Protein 4Y1L (pdb70)

InterPro domains:
  IPR000608 Ubiquitin-conjugating (UBC), catalytic core domain [PF00179] (8-151)
  IPR000608 Ubiquitin-conjugating (UBC), catalytic core domain [PS50127] (4-157)
  IPR016135 Ubiquitin-conjugating enzyme/RWD-like [G3DSA:3.10.110.10] (1-157)
  IPR016135 Ubiquitin-conjugating enzyme/RWD-like [SSF54495] (1-156)
  IPR023313 Ubiquitin-conjugating enzyme, active site [PS00183] (82-97)
  IPR050113 Ubiquitin-conjugating enzyme E2-like [PTHR24067] (4-149)

Foldseek 3Di:
DQPVAVVVLVVLVVVVVVDADPLKDWAFDADPVRHGDSQKIKIWAAADPVALQHLAIWIWMWGHDSPPPLAAIWIATVVADLAQQAANRRTGRDQCNGNVGNPDNVDGPRNVSVVVSVCRRPPDLVHGRDPVLNVCVVPPVVVSSVVSNVVSVVRRDD/DQVVVVVVLVVQPVVCVVDADPLKDWAFDADPVGHTHSQKIKIWAQADPPALLHLAIWIWMWGHDSPPPLAAIWIATVVADLAQQAANRRTGRDQCNGNVGVDDSPDHPRNVSVVVSVCRRPPDLVHGRDDPSNVCCVVPVVVSSVRSNVVRVVRRD/DVQVVVLVVVLVVVDPDDPAKDWPDADPAQGTKMWGDDDADDPPAWIKIWGDGPCPLQDAIQIFIDGVVDDCVVRVVCRVPLRPCSVVCGPHDCVVVSRVVPSVHPVDD

B-factor: mean 64.85, std 25.52, range [24.96, 165.35]

GO terms:
  GO:0061656 SUMO conjugating enzyme activity (F, IDA)
  GO:0048471 perinuclear region of cytoplasm (C, IDA)
  GO:0016925 protein sumoylation (P, IDA)
  GO:0051170 import into nucleus (P, IDA)
  GO:0001221 transcription coregulator binding (F, IPI)
  GO:0005515 protein binding (F, IPI)
  GO:0005634 nucleus (C, IDA)
  GO:0005737 cytoplasm (C, IDA)
  GO:0016925 protein sumoylation (P, IMP)
  GO:0008134 transcription factor binding (F, IPI)
  GO:0036211 protein modification process (P, TAS)
  GO:0000795 synaptonemal complex (C, TAS)
  GO:0006511 ubiquitin-dependent protein catabolic process (P, TAS)
  GO:0019789 SUMO transferase activity (F, EXP)
  GO:0005635 nuclear envelope (C, TAS)
  GO:0005654 nucleoplasm (C, TAS)
  GO:0005829 cytosol (C, TAS)
  GO:0016925 protein sumoylation (P, TAS)
  GO:0007084 mitotic nuclear membrane reassembly (P, TAS)
  GO:0000122 negative regulation of transcription by RNA polymerase II (P, TAS)

Secondary structure (DSSP, 8-state):
--HHHHHHHHHHHHHHHHS--TT-EEEEEE-TTSSEEEEEEEEEEEPPTTSTT-S-EEEEEEE--TTTTSSPPEEEESS----TTB-TTSBB--GGG-TTTT--TT--HHHHHHHHHHHHHS--TT---SHHHHHHHHH-HHHHHHHHHHHHHHT---/-HHHHHHHHHHHHHHHHHS--TT-EEEEEE-TTS-EEEEEEEEEEEPPTTSTTTT-EEEEEEE--TTTTSSPPEEEESS----TTB-TT-BB--GGGSTTTT--TT--HHHHHHHHHHHHHS--TT----HHHHHHHHH-HHHHHHHHHHHHHHT--/-HHHHHHHHHHHHH--SSSSEEEEE--TTT-EEEEE-----S----EEEEEE-TTTTTSPPB--EE-TTS-SHHHHHHHHHHTHHHHHSTTS--HHHHHHHSSS-SS--

Sequence (424 aa):
MSGIALSRLAQERKAWRKDHPFGFVAVPTKNPDGTMNLMNWECAIPGKKGTPWEGGLFKLRMLFKDDYPSSPPKCKFEPPLFHPNVYPSGTVCLSILEEDKDWRPAITIKQILLGIQELLNEPNIQDPAQAEAYTIYCQNRVEYEKRVRAQAKKFAPSMSGIALSRLAQERKAWRKDHPFGFVAVPTKNPDGTMNLMNWECAIPGKKGTPWEGGLFKLRMLFKDDYPSSPPKCKFEPPLFHPNVYPSGTVCLSILEEDKDWRPAITIKQILLGIQELLNEPNIQDPAQAEAYTIYCQNRVEYEKRVRAQAKKFAPAEPVQEELSVLAAIFCRPHEWEVLSRSETDGTVFRIHTKAEGFMPLELVFHLPVNYPSCLPGISINSEQLTRAQCVTVKEKLLEQAESLLSEPMVHELVLWIQENLRHA

Nearest PDB structures (foldseek):
  2gro-assembly1_A  TM=9.936E-01  e=1.388E-29  Homo sapiens
  5fq2-assembly1_A  TM=9.931E-01  e=1.867E-29  Homo sapiens
  5d2m-assembly2_D  TM=9.856E-01  e=1.658E-29  Homo sapiens
  5f6e-assembly1_A  TM=9.963E-01  e=4.825E-29  Homo sapiens
  2grp-assembly1_A  TM=9.912E-01  e=3.002E-29  Homo sapiens

Organism: Homo sapiens (NCBI:txid9606)

Radius of gyration: 32.34 Å; Cα contacts (8 Å, |Δi|>4): 757; chains: 3; bounding box: 66×57×93 Å

Solvent-accessible surface area: 22028 Å² total; per-residue (Å²): 120,19,3,114,0,16,21,47,0,0,99,16,37,88,61,15,168,186,93,75,24,199,33,7,63,6,72,7,10,127,43,147,122,61,74,38,38,2,36,31,0,89,5,4,0,25,16,113,178,71,31,23,4,28,57,4,41,1,120,4,55,0,49,16,124,97,64,1,20,64,2,17,3,91,1,52,0,67,71,72,8,33,0,0,0,1,92,102,51,0,30,8,14,26,35,40,18,68,91,150,107,78,17,161,70,76,22,50,0,77,98,0,0,59,16,1,10,109,10,4,58,115,21,52,89,144,26,76,13,39,81,109,0,47,71,23,29,44,149,77,116,124,78,6,52,48,105,0,130,50,19,2,149,154,47,50,85,177,108,33,46,116,0,16,16,44,0,2,89,12,25,41,60,15,79,174,88,74,32,199,32,13,58,0,64,8,26,120,50,139,115,38,39,21,43,0,32,29,0,86,5,7,0,23,8,93,154,77,19,13,2,78,53,4,53,0,108,3,58,0,56,14,51,89,73,0,13,59,9,22,3,94,2,58,2,58,60,76,8,13,1,0,0,1,89,103,70,0,34,10,9,22,41,40,15,64,92,128,92,81,17,135,67,77,3,48,3,66,88,0,0,70,18,1,25,94,13,4,61,105,19,50,39,47,17,30,14,25,85,91,0,2,46,44,23,15,140,64,111,121,69,10,51,129,92,0,122,63,21,2,163,151,30,48,157,97,99,44,20,115,21,0,13,11,2,1,19,12,18,9,93,130,120,144,29,38,79,37,83,54,157,54,178,94,101,6,18,35,0,53,1,49,7,122,31,70,80,161,106,49,9,46,0,35,0,58,4,25,100,92,6,17,83,47,60,12,33,13,53,16,85,9,169,76,52,91,155,58,39,17,79,67,14,96,100,54,5,49,85,95,0,98,77,44,69,82,89,16,0,1,5,72,4,4,62,67,5,53,124,32,35,142,70,155

Structure (mmCIF, N/CA/C/O backbone):
data_4Y1L
#
_entry.id   4Y1L
#
_cell.length_a   63.230
_cell.length_b   34.860
_cell.length_c   114.510
_cell.angle_alpha   90.00
_cell.angle_beta   98.53
_cell.angle_gamma   90.00
#
_symmetry.space_group_name_H-M   'P 1 21 1'
#
loop_
_entity.id
_entity.type
_entity.pdbx_description
1 polymer 'SUMO-conjugating enzyme UBC9'
2 polymer 'RWD domain-containing protein 3'
3 water water
#
loop_
_atom_site.group_PDB
_atom_site.id
_atom_site.type_symbol
_atom_site.label_atom_id
_atom_site.label_alt_id
_atom_site.label_comp_id
_atom_site.label_asym_id
_atom_site.label_entity_id
_atom_site.label_seq_id
_atom_site.pdbx_PDB_ins_code
_atom_site.Cartn_x
_atom_site.Cartn_y
_atom_site.Cartn_z
_atom_site.occupancy
_atom_site.B_iso_or_equiv
_atom_site.auth_seq_id
_atom_site.auth_comp_id
_atom_site.auth_asym_id
_atom_site.auth_atom_id
_atom_site.pdbx_PDB_model_num
ATOM 1 N N . MET A 1 1 ? 57.201 5.454 75.581 1.00 47.66 1 MET A N 1
ATOM 2 C CA . MET A 1 1 ? 57.935 4.196 75.525 1.00 43.65 1 MET A CA 1
ATOM 3 C C . MET A 1 1 ? 57.054 3.033 75.077 1.00 45.03 1 MET A C 1
ATOM 4 O O . MET A 1 1 ? 56.299 2.474 75.872 1.00 40.02 1 MET A O 1
ATOM 9 N N . SER A 1 2 ? 57.148 2.684 73.797 1.00 49.85 2 SER A N 1
ATOM 10 C CA . SER A 1 2 ? 56.417 1.547 73.246 1.00 52.66 2 SER A CA 1
ATOM 11 C C . SER A 1 2 ? 57.152 0.234 73.512 1.00 42.56 2 SER A C 1
ATOM 12 O O . SER A 1 2 ? 58.245 0.015 72.996 1.00 34.74 2 SER A O 1
ATOM 15 N N . GLY A 1 3 ? 56.548 -0.639 74.311 1.00 41.69 3 GLY A N 1
ATOM 16 C CA . GLY A 1 3 ? 57.186 -1.888 74.687 1.00 42.93 3 GLY A CA 1
ATOM 17 C C . GLY A 1 3 ? 57.430 -2.843 73.538 1.00 42.61 3 GLY A C 1
ATOM 18 O O . GLY A 1 3 ? 58.526 -3.396 73.390 1.00 38.68 3 GLY A O 1
ATOM 19 N N . ILE A 1 4 ? 56.409 -3.009 72.707 1.00 35.74 4 ILE A N 1
ATOM 20 C CA . ILE A 1 4 ? 56.471 -3.919 71.578 1.00 35.76 4 ILE A CA 1
ATOM 21 C C . ILE A 1 4 ? 57.542 -3.460 70.594 1.00 33.13 4 ILE A C 1
ATOM 22 O O . ILE A 1 4 ? 58.384 -4.259 70.131 1.00 46.18 4 ILE A O 1
ATOM 27 N N . ALA A 1 5 ? 57.591 -2.148 70.392 1.00 34.75 5 ALA A N 1
ATOM 28 C CA . ALA A 1 5 ? 58.538 -1.545 69.467 1.00 35.85 5 ALA A CA 1
ATOM 29 C C . ALA A 1 5 ? 59.962 -1.680 69.978 1.00 39.91 5 ALA A C 1
ATOM 30 O O . ALA A 1 5 ? 60.829 -2.191 69.273 1.00 36.63 5 ALA A O 1
ATOM 32 N N . LEU A 1 6 ? 60.202 -1.214 71.200 1.00 37.60 6 LEU A N 1
ATOM 33 C CA . LEU A 1 6 ? 61.544 -1.243 71.766 1.00 29.84 6 LEU A CA 1
ATOM 34 C C . LEU A 1 6 ? 62.076 -2.667 71.891 1.00 29.77 6 LEU A C 1
ATOM 35 O O . LEU A 1 6 ? 63.277 -2.902 71.691 1.00 31.02 6 LEU A O 1
ATOM 40 N N . SER A 1 7 ? 61.188 -3.622 72.157 1.00 31.14 7 SER A N 1
ATOM 41 C CA . SER A 1 7 ? 61.626 -5.008 72.269 1.00 33.55 7 SER A CA 1
ATOM 42 C C . SER A 1 7 ? 62.088 -5.518 70.911 1.00 38.32 7 SER A C 1
ATOM 43 O O . SER A 1 7 ? 63.230 -6.030 70.770 1.00 31.60 7 SER A O 1
ATOM 46 N N . ARG A 1 8 ? 61.253 -5.290 69.896 1.00 41.75 8 ARG A N 1
ATOM 47 C CA . ARG A 1 8 ? 61.611 -5.762 68.563 1.00 32.71 8 ARG A CA 1
ATOM 48 C C . ARG A 1 8 ? 62.897 -5.103 68.073 1.00 37.29 8 ARG A C 1
ATOM 49 O O . ARG A 1 8 ? 63.786 -5.772 67.544 1.00 39.17 8 ARG A O 1
ATOM 57 N N . LEU A 1 9 ? 63.004 -3.797 68.293 1.00 30.38 9 LEU A N 1
ATOM 58 C CA . LEU A 1 9 ? 64.173 -3.036 67.873 1.00 39.92 9 LEU A CA 1
ATOM 59 C C . LEU A 1 9 ? 65.455 -3.497 68.562 1.00 48.55 9 LEU A C 1
ATOM 60 O O . LEU A 1 9 ? 66.519 -3.540 67.935 1.00 49.93 9 LEU A O 1
ATOM 65 N N . ALA A 1 10 ? 65.357 -3.875 69.833 1.00 44.45 10 ALA A N 1
ATOM 66 C CA . ALA A 1 10 ? 66.528 -4.388 70.534 1.00 31.68 10 ALA A CA 1
ATOM 67 C C . ALA A 1 10 ? 66.981 -5.727 69.960 1.00 40.46 10 ALA A C 1
ATOM 68 O O . ALA A 1 10 ? 68.201 -5.971 69.801 1.00 38.61 10 ALA A O 1
ATOM 70 N N . GLN A 1 11 ? 66.023 -6.562 69.548 1.00 40.39 11 GLN A N 1
ATOM 71 C CA . GLN A 1 11 ? 66.466 -7.786 68.884 1.00 40.10 11 GLN A CA 1
ATOM 72 C C . GLN A 1 11 ? 66.980 -7.542 67.471 1.00 34.68 11 GLN A C 1
ATOM 73 O O . GLN A 1 11 ? 67.871 -8.269 67.009 1.00 52.74 11 GLN A O 1
ATOM 79 N N . GLU A 1 12 ? 66.493 -6.494 66.810 1.00 32.71 12 GLU A N 1
ATOM 80 C CA .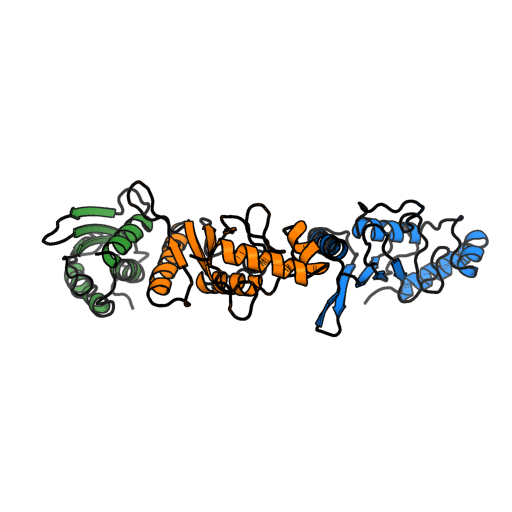 GLU A 1 12 ? 66.998 -6.175 65.477 1.00 43.53 12 GLU A CA 1
ATOM 81 C C . GLU A 1 12 ? 68.447 -5.754 65.616 1.00 47.75 12 GLU A C 1
ATOM 82 O O . GLU A 1 12 ? 69.289 -6.072 64.771 1.00 41.36 12 GLU A O 1
ATOM 88 N N . ARG A 1 13 ? 68.724 -5.035 66.698 1.00 45.04 13 ARG A N 1
ATOM 89 C CA . ARG A 1 13 ? 70.063 -4.532 66.950 1.00 49.14 13 ARG A CA 1
ATOM 90 C C . ARG A 1 13 ? 71.007 -5.703 67.168 1.00 47.44 13 ARG A C 1
ATOM 91 O O . ARG A 1 13 ? 72.046 -5.802 66.499 1.00 42.19 13 ARG A O 1
ATOM 99 N N . LYS A 1 14 ? 70.637 -6.612 68.069 1.00 43.56 14 LYS A N 1
ATOM 100 C CA . LYS A 1 14 ? 71.552 -7.712 68.369 1.00 50.69 14 LYS A CA 1
ATOM 101 C C . LYS A 1 14 ? 71.756 -8.635 67.162 1.00 48.95 14 LYS A C 1
ATOM 102 O O . LYS A 1 14 ? 72.879 -9.101 66.907 1.00 50.12 14 LYS A O 1
ATOM 108 N N . ALA A 1 15 ? 70.693 -8.843 66.388 1.00 54.75 15 ALA A N 1
ATOM 109 C CA . ALA A 1 15 ? 70.786 -9.643 65.168 1.00 45.12 15 ALA A CA 1
ATOM 110 C C . ALA A 1 15 ? 71.685 -8.986 64.119 1.00 49.99 15 ALA A C 1
ATOM 111 O O . ALA A 1 15 ? 72.436 -9.668 63.420 1.00 53.47 15 ALA A O 1
ATOM 113 N N . TRP A 1 16 ? 71.598 -7.663 64.012 1.00 49.93 16 TRP A N 1
ATOM 114 C CA . TRP A 1 16 ? 72.432 -6.910 63.079 1.00 57.45 16 TRP A CA 1
ATOM 115 C C . TRP A 1 16 ? 73.899 -7.005 63.476 1.00 69.35 16 TRP A C 1
ATOM 116 O O . TRP A 1 16 ? 74.777 -7.144 62.622 1.00 67.63 16 TRP A O 1
ATOM 127 N N . ARG A 1 17 ? 74.158 -6.920 64.777 1.00 66.89 17 ARG A N 1
ATOM 128 C CA . ARG A 1 17 ? 75.527 -6.980 65.272 1.00 52.86 17 ARG A CA 1
ATOM 129 C C . ARG A 1 17 ? 76.122 -8.366 65.057 1.00 61.68 17 ARG A C 1
ATOM 130 O O . ARG A 1 17 ? 77.304 -8.493 64.738 1.00 68.96 17 ARG A O 1
ATOM 138 N N . LYS A 1 18 ? 75.307 -9.406 65.219 1.00 56.92 18 LYS A N 1
ATOM 139 C CA . LYS A 1 18 ? 75.802 -10.764 65.005 1.00 62.10 18 LYS A CA 1
ATOM 140 C C . LYS A 1 18 ? 76.097 -11.033 63.522 1.00 68.98 18 LYS A C 1
ATOM 141 O O . LYS A 1 18 ? 77.131 -11.609 63.183 1.00 78.67 18 LYS A O 1
ATOM 147 N N . ASP A 1 19 ? 75.191 -10.615 62.641 1.00 54.50 19 ASP A N 1
ATOM 148 C CA . ASP A 1 19 ? 75.390 -10.792 61.203 1.00 59.22 19 ASP A CA 1
ATOM 149 C C . ASP A 1 19 ? 74.661 -9.736 60.377 1.00 66.83 19 ASP A C 1
ATOM 150 O O . ASP A 1 19 ? 73.467 -9.507 60.562 1.00 86.00 19 ASP A O 1
ATOM 155 N N . HIS A 1 20 ? 75.391 -9.094 59.469 1.00 57.48 20 HIS A N 1
ATOM 156 C CA . HIS A 1 20 ? 74.810 -8.116 58.555 1.00 55.72 20 HIS A CA 1
ATOM 157 C C . HIS A 1 20 ? 75.646 -8.015 57.278 1.00 50.40 20 HIS A C 1
ATOM 158 O O . HIS A 1 20 ? 76.836 -8.330 57.294 1.00 54.31 20 HIS A O 1
ATOM 165 N N . PRO A 1 21 ? 75.027 -7.579 56.166 1.00 61.72 21 PRO A N 1
ATOM 166 C CA . PRO A 1 21 ? 75.745 -7.488 54.887 1.00 66.40 21 PRO A CA 1
ATOM 167 C C . PRO A 1 21 ? 76.939 -6.535 54.930 1.00 63.32 21 PRO A C 1
ATOM 168 O O . PRO A 1 21 ? 76.959 -5.592 55.721 1.00 54.09 21 PRO A O 1
ATOM 172 N N . PHE A 1 22 ? 77.923 -6.792 54.074 1.00 60.74 22 PHE A N 1
ATOM 173 C CA . PHE A 1 22 ? 79.183 -6.058 54.086 1.00 61.52 22 PHE A CA 1
ATOM 174 C C . PHE A 1 22 ? 79.024 -4.657 53.503 1.00 63.03 22 PHE A C 1
ATOM 175 O O . PHE A 1 22 ? 78.429 -4.478 52.440 1.00 60.25 22 PHE A O 1
ATOM 183 N N . GLY A 1 23 ? 79.566 -3.668 54.206 1.00 59.12 23 GLY A N 1
ATOM 184 C CA . GLY A 1 23 ? 79.498 -2.285 53.769 1.00 67.43 23 GLY A CA 1
ATOM 185 C C . GLY A 1 23 ? 78.255 -1.576 54.270 1.00 65.69 23 GLY A C 1
ATOM 186 O O . GLY A 1 23 ? 78.070 -0.382 54.033 1.00 43.36 23 GLY A O 1
ATOM 187 N N . PHE A 1 24 ? 77.401 -2.314 54.971 1.00 69.23 24 PHE A N 1
ATOM 188 C CA . PHE A 1 24 ? 76.175 -1.748 55.519 1.00 68.29 24 PHE A CA 1
ATOM 189 C C . PHE A 1 24 ? 76.355 -1.348 56.977 1.00 70.64 24 PHE A C 1
ATOM 190 O O . PHE A 1 24 ? 77.038 -2.029 57.742 1.00 61.36 24 PHE A O 1
ATOM 198 N N . VAL A 1 25 ? 75.738 -0.233 57.351 1.00 72.09 25 VAL A N 1
ATOM 199 C CA . VAL A 1 25 ? 75.791 0.259 58.720 1.00 56.59 25 VAL A CA 1
ATOM 200 C C . VAL A 1 25 ? 74.381 0.452 59.257 1.00 50.58 25 VAL A C 1
ATOM 201 O O . VAL A 1 25 ? 73.530 1.016 58.577 1.00 44.71 25 VAL A O 1
ATOM 205 N N . ALA A 1 26 ? 74.122 -0.051 60.459 1.00 48.09 26 ALA A N 1
ATOM 206 C CA . ALA A 1 26 ? 72.873 0.247 61.151 1.00 37.77 26 ALA A CA 1
ATOM 207 C C . ALA A 1 26 ? 73.122 0.392 62.647 1.00 43.72 26 ALA A C 1
ATOM 208 O O . ALA A 1 26 ? 73.263 -0.599 63.364 1.00 42.08 26 ALA A O 1
ATOM 210 N N . VAL A 1 27 ? 73.176 1.637 63.108 1.00 58.89 27 VAL A N 1
ATOM 211 C CA . VAL A 1 27 ? 73.457 1.937 64.507 1.00 56.61 27 VAL A CA 1
ATOM 212 C C . VAL A 1 27 ? 72.413 2.892 65.071 1.00 45.55 27 VAL A C 1
ATOM 213 O O . VAL A 1 27 ? 72.146 3.941 64.482 1.00 56.65 27 VAL A O 1
ATOM 217 N N . PRO A 1 28 ? 71.810 2.528 66.212 1.00 45.02 28 PRO A N 1
ATOM 218 C CA . PRO A 1 28 ? 70.873 3.433 66.886 1.00 48.76 28 PRO A CA 1
ATOM 219 C C . PRO A 1 28 ? 71.540 4.743 67.298 1.00 53.70 28 PRO A C 1
ATOM 220 O O . PRO A 1 28 ? 72.685 4.750 67.750 1.00 55.61 28 PRO A O 1
ATOM 224 N N . THR A 1 29 ? 70.809 5.840 67.137 1.00 58.46 29 THR A N 1
ATOM 225 C CA . THR A 1 29 ? 71.317 7.175 67.428 1.00 58.93 29 THR A CA 1
ATOM 226 C C . THR A 1 29 ? 71.392 7.410 68.926 1.00 52.97 29 THR A C 1
ATOM 227 O O . THR A 1 29 ? 70.881 6.614 69.715 1.00 44.11 29 THR A O 1
ATOM 231 N N . LYS A 1 30 ? 72.022 8.511 69.320 1.00 77.74 30 LYS A N 1
ATOM 232 C CA . LYS A 1 30 ? 72.182 8.797 70.735 1.00 75.72 30 LYS A CA 1
ATOM 233 C C . LYS A 1 30 ? 71.309 9.967 71.150 1.00 67.64 30 LYS A C 1
ATOM 234 O O . LYS A 1 30 ? 71.263 11.004 70.487 1.00 50.68 30 LYS A O 1
ATOM 240 N N . ASN A 1 31 ? 70.620 9.779 72.268 1.00 69.33 31 ASN A N 1
ATOM 241 C CA . ASN A 1 31 ? 69.711 10.772 72.810 1.00 65.58 31 ASN A CA 1
ATOM 242 C C . ASN A 1 31 ? 70.509 11.905 73.439 1.00 83.05 31 ASN A C 1
ATOM 243 O O . ASN A 1 31 ? 71.698 11.738 73.712 1.00 92.09 31 ASN A O 1
ATOM 248 N N . PRO A 1 32 ? 69.871 13.067 73.655 1.00 89.01 32 PRO A N 1
ATOM 249 C CA . PRO A 1 32 ? 70.581 14.154 74.335 1.00 90.04 32 PRO A CA 1
ATOM 250 C C . PRO A 1 32 ? 71.050 13.712 75.719 1.00 90.03 32 PRO A C 1
ATOM 251 O O . PRO A 1 32 ? 72.109 14.142 76.179 1.00 90.11 32 PRO A O 1
ATOM 255 N N . ASP A 1 33 ? 70.256 12.864 76.369 1.00 84.69 33 ASP A N 1
ATOM 256 C CA . ASP A 1 33 ? 70.624 12.271 77.653 1.00 77.34 33 ASP A CA 1
ATOM 257 C C . ASP A 1 33 ? 71.960 11.527 77.576 1.00 85.83 33 ASP A C 1
ATOM 258 O O . ASP A 1 33 ? 72.715 11.489 78.548 1.00 93.20 33 ASP A O 1
ATOM 263 N N . GLY A 1 34 ? 72.245 10.932 76.421 1.00 85.77 34 GLY A N 1
ATOM 264 C CA . GLY A 1 34 ? 73.448 10.137 76.261 1.00 84.15 34 GLY A CA 1
ATOM 265 C C . GLY A 1 34 ? 73.107 8.661 76.231 1.00 79.23 34 GLY A C 1
ATOM 266 O O . GLY A 1 34 ? 73.982 7.802 76.135 1.00 76.09 34 GLY A O 1
ATOM 267 N N . THR A 1 35 ? 71.812 8.377 76.295 1.00 72.82 35 THR A N 1
ATOM 268 C CA . THR A 1 35 ? 71.295 7.017 76.202 1.00 77.04 35 THR A CA 1
ATOM 269 C C . THR A 1 35 ? 71.175 6.576 74.750 1.00 68.17 35 THR A C 1
ATOM 270 O O . THR A 1 35 ? 71.629 7.273 73.841 1.00 53.56 35 THR A O 1
ATOM 274 N N . MET A 1 36 ? 70.563 5.418 74.533 1.00 69.68 36 MET A N 1
ATOM 275 C CA . MET A 1 36 ? 70.407 4.898 73.185 1.00 57.39 36 MET A CA 1
ATOM 276 C C . MET A 1 36 ? 68.972 5.069 72.712 1.00 60.81 36 MET A C 1
ATOM 277 O O . MET A 1 36 ? 68.025 4.699 73.406 1.00 71.40 36 MET A O 1
ATOM 282 N N . ASN A 1 37 ? 68.825 5.640 71.521 1.00 57.61 37 ASN A N 1
ATOM 283 C CA . ASN A 1 37 ? 67.520 5.807 70.899 1.00 44.76 37 ASN A CA 1
ATOM 284 C C . ASN A 1 37 ? 67.270 4.708 69.880 1.00 47.85 37 ASN A C 1
ATOM 285 O O . ASN A 1 37 ? 67.794 4.753 68.768 1.00 53.26 37 ASN A O 1
ATOM 290 N N . LEU A 1 38 ? 66.471 3.719 70.261 1.00 44.19 38 LEU A N 1
ATOM 291 C CA . LEU A 1 38 ? 66.195 2.597 69.377 1.00 44.12 38 LEU A CA 1
ATOM 292 C C . LEU A 1 38 ? 65.190 2.992 68.302 1.00 31.83 38 LEU A C 1
ATOM 293 O O . LEU A 1 38 ? 65.114 2.354 67.254 1.00 32.16 38 LEU A O 1
ATOM 298 N N . MET A 1 39 ? 64.436 4.056 68.560 1.00 30.41 39 MET A N 1
ATOM 299 C CA . MET A 1 39 ? 63.413 4.514 67.627 1.00 35.76 39 MET A CA 1
ATOM 300 C C . MET A 1 39 ? 64.021 5.284 66.458 1.00 38.44 39 MET A C 1
ATOM 301 O O . MET A 1 39 ? 63.370 5.487 65.434 1.00 45.49 39 MET A O 1
ATOM 306 N N . ASN A 1 40 ? 65.270 5.710 66.617 1.00 36.02 40 ASN A N 1
ATOM 307 C CA . ASN A 1 40 ? 65.961 6.460 65.575 1.00 40.17 40 ASN A CA 1
ATOM 308 C C . ASN A 1 40 ? 67.320 5.831 65.269 1.00 45.62 40 ASN A C 1
ATOM 309 O O . ASN A 1 40 ? 68.148 5.661 66.161 1.00 57.06 40 ASN A O 1
ATOM 314 N N . TRP A 1 41 ? 67.545 5.488 64.004 1.00 40.89 41 TRP A N 1
ATOM 315 C CA . TRP A 1 41 ? 68.779 4.827 63.594 1.00 45.41 41 TRP A CA 1
ATOM 316 C C . TRP A 1 41 ? 69.528 5.602 62.518 1.00 42.24 41 TRP A C 1
ATOM 317 O O . TRP A 1 41 ? 68.920 6.198 61.626 1.00 41.01 41 TRP A O 1
ATOM 328 N N . GLU A 1 42 ? 70.855 5.567 62.604 1.00 44.71 42 GLU A N 1
ATOM 329 C CA . GLU A 1 42 ? 71.715 6.107 61.558 1.00 54.87 42 GLU A CA 1
ATOM 330 C C . GLU A 1 42 ? 72.304 4.961 60.748 1.00 51.02 42 GLU A C 1
ATOM 331 O O . GLU A 1 42 ? 73.061 4.139 61.265 1.00 51.42 42 GLU A O 1
ATOM 337 N N . CYS A 1 43 ? 71.946 4.917 59.472 1.00 47.70 43 CYS A N 1
ATOM 338 C CA . CYS A 1 43 ? 72.324 3.818 58.598 1.00 42.85 43 CYS A CA 1
ATOM 339 C C . CYS A 1 43 ? 73.074 4.296 57.362 1.00 41.79 43 CYS A C 1
ATOM 340 O O . CYS A 1 43 ? 73.035 5.477 57.015 1.00 40.60 43 CYS A O 1
ATOM 343 N N . ALA A 1 44 ? 73.773 3.372 56.712 1.00 42.46 44 ALA A N 1
ATOM 344 C CA . ALA A 1 44 ? 74.466 3.667 55.463 1.00 45.05 44 ALA A CA 1
ATOM 345 C C . ALA A 1 44 ? 74.347 2.499 54.489 1.00 43.64 44 ALA A C 1
ATOM 346 O O . ALA A 1 44 ? 74.470 1.338 54.878 1.00 38.68 44 ALA A O 1
ATOM 348 N N . ILE A 1 45 ? 74.111 2.814 53.220 1.00 46.07 45 ILE A N 1
ATOM 349 C CA . ILE A 1 45 ? 73.989 1.800 52.184 1.00 50.44 45 ILE A CA 1
ATOM 350 C C . ILE A 1 45 ? 75.027 2.013 51.085 1.00 56.70 45 ILE A C 1
ATOM 351 O O . ILE A 1 45 ? 75.096 3.091 50.490 1.00 56.59 45 ILE A O 1
ATOM 356 N N . PRO A 1 46 ? 75.836 0.980 50.810 1.00 54.41 46 PRO A N 1
ATOM 357 C CA . PRO A 1 46 ? 76.829 0.999 49.733 1.00 52.85 46 PRO A CA 1
ATOM 358 C C . PRO A 1 46 ? 76.206 0.577 48.402 1.00 69.19 46 PRO A C 1
ATOM 359 O O . PRO A 1 46 ? 75.300 -0.259 48.403 1.00 61.31 46 PRO A O 1
ATOM 363 N N . GLY A 1 47 ? 76.659 1.149 47.291 1.00 76.37 47 GLY A N 1
ATOM 364 C CA . GLY A 1 47 ? 76.177 0.728 45.988 1.00 72.55 47 GLY A CA 1
ATOM 365 C C . GLY A 1 47 ? 76.686 -0.658 45.621 1.00 79.45 47 GLY A C 1
ATOM 366 O O . GLY A 1 47 ? 77.851 -0.987 45.850 1.00 85.82 47 GLY A O 1
ATOM 367 N N . LYS A 1 48 ? 75.791 -1.470 45.061 1.00 84.69 48 LYS A N 1
ATOM 368 C CA . LYS A 1 48 ? 76.096 -2.820 44.572 1.00 82.58 48 LYS A CA 1
ATOM 369 C C . LYS A 1 48 ? 77.069 -2.726 43.387 1.00 86.51 48 LYS A C 1
ATOM 370 O O . LYS A 1 48 ? 76.933 -1.794 42.593 1.00 82.72 48 LYS A O 1
ATOM 376 N N . LYS A 1 49 ? 78.002 -3.659 43.192 1.00 95.16 49 LYS A N 1
ATOM 377 C CA . LYS A 1 49 ? 78.897 -3.440 42.065 1.00 92.48 49 LYS A CA 1
ATOM 378 C C . LYS A 1 49 ? 78.343 -4.252 40.895 1.00 94.81 49 LYS A C 1
ATOM 379 O O . LYS A 1 49 ? 77.609 -5.235 41.072 1.00 102.32 49 LYS A O 1
ATOM 385 N N . GLY A 1 50 ? 78.761 -3.845 39.703 1.00 86.34 50 GLY A N 1
ATOM 386 C CA . GLY A 1 50 ? 78.059 -4.004 38.445 1.00 95.27 50 GLY A CA 1
ATOM 387 C C . GLY A 1 50 ? 77.134 -2.826 38.136 1.00 107.47 50 GLY A C 1
ATOM 388 O O . GLY A 1 50 ? 76.391 -2.872 37.156 1.00 119.10 50 GLY A O 1
ATOM 389 N N . THR A 1 51 ? 77.197 -1.755 38.937 1.00 102.59 51 THR A N 1
ATOM 390 C CA . THR A 1 51 ? 76.259 -0.620 38.779 1.00 96.35 51 THR A CA 1
ATOM 391 C C . THR A 1 51 ? 76.878 0.804 38.735 1.00 82.72 51 THR A C 1
ATOM 392 O O . THR A 1 51 ? 78.049 0.999 39.029 1.00 82.87 51 THR A O 1
ATOM 396 N N . PRO A 1 52 ? 76.092 1.811 38.316 1.00 80.09 52 PRO A N 1
ATOM 397 C CA . PRO A 1 52 ? 76.568 3.206 38.370 1.00 69.90 52 PRO A CA 1
ATOM 398 C C . PRO A 1 52 ? 76.631 3.845 39.769 1.00 76.66 52 PRO A C 1
ATOM 399 O O . PRO A 1 52 ? 77.295 4.870 39.933 1.00 77.27 52 PRO A O 1
ATOM 403 N N . TRP A 1 53 ? 75.967 3.246 40.755 1.00 71.87 53 TRP A N 1
ATOM 404 C CA . TRP A 1 53 ? 75.862 3.826 42.104 1.00 73.90 53 TRP A CA 1
ATOM 405 C C . TRP A 1 53 ? 76.982 3.604 43.107 1.00 81.21 53 TRP A C 1
ATOM 406 O O . TRP A 1 53 ? 76.805 3.869 44.288 1.00 109.71 53 TRP A O 1
ATOM 417 N N . GLU A 1 54 ? 78.111 3.096 42.649 1.00 71.55 54 GLU A N 1
ATOM 418 C CA . GLU A 1 54 ? 79.148 2.605 43.542 1.00 80.12 54 GLU A CA 1
ATOM 419 C C . GLU A 1 54 ? 80.393 3.447 43.780 1.00 85.12 54 GLU A C 1
ATOM 420 O O . GLU A 1 54 ? 80.689 4.430 43.088 1.00 86.76 54 GLU A O 1
ATOM 426 N N . GLY A 1 55 ? 81.132 2.983 44.781 1.00 85.94 55 GLY A N 1
ATOM 427 C CA . GLY A 1 55 ? 82.161 3.738 45.452 1.00 90.72 55 GLY A CA 1
ATOM 428 C C . GLY A 1 55 ? 81.438 4.708 46.354 1.00 78.14 55 GLY A C 1
ATOM 429 O O . GLY A 1 55 ? 82.051 5.347 47.196 1.00 83.94 55 GLY A O 1
ATOM 430 N N . GLY A 1 56 ? 80.118 4.776 46.209 1.00 68.79 56 GLY A N 1
ATOM 431 C CA . GLY A 1 56 ? 79.313 5.661 47.017 1.00 69.76 56 GLY A CA 1
ATOM 432 C C . GLY A 1 56 ? 78.803 4.971 48.261 1.00 74.78 56 GLY A C 1
ATOM 433 O O . GLY A 1 56 ? 78.371 3.815 48.229 1.00 81.15 56 GLY A O 1
ATOM 434 N N . LEU A 1 57 ? 78.846 5.702 49.365 1.00 65.91 57 LEU A N 1
ATOM 435 C CA . LEU A 1 57 ? 78.257 5.251 50.613 1.00 63.33 57 LEU A CA 1
ATOM 436 C C . LEU A 1 57 ? 77.188 6.262 50.989 1.00 64.96 57 LEU A C 1
ATOM 437 O O . LEU A 1 57 ? 77.495 7.407 51.322 1.00 75.47 57 LEU A O 1
ATOM 442 N N . PHE A 1 58 ? 75.931 5.837 50.940 1.00 57.52 58 PHE A N 1
ATOM 443 C CA . PHE A 1 58 ? 74.825 6.775 51.045 1.00 54.76 58 PHE A CA 1
ATOM 444 C C . PHE A 1 58 ? 74.121 6.653 52.381 1.00 58.07 58 PHE A C 1
ATOM 445 O O . PHE A 1 58 ? 73.609 5.594 52.733 1.00 54.70 58 PHE A O 1
ATOM 453 N N . LYS A 1 59 ? 74.059 7.759 53.110 1.00 59.71 59 LYS A N 1
ATOM 454 C CA . LYS A 1 59 ? 73.567 7.715 54.475 1.00 45.94 59 LYS A CA 1
ATOM 455 C C . LYS A 1 59 ? 72.071 7.959 54.509 1.00 44.44 59 LYS A C 1
ATOM 456 O O . LYS A 1 59 ? 71.544 8.833 53.820 1.00 51.16 59 LYS A O 1
ATOM 462 N N . LEU A 1 60 ? 71.397 7.160 55.324 1.00 40.07 60 LEU A N 1
ATOM 463 C CA . LEU A 1 60 ? 69.953 7.198 55.444 1.00 35.56 60 LEU A CA 1
ATOM 464 C C . LEU A 1 60 ? 69.603 7.036 56.910 1.00 35.18 60 LEU A C 1
ATOM 465 O O . LEU A 1 60 ? 70.274 6.316 57.635 1.00 36.16 60 LEU A O 1
ATOM 470 N N . ARG A 1 61 ? 68.542 7.701 57.338 1.00 38.65 61 ARG A N 1
ATOM 471 C CA . ARG A 1 61 ? 68.081 7.607 58.710 1.00 43.92 61 ARG A CA 1
ATOM 472 C C . ARG A 1 61 ? 66.804 6.779 58.754 1.00 52.65 61 ARG A C 1
ATOM 473 O O . ARG A 1 61 ? 65.909 6.953 57.920 1.00 63.14 61 ARG A O 1
ATOM 481 N N . MET A 1 62 ? 66.723 5.876 59.725 1.00 37.51 62 MET A N 1
ATOM 482 C CA . MET A 1 62 ? 65.553 5.018 59.863 1.00 31.55 62 MET A CA 1
ATOM 483 C C . MET A 1 62 ? 64.774 5.432 61.104 1.00 39.35 62 MET A C 1
ATOM 484 O O . MET A 1 62 ? 65.329 5.511 62.196 1.00 34.83 62 MET A O 1
ATOM 489 N N . LEU A 1 63 ? 63.483 5.693 60.937 1.00 48.27 63 LEU A N 1
ATOM 490 C CA . LEU A 1 63 ? 62.665 6.179 62.043 1.00 36.28 63 LEU A CA 1
ATOM 491 C C . LEU A 1 63 ? 61.479 5.258 62.299 1.00 35.03 63 LEU A C 1
ATOM 492 O O . LEU A 1 63 ? 60.798 4.838 61.371 1.00 33.09 63 LEU A O 1
ATOM 497 N N . PHE A 1 64 ? 61.236 4.937 63.564 1.00 34.31 64 PHE A N 1
ATOM 498 C CA . PHE A 1 64 ? 60.176 3.996 63.900 1.00 43.45 64 PHE A CA 1
ATOM 499 C C . PHE A 1 64 ? 59.059 4.646 64.711 1.00 37.13 64 PHE A C 1
ATOM 500 O O . PHE A 1 64 ? 59.310 5.399 65.653 1.00 33.38 64 PHE A O 1
ATOM 508 N N . LYS A 1 65 ? 57.822 4.350 64.327 1.00 42.06 65 LYS A N 1
ATOM 509 C CA . LYS A 1 65 ? 56.655 4.801 65.071 1.00 35.29 65 LYS A CA 1
ATOM 510 C C . LYS A 1 65 ? 56.437 3.884 66.268 1.00 42.60 65 LYS A C 1
ATOM 511 O O . LYS A 1 65 ? 57.010 2.797 66.337 1.00 45.07 65 LYS A O 1
ATOM 517 N N . ASP A 1 66 ? 55.610 4.323 67.210 1.00 41.76 66 ASP A N 1
ATOM 518 C CA . ASP A 1 66 ? 55.355 3.548 68.419 1.00 33.51 66 ASP A CA 1
ATOM 519 C C . ASP A 1 66 ? 54.644 2.226 68.136 1.00 29.73 66 ASP A C 1
ATOM 520 O O . ASP A 1 66 ? 54.733 1.289 68.929 1.00 51.74 66 ASP A O 1
ATOM 525 N N . ASP A 1 67 ? 53.941 2.145 67.010 1.00 38.96 67 ASP A N 1
ATOM 526 C CA . ASP A 1 67 ? 53.217 0.924 66.672 1.00 38.15 67 ASP A CA 1
ATOM 527 C C . ASP A 1 67 ? 54.057 -0.032 65.826 1.00 36.67 67 ASP A C 1
ATOM 528 O O . ASP A 1 67 ? 53.549 -1.035 65.331 1.00 37.31 67 ASP A O 1
ATOM 533 N N . TYR A 1 68 ? 55.337 0.284 65.653 1.00 31.80 68 TYR A N 1
ATOM 534 C CA . TYR A 1 68 ? 56.272 -0.660 65.048 1.00 39.16 68 TYR A CA 1
ATOM 535 C C . TYR A 1 68 ? 56.293 -1.929 65.896 1.00 39.67 68 TYR A C 1
ATOM 536 O O . TYR A 1 68 ? 56.307 -1.850 67.124 1.00 36.41 68 TYR A O 1
ATOM 545 N N . PRO A 1 69 ? 56.300 -3.108 65.252 1.00 33.84 69 PRO A N 1
ATOM 546 C CA . PRO A 1 69 ? 56.427 -3.364 63.814 1.00 38.14 69 PRO A CA 1
ATOM 547 C C . PRO A 1 69 ? 55.110 -3.527 63.048 1.00 37.20 69 PRO A C 1
ATOM 548 O O . PRO A 1 69 ? 55.100 -4.250 62.054 1.00 32.63 69 PRO A O 1
ATOM 552 N N . SER A 1 70 ? 54.029 -2.883 63.481 1.00 40.88 70 SER A N 1
ATOM 553 C CA . SER A 1 70 ? 52.787 -2.949 62.711 1.00 34.80 70 SER A CA 1
ATOM 554 C C . SER A 1 70 ? 52.769 -1.945 61.579 1.00 41.92 70 SER A C 1
ATOM 555 O O . SER A 1 70 ? 52.064 -2.121 60.586 1.00 56.42 70 SER A O 1
ATOM 558 N N . SER A 1 71 ? 53.567 -0.901 61.730 1.00 41.80 71 SER A N 1
ATOM 559 C CA . SER A 1 71 ? 53.845 0.015 60.644 1.00 37.36 71 SER A CA 1
ATOM 560 C C . SER A 1 71 ? 55.262 -0.216 60.152 1.00 34.31 71 SER A C 1
ATOM 561 O O . SER A 1 71 ? 56.107 -0.707 60.901 1.00 41.57 71 SER A O 1
ATOM 564 N N . PRO A 1 72 ? 55.532 0.131 58.889 1.00 37.44 72 PRO A N 1
ATOM 565 C CA . PRO A 1 72 ? 56.920 0.037 58.440 1.00 34.84 72 PRO A CA 1
ATOM 566 C C . PRO A 1 72 ? 57.686 1.251 58.934 1.00 34.90 72 PRO A C 1
ATOM 567 O O . PRO A 1 72 ? 57.065 2.260 59.263 1.00 32.09 72 PRO A O 1
ATOM 571 N N . PRO A 1 73 ? 59.018 1.155 59.012 1.00 30.23 73 PRO A N 1
ATOM 572 C CA . PRO A 1 73 ? 59.780 2.345 59.391 1.00 35.43 73 PRO A CA 1
ATOM 573 C C . PRO A 1 73 ? 59.783 3.375 58.270 1.00 29.09 73 PRO A C 1
ATOM 574 O O . PRO A 1 73 ? 59.537 3.036 57.114 1.00 28.95 73 PRO A O 1
ATOM 578 N N . LYS A 1 74 ? 60.056 4.624 58.619 1.00 34.17 74 LYS A N 1
ATOM 579 C CA . LYS A 1 74 ? 60.253 5.664 57.629 1.00 27.33 74 LYS A CA 1
ATOM 580 C C . LYS A 1 74 ? 61.738 5.789 57.333 1.00 28.16 74 LYS A C 1
ATOM 581 O O . LYS A 1 74 ? 62.534 6.128 58.212 1.00 28.67 74 LYS A O 1
ATOM 587 N N . CYS A 1 75 ? 62.106 5.501 56.090 1.00 44.92 75 CYS A N 1
ATOM 588 C CA . CYS A 1 75 ? 63.502 5.512 55.687 1.00 44.64 75 CYS A CA 1
ATOM 589 C C . CYS A 1 75 ? 63.761 6.772 54.875 1.00 39.73 75 CYS A C 1
ATOM 590 O O . CYS A 1 75 ? 63.245 6.925 53.767 1.00 42.30 75 CYS A O 1
ATOM 593 N N . LYS A 1 76 ? 64.560 7.674 55.434 1.00 45.86 76 LYS A N 1
ATOM 594 C CA . LYS A 1 76 ? 64.786 8.980 54.824 1.00 51.35 76 LYS A CA 1
ATOM 595 C C . LYS A 1 76 ? 66.264 9.254 54.572 1.00 52.92 76 LYS A C 1
ATOM 596 O O . LYS A 1 76 ? 67.057 9.267 55.501 1.00 57.77 76 LYS A O 1
ATOM 602 N N . PHE A 1 77 ? 66.622 9.543 53.326 1.00 49.14 77 PHE A N 1
ATOM 603 C CA . PHE A 1 77 ? 68.013 9.841 53.000 1.00 42.88 77 PHE A CA 1
ATOM 604 C C . PHE A 1 77 ? 68.415 11.225 53.491 1.00 51.14 77 PHE A C 1
ATOM 605 O O . PHE A 1 77 ? 67.765 12.223 53.182 1.00 52.64 77 PHE A O 1
ATOM 613 N N . GLU A 1 78 ? 69.491 11.272 54.271 1.00 59.06 78 GLU A N 1
ATOM 614 C CA . GLU A 1 78 ? 70.083 12.535 54.691 1.00 39.72 78 GLU A CA 1
ATOM 615 C C . GLU A 1 78 ? 71.573 12.553 54.367 1.00 44.81 78 GLU A C 1
ATOM 616 O O . GLU A 1 78 ? 72.351 11.818 54.977 1.00 48.93 78 GLU A O 1
ATOM 622 N N . PRO A 1 79 ? 71.983 13.397 53.406 1.00 60.69 79 PRO A N 1
ATOM 623 C CA . PRO A 1 79 ? 71.173 14.342 52.626 1.00 59.65 79 PRO A CA 1
ATOM 624 C C . PRO A 1 79 ? 70.291 13.650 51.583 1.00 47.88 79 PRO A C 1
ATOM 625 O O . PRO A 1 79 ? 70.561 12.499 51.237 1.00 41.92 79 PRO A O 1
ATOM 629 N N . PRO A 1 80 ? 69.243 14.338 51.098 1.00 49.12 80 PRO A N 1
ATOM 630 C CA . PRO A 1 80 ? 68.340 13.758 50.096 1.00 53.21 80 PRO A CA 1
ATOM 631 C C . PRO A 1 80 ? 69.058 13.412 48.794 1.00 49.66 80 PRO A C 1
ATOM 632 O O . PRO A 1 80 ? 70.005 14.097 48.409 1.00 53.67 80 PRO A O 1
ATOM 636 N N . LEU A 1 81 ? 68.603 12.355 48.126 1.00 56.77 81 LEU A N 1
ATOM 637 C CA . LEU A 1 81 ? 69.292 11.837 46.949 1.00 54.41 81 LEU A CA 1
ATOM 638 C C . LEU A 1 81 ? 68.572 12.172 45.646 1.00 53.79 81 LEU A C 1
ATOM 639 O O . LEU A 1 81 ? 67.394 12.529 45.643 1.00 55.04 81 LEU A O 1
ATOM 644 N N . PHE A 1 82 ? 69.300 12.048 44.541 1.00 63.37 82 PHE A N 1
ATOM 645 C CA . PHE A 1 82 ? 68.726 12.190 43.210 1.00 57.94 82 PHE A CA 1
ATOM 646 C C . PHE A 1 82 ? 68.287 10.820 42.703 1.00 49.14 82 PHE A C 1
ATOM 647 O O . PHE A 1 82 ? 69.092 10.055 42.172 1.00 46.90 82 PHE A O 1
ATOM 655 N N . HIS A 1 83 ? 67.011 10.504 42.896 1.00 55.54 83 HIS A N 1
ATOM 656 C CA . HIS A 1 83 ? 66.463 9.221 42.473 1.00 40.95 83 HIS A CA 1
ATOM 657 C C . HIS A 1 83 ? 64.976 9.362 42.156 1.00 48.64 83 HIS A C 1
ATOM 658 O O . HIS A 1 83 ? 64.269 10.114 42.825 1.00 44.55 83 HIS A O 1
ATOM 665 N N . PRO A 1 84 ? 64.500 8.641 41.127 1.00 47.70 84 PRO A N 1
ATOM 666 C CA . PRO A 1 84 ? 63.089 8.695 40.724 1.00 42.05 84 PRO A CA 1
ATOM 667 C C . PRO A 1 84 ? 62.121 8.312 41.842 1.00 41.02 84 PRO A C 1
ATOM 668 O O . PRO A 1 84 ? 61.005 8.830 41.887 1.00 42.58 84 PRO A O 1
ATOM 672 N N . ASN A 1 85 ? 62.548 7.424 42.734 1.00 30.61 85 ASN A N 1
ATOM 673 C CA . ASN A 1 85 ? 61.667 6.914 43.779 1.00 42.66 85 ASN A CA 1
ATOM 674 C C . ASN A 1 85 ? 61.991 7.479 45.155 1.00 50.88 85 ASN A C 1
ATOM 675 O O . ASN A 1 85 ? 61.514 6.974 46.171 1.00 55.34 85 ASN A O 1
ATOM 680 N N . VAL A 1 86 ? 62.806 8.527 45.188 1.00 43.31 86 VAL A N 1
ATOM 681 C CA . VAL A 1 86 ? 63.137 9.176 46.448 1.00 44.09 86 VAL A CA 1
ATOM 682 C C . VAL A 1 86 ? 62.564 10.584 46.477 1.00 42.41 86 VAL A C 1
ATOM 683 O O . VAL A 1 86 ? 62.787 11.382 45.567 1.00 59.63 86 VAL A O 1
ATOM 687 N N . TYR A 1 87 ? 61.822 10.877 47.537 1.00 43.67 87 TYR A N 1
ATOM 688 C CA . TYR A 1 87 ? 61.162 12.162 47.692 1.00 26.87 87 TYR A CA 1
ATOM 689 C C . TYR A 1 87 ? 62.178 13.277 47.956 1.00 50.56 87 TYR A C 1
ATOM 690 O O . TYR A 1 87 ? 63.306 12.999 48.362 1.00 38.85 87 TYR A O 1
ATOM 699 N N . PRO A 1 88 ? 61.782 14.544 47.722 1.00 50.30 88 PRO A N 1
ATOM 700 C CA . PRO A 1 88 ? 62.686 15.678 47.963 1.00 50.38 88 PRO A CA 1
ATOM 701 C C . PRO A 1 88 ? 63.171 15.780 49.409 1.00 49.70 88 PRO A C 1
ATOM 702 O O . PRO A 1 88 ? 64.165 16.458 49.672 1.00 39.66 88 PRO A O 1
ATOM 706 N N . SER A 1 89 ? 62.477 15.117 50.327 1.00 48.16 89 SER A N 1
ATOM 707 C CA . SER A 1 89 ? 62.889 15.093 51.725 1.00 39.50 89 SER A CA 1
ATOM 708 C C . SER A 1 89 ? 63.847 13.940 51.990 1.00 43.37 89 SER A C 1
ATOM 709 O O . SER A 1 89 ? 64.362 13.795 53.095 1.00 46.50 89 SER A O 1
ATOM 712 N N . GLY A 1 90 ? 64.090 13.127 50.969 1.00 39.59 90 GLY A N 1
ATOM 713 C CA . GLY A 1 90 ? 64.972 11.984 51.107 1.00 37.15 90 GLY A CA 1
ATOM 714 C C . GLY A 1 90 ? 64.234 10.723 51.518 1.00 40.69 90 GLY A C 1
ATOM 715 O O . GLY A 1 90 ? 64.842 9.662 51.664 1.00 46.35 90 GLY A O 1
ATOM 716 N N . THR A 1 91 ? 62.922 10.837 51.706 1.00 29.24 91 THR A N 1
ATOM 717 C CA . THR A 1 91 ? 62.098 9.687 52.063 1.00 30.14 91 THR A CA 1
ATOM 718 C C . THR A 1 91 ? 62.052 8.692 50.908 1.00 29.42 91 THR A C 1
ATOM 719 O O . THR A 1 91 ? 61.944 9.082 49.746 1.00 42.57 91 THR A O 1
ATOM 723 N N . VAL A 1 92 ? 62.132 7.406 51.234 1.00 31.37 92 VAL A N 1
ATOM 724 C CA . VAL A 1 92 ? 62.157 6.360 50.220 1.00 39.38 92 VAL A CA 1
ATOM 725 C C . VAL A 1 92 ? 60.754 5.846 49.916 1.00 32.52 92 VAL A C 1
ATOM 726 O O . VAL A 1 92 ? 59.999 5.499 50.825 1.00 35.17 92 VAL A O 1
ATOM 730 N N . CYS A 1 93 ? 60.411 5.800 48.632 1.00 33.05 93 CYS A N 1
ATOM 731 C CA . CYS A 1 93 ? 59.108 5.309 48.203 1.00 37.18 93 CYS A CA 1
ATOM 732 C C . CYS A 1 93 ? 59.198 3.855 47.753 1.00 37.31 93 CYS A C 1
ATOM 733 O O . CYS A 1 93 ? 59.552 3.569 46.609 1.00 34.30 93 CYS A O 1
ATOM 736 N N . LEU A 1 94 ? 58.880 2.941 48.662 1.00 51.55 94 LEU A N 1
ATOM 737 C CA . LEU A 1 94 ? 58.961 1.514 48.376 1.00 38.83 94 LEU A CA 1
ATOM 738 C C . LEU A 1 94 ? 57.707 0.802 48.880 1.00 36.39 94 LEU A C 1
ATOM 739 O O . LEU A 1 94 ? 57.131 1.190 49.896 1.00 38.56 94 LEU A O 1
ATOM 744 N N . SER A 1 95 ? 57.288 -0.236 48.162 1.00 34.02 95 SER A N 1
ATOM 745 C CA . SER A 1 95 ? 56.043 -0.935 48.468 1.00 36.74 95 SER A CA 1
ATOM 746 C C . SER A 1 95 ? 56.101 -1.624 49.827 1.00 40.06 95 SER A C 1
ATOM 747 O O . SER A 1 95 ? 55.116 -1.641 50.565 1.00 43.43 95 SER A O 1
ATOM 750 N N . ILE A 1 96 ? 57.258 -2.190 50.155 1.00 36.28 96 ILE A N 1
ATOM 751 C CA . ILE A 1 96 ? 57.429 -2.877 51.429 1.00 44.13 96 ILE A CA 1
ATOM 752 C C . ILE A 1 96 ? 57.528 -1.867 52.570 1.00 38.92 96 ILE A C 1
ATOM 753 O O . ILE A 1 96 ? 57.498 -2.236 53.742 1.00 28.12 96 ILE A O 1
ATOM 758 N N . LEU A 1 97 ? 57.653 -0.591 52.217 1.00 44.33 97 LEU A N 1
ATOM 759 C CA . LEU A 1 97 ? 57.724 0.479 53.206 1.00 26.86 97 LEU A CA 1
ATOM 760 C C . LEU A 1 97 ? 56.355 1.131 53.379 1.00 36.33 97 LEU A C 1
ATOM 761 O O . LEU A 1 97 ? 56.238 2.237 53.906 1.00 28.96 97 LEU A O 1
ATOM 766 N N . GLU A 1 98 ? 55.322 0.437 52.916 1.00 37.57 98 GLU A N 1
ATOM 767 C CA . GLU A 1 98 ? 53.948 0.914 53.043 1.00 30.70 98 GLU A CA 1
ATOM 768 C C . GLU A 1 98 ? 53.026 -0.143 53.641 1.00 29.03 98 GLU A C 1
ATOM 769 O O . GLU A 1 98 ? 52.976 -1.285 53.182 1.00 31.07 98 GLU A O 1
ATOM 775 N N . GLU A 1 99 ? 52.293 0.268 54.671 1.00 35.54 99 GLU A N 1
ATOM 776 C CA . GLU A 1 99 ? 51.437 -0.619 55.447 1.00 42.55 99 GLU A CA 1
ATOM 777 C C . GLU A 1 99 ? 50.337 -1.250 54.594 1.00 37.64 99 GLU A C 1
ATOM 778 O O . GLU A 1 99 ? 50.105 -2.458 54.661 1.00 30.19 99 GLU A O 1
ATOM 784 N N . ASP A 1 100 ? 49.666 -0.431 53.788 1.00 49.67 100 ASP A N 1
ATOM 785 C CA . ASP A 1 100 ? 48.585 -0.919 52.937 1.00 48.15 100 ASP A CA 1
ATOM 786 C C . ASP A 1 100 ? 49.073 -1.765 51.759 1.00 41.64 100 ASP A C 1
ATOM 787 O O . ASP A 1 100 ? 48.264 -2.311 51.007 1.00 44.65 100 ASP A O 1
ATOM 792 N N . LYS A 1 101 ? 50.388 -1.874 51.596 1.00 41.21 101 LYS A N 1
ATOM 793 C CA . LYS A 1 101 ? 50.952 -2.642 50.489 1.00 33.69 101 LYS A CA 1
ATOM 794 C C . LYS A 1 101 ? 51.713 -3.878 50.963 1.00 45.82 101 LYS A C 1
ATOM 795 O O . LYS A 1 101 ? 51.132 -4.781 51.563 1.00 73.74 101 LYS A O 1
ATOM 801 N N . ASP A 1 102 ? 53.014 -3.912 50.691 1.00 35.09 102 ASP A N 1
ATOM 802 C CA . ASP A 1 102 ? 53.820 -5.093 50.981 1.00 49.03 102 ASP A CA 1
ATOM 803 C C . ASP A 1 102 ? 54.626 -5.036 52.278 1.00 31.51 102 ASP A C 1
ATOM 804 O O . ASP A 1 102 ? 55.587 -5.787 52.433 1.00 42.16 102 ASP A O 1
ATOM 809 N N . TRP A 1 103 ? 54.257 -4.160 53.208 1.00 29.85 103 TRP A N 1
ATOM 810 C CA . TRP A 1 103 ? 54.910 -4.193 54.513 1.00 32.87 103 TRP A CA 1
ATOM 811 C C . TRP A 1 103 ? 54.422 -5.371 55.338 1.00 33.14 103 TRP A C 1
ATOM 812 O O . TRP A 1 103 ? 53.223 -5.641 55.416 1.00 33.26 103 TRP A O 1
ATOM 823 N N . ARG A 1 104 ? 55.370 -6.065 55.952 1.00 39.67 104 ARG A N 1
ATOM 824 C CA . ARG A 1 104 ? 55.069 -7.135 56.887 1.00 34.85 104 ARG A CA 1
ATOM 825 C C . ARG A 1 104 ? 55.911 -6.927 58.139 1.00 35.67 104 ARG A C 1
ATOM 826 O O . ARG A 1 104 ? 57.063 -6.501 58.049 1.00 33.08 104 ARG A O 1
ATOM 834 N N . PRO A 1 105 ? 55.340 -7.220 59.315 1.00 35.57 105 PRO A N 1
ATOM 835 C CA . PRO A 1 105 ? 56.082 -7.059 60.570 1.00 34.91 105 PRO A CA 1
ATOM 836 C C . PRO A 1 105 ? 57.288 -7.989 60.673 1.00 30.73 105 PRO A C 1
ATOM 837 O O . PRO A 1 105 ? 58.197 -7.725 61.459 1.00 38.06 105 PRO A O 1
ATOM 841 N N . ALA A 1 106 ? 57.296 -9.057 59.882 1.00 29.80 106 ALA A N 1
ATOM 842 C CA . ALA A 1 106 ? 58.391 -10.021 59.900 1.00 29.94 106 ALA A CA 1
ATOM 843 C C . ALA A 1 106 ? 59.650 -9.489 59.217 1.00 29.69 106 ALA A C 1
ATOM 844 O O . ALA A 1 106 ? 60.740 -10.027 59.411 1.00 41.31 106 ALA A O 1
ATOM 846 N N . ILE A 1 107 ? 59.498 -8.436 58.419 1.00 29.56 107 ILE A N 1
ATOM 847 C CA . ILE A 1 107 ? 60.619 -7.877 57.667 1.00 37.43 107 ILE A CA 1
ATOM 848 C C . ILE A 1 107 ? 61.652 -7.229 58.587 1.00 35.48 107 ILE A C 1
ATOM 849 O O . ILE A 1 107 ? 61.319 -6.396 59.432 1.00 44.81 107 ILE A O 1
ATOM 854 N N . THR A 1 108 ? 62.909 -7.625 58.410 1.00 45.33 108 THR A N 1
ATOM 855 C CA . THR A 1 108 ? 64.011 -7.144 59.236 1.00 49.90 108 THR A CA 1
ATOM 856 C C . THR A 1 108 ? 64.629 -5.869 58.666 1.00 49.72 108 THR A C 1
ATOM 857 O O . THR A 1 108 ? 64.425 -5.540 57.498 1.00 37.10 108 THR A O 1
ATOM 861 N N . ILE A 1 109 ? 65.378 -5.156 59.504 1.00 48.96 109 ILE A N 1
ATOM 862 C CA . ILE A 1 109 ? 66.089 -3.950 59.091 1.00 46.95 109 ILE A CA 1
ATOM 863 C C . ILE A 1 109 ? 67.070 -4.261 57.959 1.00 42.43 109 ILE A C 1
ATOM 864 O O . ILE A 1 109 ? 67.238 -3.469 57.019 1.00 39.26 109 ILE A O 1
ATOM 869 N N . LYS A 1 110 ? 67.673 -5.444 58.040 1.00 40.84 110 LYS A N 1
ATOM 870 C CA . LYS A 1 110 ? 68.602 -5.933 57.029 1.00 40.31 110 LYS A CA 1
ATOM 871 C C . LYS A 1 110 ? 67.928 -6.046 55.665 1.00 45.10 110 LYS A C 1
ATOM 872 O O . LYS A 1 110 ? 68.450 -5.558 54.653 1.00 46.14 110 LYS A O 1
ATOM 878 N N . GLN A 1 111 ? 66.742 -6.648 55.659 1.00 48.02 111 GLN A N 1
ATOM 879 C CA . GLN A 1 111 ? 65.980 -6.840 54.432 1.00 42.54 111 GLN A CA 1
ATOM 880 C C . GLN A 1 111 ? 65.574 -5.503 53.830 1.00 42.35 111 GLN A C 1
ATOM 881 O O . GLN A 1 111 ? 65.589 -5.331 52.609 1.00 47.55 111 GLN A O 1
ATOM 887 N N . ILE A 1 112 ? 65.217 -4.558 54.692 1.00 38.09 112 ILE A N 1
ATOM 888 C CA . ILE A 1 112 ? 64.846 -3.222 54.247 1.00 39.49 112 ILE A CA 1
ATOM 889 C C . ILE A 1 112 ? 66.017 -2.537 53.554 1.00 43.10 112 ILE A C 1
ATOM 890 O O . ILE A 1 112 ? 65.877 -2.021 52.436 1.00 37.11 112 ILE A O 1
ATOM 895 N N . LEU A 1 113 ? 67.178 -2.557 54.206 1.00 43.03 113 LEU A N 1
ATOM 896 C CA . LEU A 1 113 ? 68.346 -1.886 53.648 1.00 49.01 113 LEU A CA 1
ATOM 897 C C . LEU A 1 113 ? 68.743 -2.526 52.319 1.00 53.04 113 LEU A C 1
ATOM 898 O O . LEU A 1 113 ? 69.104 -1.821 51.360 1.00 42.15 113 LEU A O 1
ATOM 903 N N . LEU A 1 114 ? 68.607 -3.848 52.234 1.00 33.96 114 LEU A N 1
ATOM 904 C CA . LEU A 1 114 ? 68.910 -4.536 50.985 1.00 40.18 114 LEU A CA 1
ATOM 905 C C . LEU A 1 114 ? 67.923 -4.152 49.883 1.00 45.90 114 LEU A C 1
ATOM 906 O O . LEU A 1 114 ? 68.322 -3.951 48.735 1.00 47.54 114 LEU A O 1
ATOM 911 N N . GLY A 1 115 ? 66.643 -4.042 50.229 1.00 39.79 115 GLY A N 1
ATOM 912 C CA . GLY A 1 115 ? 65.630 -3.660 49.263 1.00 37.34 115 GLY A CA 1
ATOM 913 C C . GLY A 1 115 ? 65.815 -2.254 48.726 1.00 42.59 115 GLY A C 1
ATOM 914 O O . GLY A 1 115 ? 65.609 -2.007 47.534 1.00 52.09 115 GLY A O 1
ATOM 915 N N . ILE A 1 116 ? 66.223 -1.335 49.597 1.00 43.68 116 ILE A N 1
ATOM 916 C CA . ILE A 1 116 ? 66.483 0.037 49.172 1.00 41.47 116 ILE A CA 1
ATOM 917 C C . ILE A 1 116 ? 67.703 0.070 48.260 1.00 38.86 116 ILE A C 1
ATOM 918 O O . ILE A 1 116 ? 67.713 0.764 47.224 1.00 55.96 116 ILE A O 1
ATOM 923 N N . GLN A 1 117 ? 68.712 -0.724 48.615 1.00 44.85 117 GLN A N 1
ATOM 924 C CA . GLN A 1 117 ? 69.908 -0.811 47.788 1.00 50.84 117 GLN A CA 1
ATOM 925 C C . GLN A 1 117 ? 69.554 -1.346 46.406 1.00 52.68 117 GLN A C 1
ATOM 926 O O . GLN A 1 117 ? 70.099 -0.896 45.398 1.00 59.32 117 GLN A O 1
ATOM 932 N N . GLU A 1 118 ? 68.638 -2.308 46.368 1.00 48.29 118 GLU A N 1
ATOM 933 C CA . GLU A 1 118 ? 68.138 -2.833 45.105 1.00 46.31 118 GLU A CA 1
ATOM 934 C C . GLU A 1 118 ? 67.423 -1.739 44.326 1.00 43.11 118 GLU A C 1
ATOM 935 O O . GLU A 1 118 ? 67.565 -1.639 43.105 1.00 43.30 118 GLU A O 1
ATOM 941 N N . LEU A 1 119 ? 66.665 -0.913 45.043 1.00 38.67 119 LEU A N 1
ATOM 942 C CA . LEU A 1 119 ? 65.894 0.152 44.415 1.00 48.92 119 LEU A CA 1
ATOM 943 C C . LEU A 1 119 ? 66.797 1.202 43.782 1.00 52.24 119 LEU A C 1
ATOM 944 O O . LEU A 1 119 ? 66.397 1.871 42.829 1.00 45.82 119 LEU A O 1
ATOM 949 N N . LEU A 1 120 ? 68.018 1.333 44.296 1.00 59.10 120 LEU A N 1
ATOM 950 C CA . LEU A 1 120 ? 68.925 2.369 43.797 1.00 56.38 120 LEU A CA 1
ATOM 951 C C . LEU A 1 120 ? 69.227 2.261 42.296 1.00 54.68 120 LEU A C 1
ATOM 952 O O . LEU A 1 120 ? 69.141 3.257 41.580 1.00 52.02 120 LEU A O 1
ATOM 957 N N . ASN A 1 121 ? 69.551 1.063 41.815 1.00 55.10 121 ASN A N 1
ATOM 958 C CA . ASN A 1 121 ? 69.857 0.877 40.395 1.00 52.29 121 ASN A CA 1
ATOM 959 C C . ASN A 1 121 ? 68.680 0.330 39.600 1.00 54.20 121 ASN A C 1
ATOM 960 O O . ASN A 1 121 ? 68.752 0.199 38.378 1.00 65.65 121 ASN A O 1
ATOM 965 N N . GLU A 1 122 ? 67.598 0.012 40.298 1.00 54.25 122 GLU A N 1
ATOM 966 C CA . GLU A 1 122 ? 66.402 -0.503 39.644 1.00 52.74 122 GLU A CA 1
ATOM 967 C C . GLU A 1 122 ? 65.164 0.300 40.037 1.00 48.79 122 GLU A C 1
ATOM 968 O O . GLU A 1 122 ? 64.338 -0.175 40.816 1.00 41.39 122 GLU A O 1
ATOM 974 N N . PRO A 1 123 ? 65.036 1.525 39.499 1.00 44.89 123 PRO A N 1
ATOM 975 C CA . PRO A 1 123 ? 63.900 2.391 39.832 1.00 50.60 123 PRO A CA 1
ATOM 976 C C . PRO A 1 123 ? 62.563 1.784 39.420 1.00 43.26 123 PRO A C 1
ATOM 977 O O . PRO A 1 123 ? 62.509 0.989 38.482 1.00 51.13 123 PRO A O 1
ATOM 981 N N . ASN A 1 124 ? 61.499 2.154 40.125 1.00 46.58 124 ASN A N 1
ATOM 982 C CA . ASN A 1 124 ? 60.163 1.671 39.803 1.00 50.94 124 ASN A CA 1
ATOM 983 C C . ASN A 1 124 ? 59.387 2.730 39.025 1.00 43.88 124 ASN A C 1
ATOM 984 O O . ASN A 1 124 ? 59.205 3.853 39.496 1.00 50.53 124 ASN A O 1
ATOM 989 N N . ILE A 1 125 ? 58.935 2.363 37.830 1.00 41.65 125 ILE A N 1
ATOM 990 C CA . ILE A 1 125 ? 58.231 3.287 36.947 1.00 38.42 125 ILE A CA 1
ATOM 991 C C . ILE A 1 125 ? 56.878 3.727 37.509 1.00 44.38 125 ILE A C 1
ATOM 992 O O . ILE A 1 125 ? 56.350 4.769 37.120 1.00 49.74 125 ILE A O 1
ATOM 997 N N . GLN A 1 126 ? 56.322 2.939 38.424 1.00 39.68 126 GLN A N 1
ATOM 998 C CA . GLN A 1 126 ? 54.978 3.200 38.927 1.00 36.89 126 GLN A CA 1
ATOM 999 C C . GLN A 1 126 ? 54.975 4.058 40.189 1.00 44.05 126 GLN A C 1
ATOM 1000 O O . GLN A 1 126 ? 53.912 4.370 40.725 1.00 50.89 126 GLN A O 1
ATOM 1006 N N . ASP A 1 127 ? 56.155 4.446 40.661 1.00 41.33 127 ASP A N 1
ATOM 1007 C CA . ASP A 1 127 ? 56.244 5.223 41.895 1.00 46.36 127 ASP A CA 1
ATOM 1008 C C . ASP A 1 127 ? 57.108 6.478 41.778 1.00 44.56 127 ASP A C 1
ATOM 1009 O O . ASP A 1 127 ? 58.205 6.529 42.335 1.00 47.57 127 ASP A O 1
ATOM 1014 N N . PRO A 1 128 ? 56.618 7.496 41.054 1.00 48.41 128 PRO A N 1
ATOM 1015 C CA . PRO A 1 128 ? 57.358 8.760 40.971 1.00 49.32 128 PRO A CA 1
ATOM 1016 C C . PRO A 1 128 ? 57.328 9.524 42.293 1.00 51.15 128 PRO A C 1
ATOM 1017 O O . PRO A 1 128 ? 56.247 9.813 42.809 1.00 42.87 128 PRO A O 1
ATOM 1021 N N . ALA A 1 129 ? 58.501 9.840 42.833 1.00 40.07 129 ALA A N 1
ATOM 1022 C CA . ALA A 1 129 ? 58.592 10.570 44.094 1.00 35.87 129 ALA A CA 1
ATOM 1023 C C . ALA A 1 129 ? 59.336 11.884 43.881 1.00 48.14 129 ALA A C 1
ATOM 1024 O O . ALA A 1 129 ? 59.132 12.855 44.612 1.00 41.04 129 ALA A O 1
ATOM 1026 N N . GLN A 1 130 ? 60.202 11.901 42.873 1.00 46.12 130 GLN A N 1
ATOM 1027 C CA . GLN A 1 130 ? 60.906 13.111 42.471 1.00 44.08 130 GLN A CA 1
ATOM 1028 C C . GLN A 1 130 ? 60.638 13.320 40.986 1.00 40.95 130 GLN A C 1
ATOM 1029 O O . GLN A 1 130 ? 60.932 12.446 40.174 1.00 40.77 130 GLN A O 1
ATOM 1035 N N . ALA A 1 131 ? 60.097 14.480 40.630 1.00 45.69 131 ALA A N 1
ATOM 1036 C CA . ALA A 1 131 ? 59.629 14.721 39.265 1.00 52.33 131 ALA A CA 1
ATOM 1037 C C . ALA A 1 131 ? 60.738 14.754 38.211 1.00 55.53 131 ALA A C 1
ATOM 1038 O O . ALA A 1 131 ? 60.683 14.017 37.219 1.00 56.80 131 ALA A O 1
ATOM 1040 N N . GLU A 1 132 ? 61.742 15.597 38.430 1.00 47.98 132 GLU A N 1
ATOM 1041 C CA . GLU A 1 132 ? 62.803 15.787 37.444 1.00 47.82 132 GLU A CA 1
ATOM 1042 C C . GLU A 1 132 ? 63.601 14.506 37.228 1.00 57.30 132 GLU A C 1
ATOM 1043 O O . GLU A 1 132 ? 63.832 14.099 36.088 1.00 68.61 132 GLU A O 1
ATOM 1049 N N . ALA A 1 133 ? 64.001 13.868 38.324 1.00 53.53 133 ALA A N 1
ATOM 1050 C CA . ALA A 1 133 ? 64.769 12.630 38.256 1.00 47.79 133 ALA A CA 1
ATOM 1051 C C . ALA A 1 133 ? 63.989 11.564 37.498 1.00 45.69 133 ALA A C 1
ATOM 1052 O O . ALA A 1 133 ? 64.552 10.831 36.690 1.00 56.43 133 ALA A O 1
ATOM 1054 N N . TYR A 1 134 ? 62.691 11.490 37.770 1.00 44.12 134 TYR A N 1
ATOM 1055 C CA . TYR A 1 134 ? 61.811 10.525 37.125 1.00 49.07 134 TYR A CA 1
ATOM 1056 C C . TYR A 1 134 ? 61.731 10.754 35.621 1.00 56.41 134 TYR A C 1
ATOM 1057 O O . TYR A 1 134 ? 61.909 9.821 34.827 1.00 44.87 134 TYR A O 1
ATOM 1066 N N . THR A 1 135 ? 61.493 12.007 35.239 1.00 55.41 135 THR A N 1
ATOM 1067 C CA . THR A 1 135 ? 61.328 12.367 33.836 1.00 54.80 135 THR A CA 1
ATOM 1068 C C . THR A 1 135 ? 62.611 12.099 33.057 1.00 59.69 135 THR A C 1
ATOM 1069 O O . THR A 1 135 ? 62.585 11.486 31.978 1.00 62.42 135 THR A O 1
ATOM 1073 N N . ILE A 1 136 ? 63.733 12.543 33.619 1.00 52.12 136 ILE A N 1
ATOM 1074 C CA . ILE A 1 136 ? 65.031 12.319 32.996 1.00 60.13 136 ILE A CA 1
ATOM 1075 C C . ILE A 1 136 ? 65.308 10.825 32.883 1.00 60.99 136 ILE A C 1
ATOM 1076 O O . ILE A 1 136 ? 65.816 10.358 31.862 1.00 50.15 136 ILE A O 1
ATOM 1081 N N . TYR A 1 137 ? 64.961 10.079 33.930 1.00 54.29 137 TYR A N 1
ATOM 1082 C CA . TYR A 1 137 ? 65.163 8.635 33.930 1.00 56.11 137 TYR A CA 1
ATOM 1083 C C . TYR A 1 137 ? 64.407 7.977 32.790 1.00 62.87 137 TYR A C 1
ATOM 1084 O O . TYR A 1 137 ? 64.942 7.098 32.113 1.00 64.93 137 TYR A O 1
ATOM 1093 N N . CYS A 1 138 ? 63.167 8.403 32.568 1.00 64.21 138 CYS A N 1
ATOM 1094 C CA . CYS A 1 138 ? 62.389 7.807 31.491 1.00 76.37 138 CYS A CA 1
ATOM 1095 C C . CYS A 1 138 ? 62.913 8.191 30.109 1.00 79.08 138 CYS A C 1
ATOM 1096 O O . CYS A 1 138 ? 63.183 7.315 29.288 1.00 86.49 138 CYS A O 1
ATOM 1099 N N . GLN A 1 139 ? 63.071 9.487 29.854 1.00 74.29 139 GLN A N 1
ATOM 1100 C CA . GLN A 1 139 ? 63.427 9.938 28.507 1.00 72.96 139 GLN A CA 1
ATOM 1101 C C . GLN A 1 139 ? 64.914 9.862 28.144 1.00 72.48 139 GLN A C 1
ATOM 1102 O O . GLN A 1 139 ? 65.276 9.260 27.133 1.00 78.02 139 GLN A O 1
ATOM 1108 N N . ASN A 1 140 ? 65.774 10.457 28.964 1.00 60.12 140 ASN A N 1
ATOM 1109 C CA . ASN A 1 140 ? 67.195 10.527 28.640 1.00 49.93 140 ASN A CA 1
ATOM 1110 C C . ASN A 1 140 ? 68.036 9.975 29.777 1.00 60.93 140 ASN A C 1
ATOM 1111 O O . ASN A 1 140 ? 68.496 10.703 30.658 1.00 72.27 140 ASN A O 1
ATOM 1116 N N . ARG A 1 141 ? 68.225 8.662 29.729 1.00 59.30 141 ARG A N 1
ATOM 1117 C CA . ARG A 1 141 ? 68.881 7.915 30.790 1.00 60.96 141 ARG A CA 1
ATOM 1118 C C . ARG A 1 141 ? 70.389 8.171 30.809 1.00 62.34 141 ARG A C 1
ATOM 1119 O O . ARG A 1 141 ? 71.050 7.909 31.808 1.00 62.13 141 ARG A O 1
ATOM 1127 N N . VAL A 1 142 ? 70.933 8.635 29.687 1.00 59.35 142 VAL A N 1
ATOM 1128 C CA . VAL A 1 142 ? 72.354 8.972 29.607 1.00 59.10 142 VAL A CA 1
ATOM 1129 C C . VAL A 1 142 ? 72.720 10.083 30.597 1.00 67.41 142 VAL A C 1
ATOM 1130 O O . VAL A 1 142 ? 73.672 9.948 31.375 1.00 79.18 142 VAL A O 1
ATOM 1134 N N . GLU A 1 143 ? 71.941 11.163 30.589 1.00 63.12 143 GLU A N 1
ATOM 1135 C CA . GLU A 1 143 ? 72.119 12.244 31.557 1.00 73.79 143 GLU A CA 1
ATOM 1136 C C . GLU A 1 143 ? 71.777 11.811 32.968 1.00 70.09 143 GLU A C 1
ATOM 1137 O O . GLU A 1 143 ? 72.395 12.263 33.936 1.00 58.20 143 GLU A O 1
ATOM 1143 N N . TYR A 1 144 ? 70.808 10.912 33.076 1.00 61.77 144 TYR A N 1
ATOM 1144 C CA . TYR A 1 144 ? 70.392 10.410 34.371 1.00 54.99 144 TYR A CA 1
ATOM 1145 C C . TYR A 1 144 ? 71.542 9.676 35.038 1.00 55.53 144 TYR A C 1
ATOM 1146 O O . TYR A 1 144 ? 71.859 9.932 36.195 1.00 55.42 144 TYR A O 1
ATOM 1155 N N . GLU A 1 145 ? 72.172 8.776 34.293 1.00 48.98 145 GLU A N 1
ATOM 1156 C CA . GLU A 1 145 ? 73.298 8.018 34.806 1.00 68.18 145 GLU A CA 1
ATOM 1157 C C . GLU A 1 145 ? 74.536 8.891 34.946 1.00 74.77 145 GLU A C 1
ATOM 1158 O O . GLU A 1 145 ? 75.416 8.585 35.747 1.00 67.41 145 GLU A O 1
ATOM 1164 N N . LYS A 1 146 ? 74.616 9.965 34.164 1.00 72.34 146 LYS A N 1
ATOM 1165 C CA . LYS A 1 146 ? 75.714 10.910 34.333 1.00 67.62 146 LYS A CA 1
ATOM 1166 C C . LYS A 1 146 ? 75.613 11.542 35.715 1.00 64.34 146 LYS A C 1
ATOM 1167 O O . LYS A 1 146 ? 76.591 11.580 36.484 1.00 54.70 146 LYS A O 1
ATOM 1169 N N . ARG A 1 147 ? 74.401 11.978 36.046 1.00 53.88 147 ARG A N 1
ATOM 1170 C CA . ARG A 1 147 ? 74.136 12.580 37.343 1.00 60.01 147 ARG A CA 1
ATOM 1171 C C . ARG A 1 147 ? 74.343 11.549 38.444 1.00 62.16 147 ARG A C 1
ATOM 1172 O O . ARG A 1 147 ? 74.862 11.868 39.515 1.00 64.03 147 ARG A O 1
ATOM 1180 N N . VAL A 1 148 ? 73.935 10.310 38.178 1.00 59.60 148 VAL A N 1
ATOM 1181 C CA . VAL A 1 148 ? 74.077 9.241 39.162 1.00 65.62 148 VAL A CA 1
ATOM 1182 C C . VAL A 1 148 ? 75.548 8.979 39.476 1.00 68.54 148 VAL A C 1
ATOM 1183 O O . VAL A 1 148 ? 75.912 8.834 40.635 1.00 78.34 148 VAL A O 1
ATOM 1187 N N . ARG A 1 149 ? 76.389 8.901 38.449 1.00 62.67 149 ARG A N 1
ATOM 1188 C CA . ARG A 1 149 ? 77.816 8.683 38.674 1.00 67.22 149 ARG A CA 1
ATOM 1189 C C . ARG A 1 149 ? 78.473 9.863 39.386 1.00 64.56 149 ARG A C 1
ATOM 1190 O O . ARG A 1 149 ? 79.311 9.662 40.269 1.00 56.88 149 ARG A O 1
ATOM 1198 N N . ALA A 1 150 ? 78.085 11.085 39.026 1.00 57.06 150 ALA A N 1
ATOM 1199 C CA . ALA A 1 150 ? 78.633 12.255 39.711 1.00 62.18 150 ALA A CA 1
ATOM 1200 C C . ALA A 1 150 ? 78.247 12.239 41.194 1.00 78.31 150 ALA A C 1
ATOM 1201 O O . ALA A 1 150 ? 79.059 12.552 42.072 1.00 93.24 150 ALA A O 1
ATOM 1203 N N . GLN A 1 151 ? 77.012 11.836 41.467 1.00 73.92 151 GLN A N 1
ATOM 1204 C CA . GLN A 1 151 ? 76.515 11.742 42.834 1.00 57.05 151 GLN A CA 1
ATOM 1205 C C . GLN A 1 151 ? 77.181 10.606 43.606 1.00 56.31 151 GLN A C 1
ATOM 1206 O O . GLN A 1 151 ? 77.453 10.726 44.798 1.00 72.78 151 GLN A O 1
ATOM 1212 N N . ALA A 1 152 ? 77.428 9.500 42.916 1.00 59.39 152 ALA A N 1
ATOM 1213 C CA . ALA A 1 152 ? 78.055 8.333 43.517 1.00 71.39 152 ALA A CA 1
ATOM 1214 C C . ALA A 1 152 ? 79.488 8.650 43.905 1.00 79.95 152 ALA A C 1
ATOM 1215 O O . ALA A 1 152 ? 79.976 8.207 44.946 1.00 83.24 152 ALA A O 1
ATOM 1217 N N . LYS A 1 153 ? 80.166 9.414 43.056 1.00 77.80 153 LYS A N 1
ATOM 1218 C CA . LYS A 1 153 ? 81.530 9.814 43.356 1.00 81.95 153 LYS A CA 1
ATOM 1219 C C . LYS A 1 153 ? 81.529 10.856 44.473 1.00 78.29 153 LYS A C 1
ATOM 1220 O O . LYS A 1 153 ? 82.439 10.877 45.303 1.00 85.66 153 LYS A O 1
ATOM 1226 N N . LYS A 1 154 ? 80.496 11.697 44.510 1.00 58.47 154 LYS A N 1
ATOM 1227 C CA . LYS A 1 154 ? 80.417 12.751 45.520 1.00 60.96 154 LYS A CA 1
ATOM 1228 C C . LYS A 1 154 ? 80.241 12.175 46.925 1.00 69.78 154 LYS A C 1
ATOM 1229 O O . LYS A 1 154 ? 80.718 12.747 47.905 1.00 75.61 154 LYS A O 1
ATOM 1235 N N . PHE A 1 155 ? 79.587 11.023 47.010 1.00 70.81 155 PHE A N 1
ATOM 1236 C CA . PHE A 1 155 ? 79.270 10.403 48.292 1.00 62.38 155 PHE A CA 1
ATOM 1237 C C . PHE A 1 155 ? 80.174 9.214 48.589 1.00 70.50 155 PHE A C 1
ATOM 1238 O O . PHE A 1 155 ? 79.813 8.315 49.350 1.00 80.88 155 PHE A O 1
ATOM 1246 N N . ALA A 1 156 ? 81.355 9.221 47.981 1.00 75.04 156 ALA A N 1
ATOM 1247 C CA . ALA A 1 156 ? 82.366 8.219 48.278 1.00 74.75 156 ALA A CA 1
ATOM 1248 C C . ALA A 1 156 ? 83.117 8.624 49.537 1.00 77.94 156 ALA A C 1
ATOM 1249 O O . ALA A 1 156 ? 83.652 9.730 49.613 1.00 77.08 156 ALA A O 1
ATOM 1251 N N . PRO A 1 157 ? 83.163 7.722 50.530 1.00 82.28 157 PRO A N 1
ATOM 1252 C CA . PRO A 1 157 ? 83.824 7.981 51.815 1.00 84.20 157 PRO A CA 1
ATOM 1253 C C . PRO A 1 157 ? 85.325 8.227 51.694 1.00 84.62 157 PRO A C 1
ATOM 1254 O O . PRO A 1 157 ? 85.897 8.096 50.612 1.00 80.24 157 PRO A O 1
ATOM 1258 N N . SER A 1 158 ? 85.948 8.585 52.812 1.00 98.24 158 SER A N 1
ATOM 1259 C CA . SER A 1 158 ? 87.377 8.871 52.845 1.00 109.35 158 SER A CA 1
ATOM 1260 C C . SER A 1 158 ? 88.198 7.594 52.989 1.00 110.25 158 SER A C 1
ATOM 1261 O O . SER A 1 158 ? 88.713 7.057 52.008 1.00 100.91 158 SER A O 1
ATOM 1265 N N . MET B 1 1 ? 90.655 -28.683 84.268 1.00 111.77 1 MET B N 1
ATOM 1266 C CA . MET B 1 1 ? 90.546 -27.243 84.472 1.00 110.64 1 MET B CA 1
ATOM 1267 C C . MET B 1 1 ? 89.586 -26.929 85.610 1.00 107.68 1 MET B C 1
ATOM 1268 O O . MET B 1 1 ? 89.194 -25.779 85.807 1.00 104.71 1 MET B O 1
ATOM 1270 N N . SER B 1 2 ? 89.218 -27.961 86.362 1.00 101.17 2 SER B N 1
ATOM 1271 C CA . SER B 1 2 ? 88.331 -27.791 87.503 1.00 105.19 2 SER B CA 1
ATOM 1272 C C . SER B 1 2 ? 89.069 -27.310 88.751 1.00 106.80 2 SER B C 1
ATOM 1273 O O . SER B 1 2 ? 88.442 -26.809 89.671 1.00 103.04 2 SER B O 1
ATOM 1276 N N . GLY B 1 3 ? 90.389 -27.472 88.794 1.00 101.63 3 GLY B N 1
ATOM 1277 C CA . GLY B 1 3 ? 91.150 -27.098 89.977 1.00 89.13 3 GLY B CA 1
ATOM 1278 C C . GLY B 1 3 ? 91.141 -25.606 90.276 1.00 82.34 3 GLY B C 1
ATOM 1279 O O . GLY B 1 3 ? 90.860 -25.180 91.413 1.00 84.38 3 GLY B O 1
ATOM 1280 N N . ILE B 1 4 ? 91.401 -24.809 89.241 1.00 84.97 4 ILE B N 1
ATOM 1281 C CA . ILE B 1 4 ? 91.429 -23.359 89.385 1.00 87.52 4 ILE B CA 1
ATOM 1282 C C . ILE B 1 4 ? 90.034 -22.873 89.766 1.00 75.93 4 ILE B C 1
ATOM 1283 O O . ILE B 1 4 ? 89.879 -21.922 90.535 1.00 66.08 4 ILE B O 1
ATOM 1288 N N . ALA B 1 5 ? 89.020 -23.546 89.232 1.00 66.79 5 ALA B N 1
ATOM 1289 C CA . ALA B 1 5 ? 87.628 -23.208 89.514 1.00 79.32 5 ALA B CA 1
ATOM 1290 C C . ALA B 1 5 ? 87.219 -23.534 90.952 1.00 84.88 5 ALA B C 1
ATOM 1291 O O . ALA B 1 5 ? 86.771 -22.655 91.684 1.00 80.91 5 ALA B O 1
ATOM 1293 N N . LEU B 1 6 ? 87.388 -24.786 91.367 1.00 78.46 6 LEU B N 1
ATOM 1294 C CA . LEU B 1 6 ? 86.975 -25.194 92.709 1.00 64.74 6 LEU B CA 1
ATOM 1295 C C . LEU B 1 6 ? 87.714 -24.395 93.756 1.00 71.87 6 LEU B C 1
ATOM 1296 O O . LEU B 1 6 ? 87.130 -24.017 94.805 1.00 85.38 6 LEU B O 1
ATOM 1301 N N . SER B 1 7 ? 88.972 -24.074 93.448 1.00 63.15 7 SER B N 1
ATO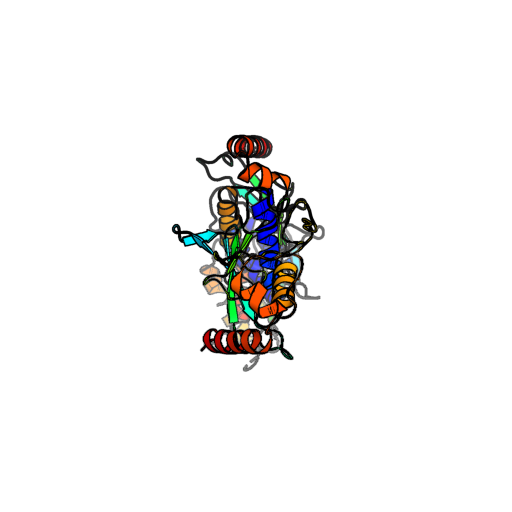M 1302 C CA . SER B 1 7 ? 89.734 -23.234 94.367 1.00 68.83 7 SER B CA 1
ATOM 1303 C C . SER B 1 7 ? 89.175 -21.834 94.393 1.00 74.34 7 SER B C 1
ATOM 1304 O O . SER B 1 7 ? 88.949 -21.302 95.440 1.00 92.73 7 SER B O 1
ATOM 1307 N N . ARG B 1 8 ? 88.854 -21.293 93.226 1.00 68.37 8 ARG B N 1
ATOM 1308 C CA . ARG B 1 8 ? 88.348 -19.934 93.158 1.00 65.45 8 ARG B CA 1
ATOM 1309 C C . ARG B 1 8 ? 87.024 -19.790 93.912 1.00 57.23 8 ARG B C 1
ATOM 1310 O O . ARG B 1 8 ? 86.814 -18.819 94.642 1.00 59.25 8 ARG B O 1
ATOM 1318 N N . LEU B 1 9 ? 86.135 -20.756 93.730 1.00 63.42 9 LEU B N 1
ATOM 1319 C CA . LEU B 1 9 ? 84.841 -20.750 94.404 1.00 64.94 9 LEU B CA 1
ATOM 1320 C C . LEU B 1 9 ? 85.085 -20.811 95.905 1.00 56.75 9 LEU B C 1
ATOM 1321 O O . LEU B 1 9 ? 84.394 -20.164 96.716 1.00 67.84 9 LEU B O 1
ATOM 1326 N N . ALA B 1 10 ? 86.117 -21.563 96.261 1.00 55.42 10 ALA B N 1
ATOM 1327 C CA . ALA B 1 10 ? 86.541 -21.609 97.644 1.00 57.46 10 ALA B CA 1
ATOM 1328 C C . ALA B 1 10 ? 87.127 -20.260 98.103 1.00 63.14 10 ALA B C 1
ATOM 1329 O O . ALA B 1 10 ? 86.988 -19.926 99.278 1.00 53.25 10 ALA B O 1
ATOM 1331 N N . GLN B 1 11 ? 87.744 -19.457 97.226 1.00 70.65 11 GLN B N 1
ATOM 1332 C CA . GLN B 1 11 ? 88.165 -18.133 97.707 1.00 77.49 11 GLN B CA 1
ATOM 1333 C C . GLN B 1 11 ? 86.930 -17.267 97.884 1.00 69.51 11 GLN B C 1
ATOM 1334 O O . GLN B 1 11 ? 86.866 -16.416 98.789 1.00 67.78 11 GLN B O 1
ATOM 1340 N N . GLU B 1 12 ? 85.910 -17.552 97.088 1.00 75.31 12 GLU B N 1
ATOM 1341 C CA . GLU B 1 12 ? 84.708 -16.745 97.150 1.00 69.55 12 GLU B CA 1
ATOM 1342 C C . GLU B 1 12 ? 83.964 -16.954 98.465 1.00 52.94 12 GLU B C 1
ATOM 1343 O O . GLU B 1 12 ? 83.517 -15.990 99.107 1.00 38.34 12 GLU B O 1
ATOM 1349 N N . ARG B 1 13 ? 83.923 -18.208 98.910 1.00 44.94 13 ARG B N 1
ATOM 1350 C CA . ARG B 1 13 ? 83.098 -18.574 100.064 1.00 44.59 13 ARG B CA 1
ATOM 1351 C C . ARG B 1 13 ? 83.510 -17.958 101.406 1.00 62.86 13 ARG B C 1
ATOM 1352 O O . ARG B 1 13 ? 82.688 -17.310 102.058 1.00 74.64 13 ARG B O 1
ATOM 1360 N N . LYS B 1 14 ? 84.760 -18.143 101.821 1.00 64.46 14 LYS B N 1
ATOM 1361 C CA . LYS B 1 14 ? 85.186 -17.640 103.128 1.00 75.59 14 LYS B CA 1
ATOM 1362 C C . LYS B 1 14 ? 85.215 -16.116 103.178 1.00 77.37 14 LYS B C 1
ATOM 1363 O O . LYS B 1 14 ? 84.969 -15.522 104.229 1.00 85.71 14 LYS B O 1
ATOM 1369 N N . ALA B 1 15 ? 85.534 -15.490 102.051 1.00 64.04 15 ALA B N 1
ATOM 1370 C CA . ALA B 1 15 ? 85.472 -14.040 101.957 1.00 62.34 15 ALA B CA 1
ATOM 1371 C C . ALA B 1 15 ? 84.027 -13.598 102.129 1.00 62.75 15 ALA B C 1
ATOM 1372 O O . ALA B 1 15 ? 83.756 -12.573 102.755 1.00 57.98 15 ALA B O 1
ATOM 1374 N N . TRP B 1 16 ? 83.102 -14.378 101.573 1.00 63.33 16 TRP B N 1
ATOM 1375 C CA . TRP B 1 16 ? 81.683 -14.084 101.736 1.00 61.07 16 TRP B CA 1
ATOM 1376 C C . TRP B 1 16 ? 81.233 -14.216 103.194 1.00 54.19 16 TRP B C 1
ATOM 1377 O O . TRP B 1 16 ? 80.493 -13.370 103.699 1.00 44.09 16 TRP B O 1
ATOM 1388 N N . ARG B 1 17 ? 81.683 -15.269 103.871 1.00 62.22 17 ARG B N 1
ATOM 1389 C CA . ARG B 1 17 ? 81.280 -15.512 105.257 1.00 64.20 17 ARG B CA 1
ATOM 1390 C C . ARG B 1 17 ? 81.895 -14.497 106.221 1.00 62.92 17 ARG B C 1
ATOM 1391 O O . ARG B 1 17 ? 81.264 -14.102 107.203 1.00 53.98 17 ARG B O 1
ATOM 1399 N N . LYS B 1 18 ? 83.126 -14.083 105.940 1.00 57.14 18 LYS B N 1
ATOM 1400 C CA . LYS B 1 18 ? 83.798 -13.064 106.741 1.00 57.68 18 LYS B CA 1
ATOM 1401 C C . LYS B 1 18 ? 83.117 -11.710 106.596 1.00 60.99 18 LYS B C 1
ATOM 1402 O O . LYS B 1 18 ? 82.907 -11.001 107.583 1.00 71.86 18 LYS B O 1
ATOM 1408 N N . ASP B 1 19 ? 82.774 -11.352 105.364 1.00 59.28 19 ASP B N 1
ATOM 1409 C CA . ASP B 1 19 ? 82.069 -10.105 105.112 1.00 61.84 19 ASP B CA 1
ATOM 1410 C C . ASP B 1 19 ? 81.229 -10.186 103.841 1.00 54.70 19 ASP B C 1
ATOM 1411 O O . ASP B 1 19 ? 81.724 -10.565 102.780 1.00 66.50 19 ASP B O 1
ATOM 1416 N N . HIS B 1 20 ? 79.957 -9.821 103.956 1.00 43.82 20 HIS B N 1
ATOM 1417 C CA . HIS B 1 20 ? 79.062 -9.777 102.806 1.00 49.76 20 HIS B CA 1
ATOM 1418 C C . HIS B 1 20 ? 77.954 -8.758 103.056 1.00 50.70 20 HIS B C 1
ATOM 1419 O O . HIS B 1 20 ? 77.649 -8.450 104.208 1.00 60.94 20 HIS B O 1
ATOM 1426 N N . PRO B 1 21 ? 77.356 -8.222 101.977 1.00 59.37 21 PRO B N 1
ATOM 1427 C CA . PRO B 1 21 ? 76.301 -7.211 102.124 1.00 53.95 21 PRO B CA 1
ATOM 1428 C C . PRO B 1 21 ? 75.094 -7.730 102.903 1.00 48.20 21 PRO B C 1
ATOM 1429 O O . PRO B 1 21 ? 74.819 -8.929 102.897 1.00 55.68 21 PRO B O 1
ATOM 1433 N N . PHE B 1 22 ? 74.380 -6.820 103.557 1.00 35.37 22 PHE B N 1
ATOM 1434 C CA . PHE B 1 22 ? 73.295 -7.189 104.459 1.00 34.72 22 PHE B CA 1
ATOM 1435 C C . PHE B 1 22 ? 72.050 -7.649 103.708 1.00 43.79 22 PHE B C 1
ATOM 1436 O O . PHE B 1 22 ? 71.607 -7.003 102.759 1.00 43.46 22 PHE B O 1
ATOM 1444 N N . GLY B 1 23 ? 71.492 -8.774 104.145 1.00 36.62 23 GLY B N 1
ATOM 1445 C CA . GLY B 1 23 ? 70.290 -9.319 103.541 1.00 45.17 23 GLY B CA 1
ATOM 1446 C C . GLY B 1 23 ? 70.571 -10.245 102.374 1.00 40.55 23 GLY B C 1
ATOM 1447 O O . GLY B 1 23 ? 69.651 -10.818 101.792 1.00 38.73 23 GLY B O 1
ATOM 1448 N N . PHE B 1 24 ? 71.848 -10.398 102.038 1.00 48.09 24 PHE B N 1
ATOM 1449 C CA . PHE B 1 24 ? 72.248 -11.244 100.919 1.00 33.40 24 PHE B CA 1
ATOM 1450 C C . PHE B 1 24 ? 72.651 -12.642 101.375 1.00 32.56 24 PHE B C 1
ATOM 1451 O O . PHE B 1 24 ? 73.262 -12.814 102.429 1.00 52.75 24 PHE B O 1
ATOM 1459 N N . VAL B 1 25 ? 72.298 -13.637 100.568 1.00 34.39 25 VAL B N 1
ATOM 1460 C CA . VAL B 1 25 ? 72.635 -15.027 100.848 1.00 38.80 25 VAL B CA 1
ATOM 1461 C C . VAL B 1 25 ? 73.391 -15.637 99.674 1.00 45.70 25 VAL B C 1
ATOM 1462 O O . VAL B 1 25 ? 72.991 -15.477 98.527 1.00 40.23 25 VAL B O 1
ATOM 1466 N N . ALA B 1 26 ? 74.504 -16.304 99.962 1.00 59.87 26 ALA B N 1
ATOM 1467 C CA . ALA B 1 26 ? 75.211 -17.086 98.953 1.00 42.96 26 ALA B CA 1
ATOM 1468 C C . ALA B 1 26 ? 75.792 -18.350 99.575 1.00 48.76 26 ALA B C 1
ATOM 1469 O O . ALA B 1 26 ? 76.820 -18.300 100.250 1.00 48.29 26 ALA B O 1
ATOM 1471 N N . VAL B 1 27 ? 75.135 -19.484 99.349 1.00 48.19 27 VAL B N 1
ATOM 1472 C CA . VAL B 1 27 ? 75.573 -20.739 99.949 1.00 44.17 27 VAL B CA 1
ATOM 1473 C C . VAL B 1 27 ? 75.725 -21.851 98.919 1.00 39.59 27 VAL B C 1
ATOM 1474 O O . VAL B 1 27 ? 74.786 -22.153 98.182 1.00 35.14 27 VAL B O 1
ATOM 1478 N N . PRO B 1 28 ? 76.916 -22.465 98.867 1.00 37.95 28 PRO B N 1
ATOM 1479 C CA . PRO B 1 28 ? 77.124 -23.643 98.018 1.00 39.34 28 PRO B CA 1
ATOM 1480 C C . PRO B 1 28 ? 76.241 -24.797 98.475 1.00 36.28 28 PRO B C 1
ATOM 1481 O O . PRO B 1 28 ? 76.109 -25.004 99.681 1.00 43.14 28 PRO B O 1
ATOM 1485 N N . THR B 1 29 ? 75.648 -25.536 97.542 1.00 39.83 29 THR B N 1
ATOM 1486 C CA . THR B 1 29 ? 74.771 -26.636 97.921 1.00 37.37 29 THR B CA 1
ATOM 1487 C C . THR B 1 29 ? 75.624 -27.809 98.381 1.00 53.00 29 THR B C 1
ATOM 1488 O O . THR B 1 29 ? 76.827 -27.846 98.126 1.00 40.88 29 THR B O 1
ATOM 1492 N N . LYS B 1 30 ? 75.003 -28.767 99.057 1.00 70.64 30 LYS B N 1
ATOM 1493 C CA . LYS B 1 30 ? 75.743 -29.897 99.594 1.00 76.47 30 LYS B CA 1
ATOM 1494 C C . LYS B 1 30 ? 75.310 -31.233 98.975 1.00 85.52 30 LYS B C 1
ATOM 1495 O O . LYS B 1 30 ? 74.117 -31.497 98.835 1.00 88.30 30 LYS B O 1
ATOM 1501 N N . ASN B 1 31 ? 76.280 -32.071 98.611 1.00 78.90 31 ASN B N 1
ATOM 1502 C CA . ASN B 1 31 ? 75.994 -33.354 97.966 1.00 64.03 31 ASN B CA 1
ATOM 1503 C C . ASN B 1 31 ? 75.470 -34.409 98.948 1.00 74.80 31 ASN B C 1
ATOM 1504 O O . ASN B 1 31 ? 75.695 -34.298 100.154 1.00 84.83 31 ASN B O 1
ATOM 1509 N N . PRO B 1 32 ? 74.766 -35.438 98.436 1.00 81.69 32 PRO B N 1
ATOM 1510 C CA . PRO B 1 32 ? 74.263 -36.533 99.279 1.00 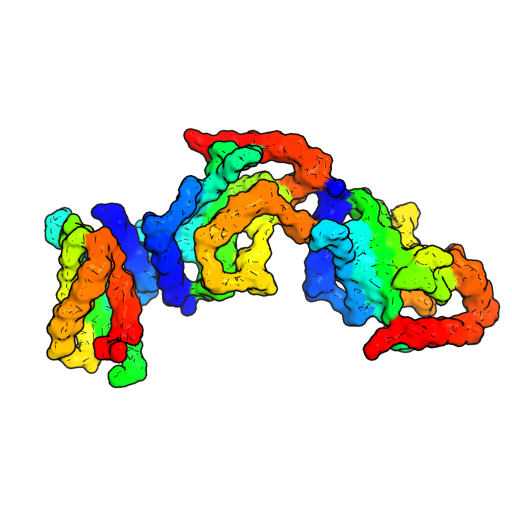75.76 32 PRO B CA 1
ATOM 1511 C C . PRO B 1 32 ? 75.350 -37.359 99.974 1.00 75.04 32 PRO B C 1
ATOM 1512 O O . PRO B 1 32 ? 75.163 -37.761 101.123 1.00 76.08 32 PRO B O 1
ATOM 1516 N N . ASP B 1 33 ? 76.459 -37.610 99.282 1.00 76.63 33 ASP B N 1
ATOM 1517 C CA . ASP B 1 33 ? 77.607 -38.314 99.859 1.00 81.54 33 ASP B CA 1
ATOM 1518 C C . ASP B 1 33 ? 78.171 -37.650 101.107 1.00 75.52 33 ASP B C 1
ATOM 1519 O O . ASP B 1 33 ? 78.719 -38.318 101.986 1.00 75.99 33 ASP B O 1
ATOM 1524 N N . GLY B 1 34 ? 78.019 -36.332 101.179 1.00 74.50 34 GLY B N 1
ATOM 1525 C CA . GLY B 1 34 ? 78.634 -35.544 102.225 1.00 80.35 34 GLY B CA 1
ATOM 1526 C C . GLY B 1 34 ? 79.711 -34.576 101.751 1.00 99.87 34 GLY B C 1
ATOM 1527 O O . GLY B 1 34 ? 80.354 -33.925 102.575 1.00 112.69 34 GLY B O 1
ATOM 1528 N N . THR B 1 35 ? 79.922 -34.474 100.441 1.00 98.96 35 THR B N 1
ATOM 1529 C CA . THR B 1 35 ? 80.831 -33.455 99.914 1.00 81.00 35 THR B CA 1
ATOM 1530 C C . THR B 1 35 ? 80.129 -32.109 99.700 1.00 73.61 35 THR B C 1
ATOM 1531 O O . THR B 1 35 ? 78.936 -31.967 99.968 1.00 78.97 35 THR B O 1
ATOM 1535 N N . MET B 1 36 ? 80.882 -31.133 99.197 1.00 59.91 36 MET B N 1
ATOM 1536 C CA . MET B 1 36 ? 80.371 -29.790 98.915 1.00 50.17 36 MET B CA 1
ATOM 1537 C C . MET B 1 36 ? 80.324 -29.499 97.414 1.00 64.44 36 MET B C 1
ATOM 1538 O O . MET B 1 36 ? 81.280 -29.776 96.698 1.00 76.79 36 MET B O 1
ATOM 1543 N N . ASN B 1 37 ? 79.214 -28.959 96.923 1.00 63.92 37 ASN B N 1
ATOM 1544 C CA . ASN B 1 37 ? 79.167 -28.564 95.519 1.00 57.58 37 ASN B CA 1
ATOM 1545 C C . ASN B 1 37 ? 79.428 -27.069 95.367 1.00 44.74 37 ASN B C 1
ATOM 1546 O O . ASN B 1 37 ? 78.530 -26.250 95.552 1.00 42.38 37 ASN B O 1
ATOM 1551 N N . LEU B 1 38 ? 80.664 -26.721 95.022 1.00 43.79 38 LEU B N 1
ATOM 1552 C CA . LEU B 1 38 ? 81.049 -25.323 94.873 1.00 63.75 38 LEU B CA 1
ATOM 1553 C C . LEU B 1 38 ? 80.593 -24.755 93.535 1.00 75.33 38 LEU B C 1
ATOM 1554 O O . LEU B 1 38 ? 80.446 -23.546 93.386 1.00 93.00 38 LEU B O 1
ATOM 1559 N N . MET B 1 39 ? 80.346 -25.637 92.572 1.00 63.86 39 MET B N 1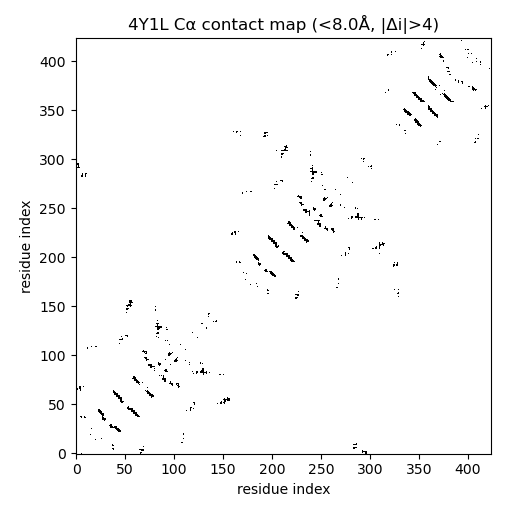
ATOM 1560 C CA . MET B 1 39 ? 79.958 -25.218 91.231 1.00 63.01 39 MET B CA 1
ATOM 1561 C C . MET B 1 39 ? 78.487 -24.809 91.193 1.00 68.34 39 MET B C 1
ATOM 1562 O O . MET B 1 39 ? 78.032 -24.183 90.237 1.00 69.13 39 MET B O 1
ATOM 1567 N N . ASN B 1 40 ? 77.749 -25.174 92.238 1.00 63.46 40 ASN B N 1
ATOM 1568 C CA . ASN B 1 40 ? 76.329 -24.852 92.330 1.00 46.82 40 ASN B CA 1
ATOM 1569 C C . ASN B 1 40 ? 76.012 -24.155 93.653 1.00 48.37 40 ASN B C 1
ATOM 1570 O O . ASN B 1 40 ? 76.283 -24.690 94.727 1.00 64.14 40 ASN B O 1
ATOM 1575 N N . TRP B 1 41 ? 75.432 -22.962 93.568 1.00 48.90 41 TRP B N 1
ATOM 1576 C CA . TRP B 1 41 ? 75.129 -22.164 94.753 1.00 50.07 41 TRP B CA 1
ATOM 1577 C C . TRP B 1 41 ? 73.650 -21.816 94.843 1.00 47.24 41 TRP B C 1
ATOM 1578 O O . TRP B 1 41 ? 72.995 -21.580 93.829 1.00 58.02 41 TRP B O 1
ATOM 1589 N N . GLU B 1 42 ? 73.127 -21.795 96.064 1.00 49.95 42 GLU B N 1
ATOM 1590 C CA . GLU B 1 42 ? 71.785 -21.281 96.307 1.00 41.77 42 GLU B CA 1
ATOM 1591 C C . GLU B 1 42 ? 71.893 -19.912 96.968 1.00 44.01 42 GLU B C 1
ATOM 1592 O O . GLU B 1 42 ? 72.401 -19.783 98.081 1.00 35.92 42 GLU B O 1
ATOM 1598 N N . CYS B 1 43 ? 71.408 -18.894 96.270 1.00 43.81 43 CYS B N 1
ATOM 1599 C CA . CYS B 1 43 ? 71.555 -17.514 96.706 1.00 45.68 43 CYS B CA 1
ATOM 1600 C C . CYS B 1 43 ? 70.217 -16.799 96.849 1.00 40.41 43 CYS B C 1
ATOM 1601 O O . CYS B 1 43 ? 69.198 -17.249 96.327 1.00 43.64 43 CYS B O 1
ATOM 1604 N N . ALA B 1 44 ? 70.230 -15.687 97.578 1.00 45.10 44 ALA B N 1
ATOM 1605 C CA . ALA B 1 44 ? 69.046 -14.852 97.746 1.00 38.33 44 ALA B CA 1
ATOM 1606 C C . ALA B 1 44 ? 69.419 -13.371 97.703 1.00 42.66 44 ALA B C 1
ATOM 1607 O O . ALA B 1 44 ? 70.432 -12.960 98.268 1.00 30.30 44 ALA B O 1
ATOM 1609 N N . ILE B 1 45 ? 68.590 -12.576 97.036 1.00 44.87 45 ILE B N 1
ATOM 1610 C CA . ILE B 1 45 ? 68.824 -11.142 96.906 1.00 46.04 45 ILE B CA 1
ATOM 1611 C C . ILE B 1 45 ? 67.671 -10.345 97.508 1.00 36.13 45 ILE B C 1
ATOM 1612 O O . ILE B 1 45 ? 66.516 -10.537 97.129 1.00 32.69 45 ILE B O 1
ATOM 1617 N N . PRO B 1 46 ? 67.984 -9.424 98.431 1.00 43.20 46 PRO B N 1
ATOM 1618 C CA . PRO B 1 46 ? 66.935 -8.601 99.035 1.00 33.89 46 PRO B CA 1
ATOM 1619 C C . PRO B 1 46 ? 66.590 -7.401 98.169 1.00 46.27 46 PRO B C 1
ATOM 1620 O O . PRO B 1 46 ? 67.462 -6.833 97.513 1.00 41.53 46 PRO B O 1
ATOM 1624 N N . GLY B 1 47 ? 65.318 -7.029 98.155 1.00 34.24 47 GLY B N 1
ATOM 1625 C CA . GLY B 1 47 ? 64.899 -5.857 97.417 1.00 48.53 47 GLY B CA 1
ATOM 1626 C C . GLY B 1 47 ? 65.371 -4.578 98.076 1.00 51.20 47 GLY B C 1
ATOM 1627 O O . GLY B 1 47 ? 65.295 -4.436 99.296 1.00 65.72 47 GLY B O 1
ATOM 1628 N N . LYS B 1 48 ? 65.858 -3.644 97.267 1.00 57.49 48 LYS B N 1
ATOM 1629 C CA . LYS B 1 48 ? 66.270 -2.341 97.771 1.00 55.15 48 LYS B CA 1
ATOM 1630 C C . LYS B 1 48 ? 65.068 -1.609 98.342 1.00 52.11 48 LYS B C 1
ATOM 1631 O O . LYS B 1 48 ? 63.949 -1.782 97.863 1.00 66.55 48 LYS B O 1
ATOM 1637 N N . LYS B 1 49 ? 65.282 -0.801 99.372 1.00 49.45 49 LYS B N 1
ATOM 1638 C CA . LYS B 1 49 ? 64.152 -0.128 99.989 1.00 66.65 49 LYS B CA 1
ATOM 1639 C C . LYS B 1 49 ? 64.009 1.305 99.481 1.00 63.45 49 LYS B C 1
ATOM 1640 O O . LYS B 1 49 ? 64.964 1.905 98.986 1.00 83.36 49 LYS B O 1
ATOM 1646 N N . GLY B 1 50 ? 62.797 1.837 99.601 1.00 44.94 50 GLY B N 1
ATOM 1647 C CA . GLY B 1 50 ? 62.385 2.982 98.810 1.00 56.03 50 GLY B CA 1
ATOM 1648 C C . GLY B 1 50 ? 61.908 2.564 97.430 1.00 64.49 50 GLY B C 1
ATOM 1649 O O . GLY B 1 50 ? 61.686 3.407 96.562 1.00 65.97 50 GLY B O 1
ATOM 1650 N N . THR B 1 51 ? 61.746 1.259 97.228 1.00 63.84 51 THR B N 1
ATOM 1651 C CA . THR B 1 51 ? 61.388 0.711 95.919 1.00 55.27 51 THR B CA 1
ATOM 1652 C C . THR B 1 51 ? 60.188 -0.226 96.050 1.00 53.39 51 THR B C 1
ATOM 1653 O O . THR B 1 51 ? 59.819 -0.596 97.162 1.00 57.19 51 THR B O 1
ATOM 1657 N N . PRO B 1 52 ? 59.566 -0.610 94.920 1.00 48.93 52 PRO B N 1
ATOM 1658 C CA . PRO B 1 52 ? 58.474 -1.590 95.007 1.00 48.26 52 PRO B CA 1
ATOM 1659 C C . PRO B 1 52 ? 58.973 -2.985 95.381 1.00 53.38 52 PRO B C 1
ATOM 1660 O O . PRO B 1 52 ? 58.179 -3.848 95.757 1.00 51.50 52 PRO B O 1
ATOM 1664 N N . TRP B 1 53 ? 60.281 -3.194 95.270 1.00 51.96 53 TRP B N 1
ATOM 1665 C CA . TRP B 1 53 ? 60.896 -4.486 95.554 1.00 36.73 53 TRP B CA 1
ATOM 1666 C C . TRP B 1 53 ? 61.171 -4.646 97.040 1.00 49.93 53 TRP B C 1
ATOM 1667 O O . TRP B 1 53 ? 61.885 -5.556 97.449 1.00 55.29 53 TRP B O 1
ATOM 1678 N N . GLU B 1 54 ? 60.563 -3.796 97.855 1.00 57.24 54 GLU B N 1
ATOM 1679 C CA . GLU B 1 54 ? 60.972 -3.675 99.242 1.00 55.79 54 GLU B CA 1
ATOM 1680 C C . GLU B 1 54 ? 60.241 -4.687 100.113 1.00 65.92 54 GLU B C 1
ATOM 1681 O O . GLU B 1 54 ? 59.122 -5.093 99.806 1.00 77.07 54 GLU B O 1
ATOM 1687 N N . GLY B 1 55 ? 60.881 -5.080 101.210 1.00 62.53 55 GLY B N 1
ATOM 1688 C CA . GLY B 1 55 ? 60.443 -6.226 101.988 1.00 59.98 55 GLY B CA 1
ATOM 1689 C C . GLY B 1 55 ? 60.626 -7.592 101.339 1.00 55.23 55 GLY B C 1
ATOM 1690 O O . GLY B 1 55 ? 60.426 -8.616 101.990 1.00 72.80 55 GLY B O 1
ATOM 1691 N N . GLY B 1 56 ? 61.018 -7.622 100.067 1.00 51.63 56 GLY B N 1
ATOM 1692 C CA . GLY B 1 56 ? 61.176 -8.882 99.357 1.00 40.69 56 GLY B CA 1
ATOM 1693 C C . GLY B 1 56 ? 62.546 -9.540 99.370 1.00 50.11 56 GLY B C 1
ATOM 1694 O O . GLY B 1 56 ? 63.574 -8.871 99.257 1.00 62.19 56 GLY B O 1
ATOM 1695 N N . LEU B 1 57 ? 62.551 -10.865 99.501 1.00 45.80 57 LEU B N 1
ATOM 1696 C CA . LEU B 1 57 ? 63.772 -11.660 99.383 1.00 45.17 57 LEU B CA 1
ATOM 1697 C C . LEU B 1 57 ? 63.623 -12.675 98.247 1.00 39.19 57 LEU B C 1
ATOM 1698 O O . LEU B 1 57 ? 62.830 -13.612 98.342 1.00 52.72 57 LEU B O 1
ATOM 1703 N N . PHE B 1 58 ? 64.387 -12.484 97.176 1.00 31.74 58 PHE B N 1
ATOM 1704 C CA . PHE B 1 58 ? 64.190 -13.244 95.942 1.00 37.43 58 PHE B CA 1
ATOM 1705 C C . PHE B 1 58 ? 65.313 -14.244 95.668 1.00 46.70 58 PHE B C 1
ATOM 1706 O O . PHE B 1 58 ? 66.482 -13.878 95.566 1.00 30.13 58 PHE B O 1
ATOM 1714 N N . LYS B 1 59 ? 64.931 -15.506 95.509 1.00 44.37 59 LYS B N 1
ATOM 1715 C CA . LYS B 1 59 ? 65.881 -16.611 95.459 1.00 40.51 59 LYS B CA 1
ATOM 1716 C C . LYS B 1 59 ? 66.332 -16.981 94.045 1.00 39.18 59 LYS B C 1
ATOM 1717 O O . LYS B 1 59 ? 65.524 -17.057 93.121 1.00 53.52 59 LYS B O 1
ATOM 1723 N N . LEU B 1 60 ? 67.636 -17.199 93.892 1.00 46.70 60 LEU B N 1
ATOM 1724 C CA . LEU B 1 60 ? 68.232 -17.535 92.600 1.00 45.48 60 LEU B CA 1
ATOM 1725 C C . LEU B 1 60 ? 69.365 -18.551 92.767 1.00 40.78 60 LEU B C 1
ATOM 1726 O O . LEU B 1 60 ? 70.050 -18.561 93.779 1.00 40.26 60 LEU B O 1
ATOM 1731 N N . ARG B 1 61 ? 69.556 -19.395 91.761 1.00 51.73 61 ARG B N 1
ATOM 1732 C CA . ARG B 1 61 ? 70.610 -20.401 91.753 1.00 42.49 61 ARG B CA 1
ATOM 1733 C C . ARG B 1 61 ? 71.749 -19.986 90.822 1.00 40.44 61 ARG B C 1
ATOM 1734 O O . ARG B 1 61 ? 71.517 -19.491 89.715 1.00 52.22 61 ARG B O 1
ATOM 1742 N N . MET B 1 62 ? 72.978 -20.189 91.288 1.00 31.63 62 MET B N 1
ATOM 1743 C CA . MET B 1 62 ? 74.180 -19.848 90.534 1.00 38.45 62 MET B CA 1
ATOM 1744 C C . MET B 1 62 ? 74.908 -21.102 90.067 1.00 47.91 62 MET B C 1
ATOM 1745 O O . MET B 1 62 ? 75.177 -21.999 90.864 1.00 63.80 62 MET B O 1
ATOM 1750 N N . LEU B 1 63 ? 75.224 -21.171 88.778 1.00 38.78 63 LEU B N 1
ATOM 1751 C CA . LEU B 1 63 ? 75.903 -22.349 88.246 1.00 37.95 63 LEU B CA 1
ATOM 1752 C C . LEU B 1 63 ? 77.223 -21.958 87.592 1.00 39.68 63 LEU B C 1
ATOM 1753 O O . LEU B 1 63 ? 77.283 -21.015 86.816 1.00 43.72 63 LEU B O 1
ATOM 1758 N N . PHE B 1 64 ? 78.285 -22.690 87.906 1.00 45.31 64 PHE B N 1
ATOM 1759 C CA . PHE B 1 64 ? 79.605 -22.352 87.390 1.00 46.58 64 PHE B CA 1
ATOM 1760 C C . PHE B 1 64 ? 80.110 -23.447 86.463 1.00 54.21 64 PHE B C 1
ATOM 1761 O O . PHE B 1 64 ? 80.015 -24.634 86.773 1.00 61.72 64 PHE B O 1
ATOM 1769 N N . LYS B 1 65 ? 80.650 -23.039 85.321 1.00 64.64 65 LYS B N 1
ATOM 1770 C CA . LYS B 1 65 ? 81.244 -23.979 84.385 1.00 73.59 65 LYS B CA 1
ATOM 1771 C C . LYS B 1 65 ? 82.649 -24.352 84.844 1.00 74.09 65 LYS B C 1
ATOM 1772 O O . LYS B 1 65 ? 83.223 -23.690 85.708 1.00 72.38 65 LYS B O 1
ATOM 1774 N N . ASP B 1 66 ? 83.196 -25.418 84.270 1.00 76.26 66 ASP B N 1
ATOM 1775 C CA . ASP B 1 66 ? 84.515 -25.904 84.660 1.00 75.96 66 ASP B CA 1
ATOM 1776 C C . ASP B 1 66 ? 85.635 -24.917 84.329 1.00 71.05 66 ASP B C 1
ATOM 1777 O O . ASP B 1 66 ? 86.697 -24.953 84.948 1.00 67.86 66 ASP B O 1
ATOM 1782 N N . ASP B 1 67 ? 85.397 -24.034 83.365 1.00 67.63 67 ASP B N 1
ATOM 1783 C CA . ASP B 1 67 ? 86.415 -23.067 82.959 1.00 72.57 67 ASP B CA 1
ATOM 1784 C C . ASP B 1 67 ? 86.309 -21.762 83.742 1.00 72.19 67 ASP B C 1
ATOM 1785 O O . ASP B 1 67 ? 86.977 -20.780 83.418 1.00 71.31 67 ASP B O 1
ATOM 1790 N N . TYR B 1 68 ? 85.454 -21.755 84.760 1.00 75.20 68 TYR B N 1
ATOM 1791 C CA . TYR B 1 68 ? 85.374 -20.643 85.701 1.00 78.13 68 TYR B CA 1
ATOM 1792 C C . TYR B 1 68 ? 86.762 -20.483 86.337 1.00 92.11 68 TYR B C 1
ATOM 1793 O O . TYR B 1 68 ? 87.434 -21.480 86.600 1.00 92.03 68 TYR B O 1
ATOM 1802 N N . PRO B 1 69 ? 87.208 -19.236 86.578 1.00 83.04 69 PRO B N 1
ATOM 1803 C CA . PRO B 1 69 ? 86.449 -17.988 86.449 1.00 74.37 69 PRO B CA 1
ATOM 1804 C C . PRO B 1 69 ? 86.615 -17.191 85.158 1.00 78.19 69 PRO B C 1
ATOM 1805 O O . PRO B 1 69 ? 86.350 -15.994 85.199 1.00 82.76 69 PRO B O 1
ATOM 1809 N N . SER B 1 70 ? 86.995 -17.806 84.043 1.00 80.07 70 SER B N 1
ATOM 1810 C CA . SER B 1 70 ? 87.064 -17.050 82.793 1.00 92.75 70 SER B CA 1
ATOM 1811 C C . SER B 1 70 ? 85.710 -17.043 82.097 1.00 91.26 70 SER B C 1
ATOM 1812 O O . SER B 1 70 ? 85.462 -16.222 81.214 1.00 87.13 70 SER B O 1
ATOM 1815 N N . SER B 1 71 ? 84.836 -17.960 82.495 1.00 83.29 71 SER B N 1
ATOM 1816 C CA . SER B 1 71 ? 83.446 -17.896 82.074 1.00 78.92 71 SER B CA 1
ATOM 1817 C C . SER B 1 71 ? 82.593 -17.361 83.220 1.00 79.51 71 SER B C 1
ATOM 1818 O O . SER B 1 71 ? 82.936 -17.542 84.389 1.00 78.90 71 SER B O 1
ATOM 1821 N N . PRO B 1 72 ? 81.471 -16.706 82.888 1.00 79.75 72 PRO B N 1
ATOM 1822 C CA . PRO B 1 72 ? 80.547 -16.205 83.911 1.00 70.11 72 PRO B CA 1
ATOM 1823 C C . PRO B 1 72 ? 79.596 -17.278 84.422 1.00 66.58 72 PRO B C 1
ATOM 1824 O O . PRO B 1 72 ? 79.380 -18.278 83.739 1.00 66.33 72 PRO B O 1
ATOM 1828 N N . PRO B 1 73 ? 79.033 -17.075 85.621 1.00 66.76 73 PRO B N 1
ATOM 1829 C CA . PRO B 1 73 ? 78.033 -18.021 86.119 1.00 55.60 73 PRO B CA 1
ATOM 1830 C C . PRO B 1 73 ? 76.708 -17.892 85.378 1.00 53.52 73 PRO B C 1
ATOM 1831 O O . PRO B 1 73 ? 76.423 -16.847 84.794 1.00 56.53 73 PRO B O 1
ATOM 1835 N N . LYS B 1 74 ? 75.907 -18.950 85.408 1.00 39.69 74 LYS B N 1
ATOM 1836 C CA . LYS B 1 74 ? 74.541 -18.884 84.925 1.00 40.59 74 LYS B CA 1
ATOM 1837 C C . LYS B 1 74 ? 73.643 -18.635 86.130 1.00 46.02 74 LYS B C 1
ATOM 1838 O O . LYS B 1 74 ? 73.585 -19.453 87.054 1.00 40.05 74 LYS B O 1
ATOM 1844 N N . CYS B 1 75 ? 72.971 -17.490 86.128 1.00 44.77 75 CYS B N 1
ATOM 1845 C CA . CYS B 1 75 ? 72.137 -17.083 87.251 1.00 30.88 75 CYS B CA 1
ATOM 1846 C C . CYS B 1 75 ? 70.655 -17.238 86.924 1.00 40.86 75 CYS B C 1
ATOM 1847 O O . CYS B 1 75 ? 70.133 -16.544 86.049 1.00 74.65 75 CYS B O 1
ATOM 1850 N N . LYS B 1 76 ? 69.982 -18.151 87.620 1.00 52.67 76 LYS B N 1
ATOM 1851 C CA . LYS B 1 76 ? 68.579 -18.449 87.333 1.00 55.62 76 LYS B CA 1
ATOM 1852 C C . LYS B 1 76 ? 67.680 -18.264 88.552 1.00 54.59 76 LYS B C 1
ATOM 1853 O O . LYS B 1 76 ? 67.869 -18.923 89.560 1.00 64.37 76 LYS B O 1
ATOM 1859 N N . PHE B 1 77 ? 66.654 -17.428 88.438 1.00 49.58 77 PHE B N 1
ATOM 1860 C CA . PHE B 1 77 ? 65.729 -17.234 89.552 1.00 32.78 77 PHE B CA 1
ATOM 1861 C C . PHE B 1 77 ? 64.797 -18.432 89.711 1.00 46.73 77 PHE B C 1
ATOM 1862 O O . PHE B 1 77 ? 64.112 -18.825 88.767 1.00 65.18 77 PHE B O 1
ATOM 1870 N N . GLU B 1 78 ? 64.783 -19.017 90.905 1.00 31.68 78 GLU B N 1
ATOM 1871 C CA . GLU B 1 78 ? 63.796 -20.043 91.230 1.00 32.99 78 GLU B CA 1
ATOM 1872 C C . GLU B 1 78 ? 63.099 -19.706 92.546 1.00 33.25 78 GLU B C 1
ATOM 1873 O O . GLU B 1 78 ? 63.721 -19.735 93.609 1.00 51.79 78 GLU B O 1
ATOM 1879 N N . PRO B 1 79 ? 61.794 -19.392 92.479 1.00 46.21 79 PRO B N 1
ATOM 1880 C CA . PRO B 1 79 ? 60.962 -19.398 91.266 1.00 46.96 79 PRO B CA 1
ATOM 1881 C C . PRO B 1 79 ? 61.275 -18.246 90.310 1.00 53.26 79 PRO B C 1
ATOM 1882 O O . PRO B 1 79 ? 61.855 -17.248 90.740 1.00 66.95 79 PRO B O 1
ATOM 1886 N N . PRO B 1 80 ? 60.902 -18.388 89.027 1.00 58.80 80 PRO B N 1
ATOM 1887 C CA . PRO B 1 80 ? 61.150 -17.331 88.041 1.00 50.89 80 PRO B CA 1
ATOM 1888 C C . PRO B 1 80 ? 60.418 -16.047 88.411 1.00 35.01 80 PRO B C 1
ATOM 1889 O O . PRO B 1 80 ? 59.334 -16.104 88.990 1.00 48.30 80 PRO B O 1
ATOM 1893 N N . LEU B 1 81 ? 61.006 -14.904 88.075 1.00 36.42 81 LEU B N 1
ATOM 1894 C CA . LEU B 1 81 ? 60.482 -13.620 88.527 1.00 34.39 81 LEU B CA 1
ATOM 1895 C C . LEU B 1 81 ? 59.753 -12.847 87.438 1.00 36.69 81 LEU B C 1
ATOM 1896 O O . LEU B 1 81 ? 59.893 -13.132 86.249 1.00 41.83 81 LEU B O 1
ATOM 1901 N N . PHE B 1 82 ? 58.971 -11.863 87.868 1.00 53.97 82 PHE B N 1
ATOM 1902 C CA . PHE B 1 82 ? 58.331 -10.928 86.957 1.00 42.82 82 PHE B CA 1
ATOM 1903 C C . PHE B 1 82 ? 59.253 -9.729 86.779 1.00 43.90 82 PHE B C 1
ATOM 1904 O O . PHE B 1 82 ? 59.238 -8.793 87.579 1.00 47.38 82 PHE B O 1
ATOM 1912 N N . HIS B 1 83 ? 60.077 -9.779 85.738 1.00 44.91 83 HIS B N 1
ATOM 1913 C CA . HIS B 1 83 ? 61.019 -8.706 85.452 1.00 61.27 83 HIS B CA 1
ATOM 1914 C C . HIS B 1 83 ? 61.309 -8.657 83.955 1.00 60.41 83 HIS B C 1
ATOM 1915 O O . HIS B 1 83 ? 61.377 -9.700 83.303 1.00 56.73 83 HIS B O 1
ATOM 1922 N N . PRO B 1 84 ? 61.478 -7.444 83.406 1.00 51.88 84 PRO B N 1
ATOM 1923 C CA . PRO B 1 84 ? 61.754 -7.264 81.976 1.00 52.57 84 PRO B CA 1
ATOM 1924 C C . PRO B 1 84 ? 62.998 -8.009 81.498 1.00 50.26 84 PRO B C 1
ATOM 1925 O O . PRO B 1 84 ? 63.056 -8.414 80.336 1.00 45.08 84 PRO B O 1
ATOM 1929 N N . ASN B 1 85 ? 63.976 -8.188 82.380 1.00 40.87 85 ASN B N 1
ATOM 1930 C CA . ASN B 1 85 ? 65.246 -8.791 81.992 1.00 42.07 85 ASN B CA 1
ATOM 1931 C C . ASN B 1 85 ? 65.424 -10.221 82.495 1.00 38.72 85 ASN B C 1
ATOM 1932 O O . ASN B 1 85 ? 66.527 -10.765 82.458 1.00 43.53 85 ASN B O 1
ATOM 1937 N N . VAL B 1 86 ? 64.340 -10.830 82.964 1.00 37.07 86 VAL B N 1
ATOM 1938 C CA . VAL B 1 86 ? 64.393 -12.211 83.428 1.00 41.37 86 VAL B CA 1
ATOM 1939 C C . VAL B 1 86 ? 63.557 -13.115 82.527 1.00 38.23 86 VAL B C 1
ATOM 1940 O O . VAL B 1 86 ? 62.381 -12.846 82.283 1.00 35.19 86 VAL B O 1
ATOM 1944 N N . TYR B 1 87 ? 64.171 -14.189 82.042 1.00 40.72 87 TYR B N 1
ATOM 1945 C CA . TYR B 1 87 ? 63.511 -15.108 81.123 1.00 56.69 87 TYR B CA 1
ATOM 1946 C C . TYR B 1 87 ? 62.433 -15.911 81.845 1.00 53.97 87 TYR B C 1
ATOM 1947 O O . TYR B 1 87 ? 62.457 -16.015 83.072 1.00 64.40 87 TYR B O 1
ATOM 1956 N N . PRO B 1 88 ? 61.476 -16.477 81.088 1.00 44.88 88 PRO B N 1
ATOM 1957 C CA . PRO B 1 88 ? 60.442 -17.327 81.694 1.00 36.42 88 PRO B CA 1
ATOM 1958 C C . PRO B 1 88 ? 61.036 -18.546 82.397 1.00 46.15 88 PRO B C 1
ATOM 1959 O O . PRO B 1 88 ? 60.364 -19.177 83.213 1.00 63.83 88 PRO B O 1
ATOM 1963 N N . SER B 1 89 ? 62.285 -18.868 82.077 1.00 47.56 89 SER B N 1
ATOM 1964 C CA . SER B 1 89 ? 62.987 -19.972 82.718 1.00 49.72 89 SER B CA 1
ATOM 1965 C C . SER B 1 89 ? 63.690 -19.495 83.984 1.00 50.07 89 SER B C 1
ATOM 1966 O O . SER B 1 89 ? 64.283 -20.289 84.712 1.00 61.18 89 SER B O 1
ATOM 1969 N N . GLY B 1 90 ? 63.614 -18.193 84.240 1.00 48.46 90 GLY B N 1
ATOM 1970 C CA . GLY B 1 90 ? 64.226 -17.599 85.414 1.00 44.34 90 GLY B CA 1
ATOM 1971 C C . GLY B 1 90 ? 65.654 -17.127 85.209 1.00 41.82 90 GLY B C 1
ATOM 1972 O O . GLY B 1 90 ? 66.261 -16.564 86.119 1.00 40.67 90 GLY B O 1
ATOM 1973 N N . THR B 1 91 ? 66.190 -17.344 84.012 1.00 40.90 91 THR B N 1
ATOM 1974 C CA . THR B 1 91 ? 67.544 -16.905 83.693 1.00 45.84 91 THR B CA 1
ATOM 1975 C C . THR B 1 91 ? 67.637 -15.382 83.648 1.00 48.20 91 THR B C 1
ATOM 1976 O O . THR B 1 91 ? 66.740 -14.711 83.137 1.00 41.38 91 THR B O 1
ATOM 1980 N N . VAL B 1 92 ? 68.725 -14.843 84.189 1.00 48.65 92 VAL B N 1
ATOM 1981 C CA . VAL B 1 92 ? 68.920 -13.399 84.245 1.00 43.88 92 VAL B CA 1
ATOM 1982 C C . VAL B 1 92 ? 69.701 -12.908 83.029 1.00 58.25 92 VAL B C 1
ATOM 1983 O O . VAL B 1 92 ? 70.750 -13.457 82.692 1.00 76.02 92 VAL B O 1
ATOM 1987 N N . CYS B 1 93 ? 69.184 -11.874 82.373 1.00 55.17 93 CYS B N 1
ATOM 1988 C CA . CYS B 1 93 ? 69.844 -11.304 81.205 1.00 61.02 93 CYS B CA 1
ATOM 1989 C C . CYS B 1 93 ? 70.662 -10.079 81.602 1.00 60.09 93 CYS B C 1
ATOM 1990 O O . CYS B 1 93 ? 70.133 -8.973 81.705 1.00 75.87 93 CYS B O 1
ATOM 1993 N N . LEU B 1 94 ? 71.957 -10.286 81.820 1.00 66.31 94 LEU B N 1
ATOM 1994 C CA . LEU B 1 94 ? 72.847 -9.214 82.253 1.00 67.95 94 LEU B CA 1
ATOM 1995 C C . LEU B 1 94 ? 74.139 -9.212 81.441 1.00 69.30 94 LEU B C 1
ATOM 1996 O O . LEU B 1 94 ? 74.635 -10.265 81.041 1.00 58.12 94 LEU B O 1
ATOM 2001 N N . SER B 1 95 ? 74.676 -8.020 81.199 1.00 75.43 95 SER B N 1
ATOM 2002 C CA . SER B 1 95 ? 75.846 -7.859 80.342 1.00 78.41 95 SER B CA 1
ATOM 2003 C C . SER B 1 95 ? 77.113 -8.493 80.916 1.00 83.10 95 SER B C 1
ATOM 2004 O O . SER B 1 95 ? 77.897 -9.097 80.186 1.00 76.21 95 SER B O 1
ATOM 2007 N N . ILE B 1 96 ? 77.309 -8.356 82.223 1.00 80.09 96 ILE B N 1
ATOM 2008 C CA . ILE B 1 96 ? 78.497 -8.897 82.876 1.00 74.86 96 ILE B CA 1
ATOM 2009 C C . ILE B 1 96 ? 78.446 -10.409 83.055 1.00 72.74 96 ILE B C 1
ATOM 2010 O O . ILE B 1 96 ? 79.445 -11.027 83.422 1.00 67.78 96 ILE B O 1
ATOM 2015 N N . LEU B 1 97 ? 77.285 -11.005 82.798 1.00 75.22 97 LEU B N 1
ATOM 2016 C CA . LEU B 1 97 ? 77.124 -12.449 82.969 1.00 78.13 97 LEU B CA 1
ATOM 2017 C C . LEU B 1 97 ? 77.281 -13.234 81.673 1.00 86.25 97 LEU B C 1
ATOM 2018 O O . LEU B 1 97 ? 76.915 -14.407 81.602 1.00 88.54 97 LEU B O 1
ATOM 2023 N N . GLU B 1 98 ? 77.840 -12.584 80.657 1.00 91.74 98 GLU B N 1
ATOM 2024 C CA . GLU B 1 98 ? 78.070 -13.220 79.365 1.00 88.09 98 GLU B CA 1
ATOM 2025 C C . GLU B 1 98 ? 79.509 -12.943 78.937 1.00 80.17 98 GLU B C 1
ATOM 2026 O O . GLU B 1 98 ? 79.955 -11.796 78.973 1.00 73.99 98 GLU B O 1
ATOM 2032 N N . GLU B 1 99 ? 80.223 -13.992 78.532 1.00 79.02 99 GLU B N 1
ATOM 2033 C CA . GLU B 1 99 ? 81.664 -13.910 78.266 1.00 82.64 99 GLU B CA 1
ATOM 2034 C C . GLU B 1 99 ? 82.138 -12.955 77.168 1.00 90.26 99 GLU B C 1
ATOM 2035 O O . GLU B 1 99 ? 83.090 -12.206 77.373 1.00 90.28 99 GLU B O 1
ATOM 2041 N N . ASP B 1 100 ? 81.495 -12.981 76.007 1.00 82.33 100 ASP B N 1
ATOM 2042 C CA . ASP B 1 100 ? 81.909 -12.112 74.911 1.00 86.69 100 ASP B CA 1
ATOM 2043 C C . ASP B 1 100 ? 81.606 -10.637 75.189 1.00 89.73 100 ASP B C 1
ATOM 2044 O O . ASP B 1 100 ? 81.821 -9.797 74.331 1.00 89.70 100 ASP B O 1
ATOM 2049 N N . LYS B 1 101 ? 81.080 -10.326 76.367 1.00 80.53 101 LYS B N 1
ATOM 2050 C CA . LYS B 1 101 ? 80.706 -8.957 76.698 1.00 82.63 101 LYS B CA 1
ATOM 2051 C C . LYS B 1 101 ? 81.546 -8.322 77.831 1.00 86.01 101 LYS B C 1
ATOM 2052 O O . LYS B 1 101 ? 82.765 -8.130 77.706 1.00 92.04 101 LYS B O 1
ATOM 2058 N N . ASP B 1 102 ? 80.878 -7.997 78.933 1.00 84.32 102 ASP B N 1
ATOM 2059 C CA . ASP B 1 102 ? 81.513 -7.305 80.044 1.00 84.26 102 ASP B CA 1
ATOM 2060 C C . ASP B 1 102 ? 81.913 -8.248 81.172 1.00 81.36 102 ASP B C 1
ATOM 2061 O O . ASP B 1 102 ? 82.138 -7.808 82.300 1.00 86.66 102 ASP B O 1
ATOM 2066 N N . TRP B 1 103 ? 82.000 -9.541 80.876 1.00 67.42 103 TRP B N 1
ATOM 2067 C CA . TRP B 1 103 ? 82.477 -10.491 81.872 1.00 72.21 103 TRP B CA 1
ATOM 2068 C C . TRP B 1 103 ? 83.984 -10.402 82.073 1.00 90.27 103 TRP B C 1
ATOM 2069 O O . TRP B 1 103 ? 84.753 -10.332 81.114 1.00 94.40 103 TRP B O 1
ATOM 2080 N N . ARG B 1 104 ? 84.390 -10.407 83.337 1.00 93.97 104 ARG B N 1
ATOM 2081 C CA . ARG B 1 104 ? 85.794 -10.438 83.713 1.00 83.02 104 ARG B CA 1
ATOM 2082 C C . ARG B 1 104 ? 86.017 -11.509 84.770 1.00 76.86 104 ARG B C 1
ATOM 2083 O O . ARG B 1 104 ? 85.157 -11.728 85.622 1.00 70.10 104 ARG B O 1
ATOM 2091 N N . PRO B 1 105 ? 87.168 -12.194 84.714 1.00 79.92 105 PRO B N 1
ATOM 2092 C CA . PRO B 1 105 ? 87.472 -13.194 85.743 1.00 75.22 105 PRO B CA 1
ATOM 2093 C C . PRO B 1 105 ? 87.632 -12.551 87.117 1.00 66.01 105 PRO B C 1
ATOM 2094 O O . PRO B 1 105 ? 87.528 -13.230 88.140 1.00 61.88 105 PRO B O 1
ATOM 2098 N N . ALA B 1 106 ? 87.876 -11.245 87.125 1.00 68.39 106 ALA B N 1
ATOM 2099 C CA . ALA B 1 106 ? 88.054 -10.489 88.358 1.00 74.89 106 ALA B CA 1
ATOM 2100 C C . ALA B 1 106 ? 86.734 -10.258 89.093 1.00 73.42 106 ALA B C 1
ATOM 2101 O O . ALA B 1 106 ? 86.732 -9.912 90.275 1.00 65.48 106 ALA B O 1
ATOM 2103 N N . ILE B 1 107 ? 85.616 -10.445 88.396 1.00 68.09 107 ILE B N 1
ATOM 2104 C CA . ILE B 1 107 ? 84.307 -10.193 88.991 1.00 72.05 107 ILE B CA 1
ATOM 2105 C C . ILE B 1 107 ? 83.988 -11.194 90.099 1.00 69.74 107 ILE B C 1
ATOM 2106 O O . ILE B 1 107 ? 84.078 -12.407 89.908 1.00 60.84 107 ILE B O 1
ATOM 2111 N N . THR B 1 108 ? 83.615 -10.663 91.260 1.00 69.23 108 THR B N 1
ATOM 2112 C CA . THR B 1 108 ? 83.318 -11.470 92.437 1.00 59.65 108 THR B CA 1
ATOM 2113 C C . THR B 1 108 ? 81.841 -11.865 92.435 1.00 62.76 108 THR B C 1
ATOM 2114 O O . THR B 1 108 ? 81.030 -11.235 91.756 1.00 65.85 108 THR B O 1
ATOM 2118 N N . ILE B 1 109 ? 81.495 -12.906 93.189 1.00 63.15 109 ILE B N 1
ATOM 2119 C CA . ILE B 1 109 ? 80.104 -13.327 93.337 1.00 58.34 109 ILE B CA 1
ATOM 2120 C C . ILE B 1 109 ? 79.283 -12.191 93.948 1.00 59.60 109 ILE B C 1
ATOM 2121 O O . ILE B 1 109 ? 78.124 -11.959 93.572 1.00 63.29 109 ILE B O 1
ATOM 2126 N N . LYS B 1 110 ? 79.919 -11.461 94.860 1.00 53.72 110 LYS B N 1
ATOM 2127 C CA . LYS B 1 110 ? 79.314 -10.305 95.509 1.00 51.01 110 LYS B CA 1
ATOM 2128 C C . LYS B 1 110 ? 78.946 -9.238 94.486 1.00 55.46 110 LYS B C 1
ATOM 2129 O O . LYS B 1 110 ? 77.837 -8.696 94.510 1.00 57.41 110 LYS B O 1
ATOM 2135 N N . GLN B 1 111 ? 79.873 -8.966 93.573 1.00 55.89 111 GLN B N 1
ATOM 2136 C CA . GLN B 1 111 ? 79.672 -7.957 92.543 1.00 58.85 111 GLN B CA 1
ATOM 2137 C C . GLN B 1 111 ? 78.512 -8.348 91.634 1.00 60.97 111 GLN B C 1
ATOM 2138 O O . GLN B 1 111 ? 77.704 -7.501 91.238 1.00 47.43 111 GLN B O 1
ATOM 2144 N N . ILE B 1 112 ? 78.423 -9.639 91.329 1.00 53.16 112 ILE B N 1
ATOM 2145 C CA . ILE B 1 112 ? 77.338 -10.161 90.510 1.00 46.68 112 ILE B CA 1
ATOM 2146 C C . ILE B 1 112 ? 75.991 -9.957 91.188 1.00 42.62 112 ILE B C 1
ATOM 2147 O O . ILE B 1 112 ? 75.058 -9.408 90.588 1.00 55.54 112 ILE B O 1
ATOM 2152 N N . LEU B 1 113 ? 75.902 -10.369 92.451 1.00 44.58 113 LEU B N 1
ATOM 2153 C CA . LEU B 1 113 ? 74.643 -10.275 93.180 1.00 34.72 113 LEU B CA 1
ATOM 2154 C C . LEU B 1 113 ? 74.203 -8.823 93.345 1.00 45.18 113 LEU B C 1
ATOM 2155 O O . LEU B 1 113 ? 73.012 -8.501 93.218 1.00 46.69 113 LEU B O 1
ATOM 2160 N N . LEU B 1 114 ? 75.170 -7.939 93.570 1.00 45.94 114 LEU B N 1
ATOM 2161 C CA . LEU B 1 114 ? 74.872 -6.520 93.697 1.00 56.18 114 LEU B CA 1
ATOM 2162 C C . LEU B 1 114 ? 74.383 -5.945 92.375 1.00 68.45 114 LEU B C 1
ATOM 2163 O O . LEU B 1 114 ? 73.445 -5.143 92.349 1.00 61.31 114 LEU B O 1
ATOM 2168 N N . GLY B 1 115 ? 75.012 -6.365 91.281 1.00 68.38 115 GLY B N 1
ATOM 2169 C CA . GLY B 1 115 ? 74.615 -5.897 89.968 1.00 56.61 115 GLY B CA 1
ATOM 2170 C C . GLY B 1 115 ? 73.204 -6.330 89.624 1.00 48.57 115 GLY B C 1
ATOM 2171 O O . GLY B 1 115 ? 72.436 -5.560 89.038 1.00 51.52 115 GLY B O 1
ATOM 2172 N N . ILE B 1 116 ? 72.848 -7.551 90.012 1.00 40.34 116 ILE B N 1
ATOM 2173 C CA . ILE B 1 116 ? 71.495 -8.039 89.771 1.00 37.68 116 ILE B CA 1
ATOM 2174 C C . ILE B 1 116 ? 70.480 -7.278 90.625 1.00 39.64 116 ILE B C 1
ATOM 2175 O O . ILE B 1 116 ? 69.391 -6.919 90.145 1.00 57.91 116 ILE B O 1
ATOM 2180 N N . GLN B 1 117 ? 70.850 -6.992 91.873 1.00 45.60 117 GLN B N 1
ATOM 2181 C CA . GLN B 1 117 ? 69.966 -6.221 92.741 1.00 54.86 117 GLN B CA 1
ATOM 2182 C C . GLN B 1 117 ? 69.729 -4.838 92.151 1.00 52.73 117 GLN B C 1
ATOM 2183 O O . GLN B 1 117 ? 68.621 -4.305 92.218 1.00 65.77 117 GLN B O 1
ATOM 2189 N N . GLU B 1 118 ? 70.780 -4.261 91.578 1.00 49.73 118 GLU B N 1
ATOM 2190 C CA . GLU B 1 118 ? 70.667 -2.979 90.896 1.00 53.27 118 GLU B CA 1
ATOM 2191 C C . GLU B 1 118 ? 69.731 -3.105 89.700 1.00 52.31 118 GLU B C 1
ATOM 2192 O O . GLU B 1 118 ? 68.931 -2.209 89.426 1.00 54.15 118 GLU B O 1
ATOM 2198 N N . LEU B 1 119 ? 69.836 -4.229 88.997 1.00 50.96 119 LEU B N 1
ATOM 2199 C CA . LEU B 1 119 ? 69.019 -4.474 87.814 1.00 50.84 119 LEU B CA 1
ATOM 2200 C C . LEU B 1 119 ? 67.540 -4.598 88.170 1.00 55.75 119 LEU B C 1
ATOM 2201 O O . LEU B 1 119 ? 66.673 -4.335 87.335 1.00 70.55 119 LEU B O 1
ATOM 2206 N N . LEU B 1 120 ? 67.255 -4.984 89.412 1.00 49.90 120 LEU B N 1
ATOM 2207 C CA . LEU B 1 120 ? 65.871 -5.213 89.832 1.00 55.19 120 LEU B CA 1
ATOM 2208 C C . LEU B 1 120 ? 64.976 -3.985 89.649 1.00 44.05 120 LEU B C 1
ATOM 2209 O O . LEU B 1 120 ? 63.876 -4.094 89.107 1.00 39.17 120 LEU B O 1
ATOM 2214 N N . ASN B 1 121 ? 65.448 -2.820 90.085 1.00 45.83 121 ASN B N 1
ATOM 2215 C CA . ASN B 1 121 ? 64.662 -1.596 89.959 1.00 51.18 121 ASN B CA 1
ATOM 2216 C C . ASN B 1 121 ? 65.099 -0.746 88.768 1.00 50.32 121 ASN B C 1
ATOM 2217 O O . ASN B 1 121 ? 64.496 0.287 88.479 1.00 43.72 121 ASN B O 1
ATOM 2222 N N . GLU B 1 122 ? 66.152 -1.185 88.085 1.00 47.17 122 GLU B N 1
ATOM 2223 C CA . GLU B 1 122 ? 66.636 -0.492 86.893 1.00 49.52 122 GLU B CA 1
ATOM 2224 C C . GLU B 1 122 ? 66.743 -1.439 85.703 1.00 40.53 122 GLU B C 1
ATOM 2225 O O . GLU B 1 122 ? 67.846 -1.829 85.322 1.00 32.33 122 GLU B O 1
ATOM 2231 N N . PRO B 1 123 ? 65.597 -1.817 85.115 1.00 58.99 123 PRO B N 1
ATOM 2232 C CA . PRO B 1 123 ? 65.614 -2.739 83.974 1.00 46.00 123 PRO B CA 1
ATOM 2233 C C . PRO B 1 123 ? 66.368 -2.166 82.777 1.00 48.77 123 PRO B C 1
ATOM 2234 O O . PRO B 1 123 ? 66.428 -0.946 82.616 1.00 62.62 123 PRO B O 1
ATOM 2238 N N . ASN B 1 124 ? 66.929 -3.038 81.946 1.00 51.49 124 ASN B N 1
ATOM 2239 C CA . ASN B 1 124 ? 67.647 -2.600 80.756 1.00 50.06 124 ASN B CA 1
ATOM 2240 C C . ASN B 1 124 ? 66.746 -2.734 79.535 1.00 48.79 124 ASN B C 1
ATOM 2241 O O . ASN B 1 124 ? 66.260 -3.822 79.224 1.00 55.29 124 ASN B O 1
ATOM 2246 N N . ILE B 1 125 ? 66.527 -1.617 78.852 1.00 47.85 125 ILE B N 1
ATOM 2247 C CA . ILE B 1 125 ? 65.608 -1.564 77.723 1.00 53.42 125 ILE B CA 1
ATOM 2248 C C . ILE B 1 125 ? 66.115 -2.384 76.537 1.00 48.25 125 ILE B C 1
ATOM 2249 O O . ILE B 1 125 ? 65.338 -2.798 75.675 1.00 58.97 125 ILE B O 1
ATOM 2254 N N . GLN B 1 126 ? 67.422 -2.625 76.509 1.00 51.82 126 GLN B N 1
ATOM 2255 C CA . GLN B 1 126 ? 68.069 -3.268 75.372 1.00 50.36 126 GLN B CA 1
ATOM 2256 C C . GLN B 1 126 ? 68.151 -4.785 75.517 1.00 54.02 126 GLN B C 1
ATOM 2257 O O . GLN B 1 126 ? 68.700 -5.467 74.651 1.00 53.83 126 GLN B O 1
ATOM 2263 N N . ASP B 1 127 ? 67.608 -5.310 76.611 1.00 48.85 127 ASP B N 1
ATOM 2264 C CA . ASP B 1 127 ? 67.641 -6.750 76.856 1.00 50.42 127 ASP B CA 1
ATOM 2265 C C . ASP B 1 127 ? 66.268 -7.323 77.209 1.00 46.91 127 ASP B C 1
ATOM 2266 O O . ASP B 1 127 ? 66.037 -7.713 78.353 1.00 53.90 127 ASP B O 1
ATOM 2271 N N . PRO B 1 128 ? 65.351 -7.378 76.227 1.00 46.32 128 PRO B N 1
ATOM 2272 C CA . PRO B 1 128 ? 64.046 -7.994 76.495 1.00 53.13 128 PRO B CA 1
ATOM 2273 C C . PRO B 1 128 ? 64.156 -9.510 76.639 1.00 56.43 128 PRO B C 1
ATOM 2274 O O . PRO B 1 128 ? 64.618 -10.185 75.719 1.00 80.35 128 PRO B O 1
ATOM 2278 N N . ALA B 1 129 ? 63.735 -10.032 77.786 1.00 45.29 129 ALA B N 1
ATOM 2279 C CA . ALA B 1 129 ? 63.796 -11.467 78.044 1.00 42.62 129 ALA B CA 1
ATOM 2280 C C . ALA B 1 129 ? 62.417 -12.031 78.364 1.00 40.33 129 ALA B C 1
ATOM 2281 O O . ALA B 1 129 ? 62.150 -13.215 78.154 1.00 35.83 129 ALA B O 1
ATOM 2283 N N . GLN B 1 130 ? 61.549 -11.166 78.879 1.00 32.23 130 GLN B N 1
ATOM 2284 C CA . GLN B 1 130 ? 60.176 -11.524 79.213 1.00 42.31 130 GLN B CA 1
ATOM 2285 C C . GLN B 1 130 ? 59.180 -10.601 78.523 1.00 51.96 130 GLN B C 1
ATOM 2286 O O . GLN B 1 130 ? 59.278 -9.383 78.641 1.00 56.99 130 GLN B O 1
ATOM 2292 N N . ALA B 1 131 ? 58.230 -11.177 77.797 1.00 38.28 131 ALA B N 1
ATOM 2293 C CA . ALA B 1 131 ? 57.295 -10.383 77.010 1.00 45.24 131 ALA B CA 1
ATOM 2294 C C . ALA B 1 131 ? 56.382 -9.536 77.892 1.00 43.73 131 ALA B C 1
ATOM 2295 O O . ALA B 1 131 ? 56.304 -8.311 77.735 1.00 41.97 131 ALA B O 1
ATOM 2297 N N . GLU B 1 132 ? 55.729 -10.198 78.842 1.00 38.12 132 GLU B N 1
ATOM 2298 C CA . GLU B 1 132 ? 54.716 -9.567 79.677 1.00 45.14 132 GLU B CA 1
ATOM 2299 C C . GLU B 1 132 ? 55.280 -8.437 80.527 1.00 43.24 132 GLU B C 1
ATOM 2300 O O . GLU B 1 132 ? 54.781 -7.309 80.485 1.00 50.91 132 GLU B O 1
ATOM 2306 N N . ALA B 1 133 ? 56.350 -8.732 81.256 1.00 47.58 133 ALA B N 1
ATOM 2307 C CA . ALA B 1 133 ? 56.967 -7.748 82.133 1.00 51.14 133 ALA B CA 1
ATOM 2308 C C . ALA B 1 133 ? 57.504 -6.546 81.378 1.00 45.77 133 ALA B C 1
ATOM 2309 O O . ALA B 1 133 ? 57.312 -5.414 81.801 1.00 39.53 133 ALA B O 1
ATOM 2311 N N . TYR B 1 134 ? 58.175 -6.800 80.262 1.00 46.49 134 TYR B N 1
ATOM 2312 C CA . TYR B 1 134 ? 58.768 -5.737 79.465 1.00 47.63 134 TYR B CA 1
ATOM 2313 C C . TYR B 1 134 ? 57.676 -4.827 78.919 1.00 60.31 134 TYR B C 1
ATOM 2314 O O . TYR B 1 134 ? 57.727 -3.594 79.086 1.00 64.83 134 TYR B O 1
ATOM 2323 N N . THR B 1 135 ? 56.658 -5.446 78.321 1.00 56.83 135 THR B N 1
ATOM 2324 C CA . THR B 1 135 ? 55.589 -4.685 77.689 1.00 53.84 135 THR B CA 1
ATOM 2325 C C . THR B 1 135 ? 54.828 -3.850 78.709 1.00 47.96 135 THR B C 1
ATOM 2326 O O . THR B 1 135 ? 54.597 -2.661 78.487 1.00 50.79 135 THR B O 1
ATOM 2330 N N . ILE B 1 136 ? 54.442 -4.463 79.825 1.00 45.88 136 ILE B N 1
ATOM 2331 C CA . ILE B 1 136 ? 53.735 -3.722 80.865 1.00 50.77 136 ILE B CA 1
ATOM 2332 C C . ILE B 1 136 ? 54.612 -2.614 81.452 1.00 47.15 136 ILE B C 1
ATOM 2333 O O . ILE B 1 136 ? 54.129 -1.511 81.719 1.00 41.74 136 ILE B O 1
ATOM 2338 N N . TYR B 1 137 ? 55.899 -2.909 81.630 1.00 33.32 137 TYR B N 1
ATOM 2339 C CA . TYR B 1 137 ? 56.853 -1.946 82.176 1.00 43.98 137 TYR B CA 1
ATOM 2340 C C . TYR B 1 137 ? 56.886 -0.687 81.324 1.00 54.38 137 TYR B C 1
ATOM 2341 O O . TYR B 1 137 ? 56.879 0.426 81.849 1.00 46.80 137 TYR B O 1
ATOM 2350 N N . CYS B 1 138 ? 56.909 -0.867 80.008 1.00 51.89 138 CYS B N 1
ATOM 2351 C CA . CYS B 1 138 ? 56.883 0.275 79.098 1.00 41.72 138 CYS B CA 1
ATOM 2352 C C . CYS B 1 138 ? 55.519 0.970 79.068 1.00 46.06 138 CYS B C 1
ATOM 2353 O O . CYS B 1 138 ? 55.440 2.197 79.120 1.00 39.35 138 CYS B O 1
ATOM 2356 N N . GLN B 1 139 ? 54.451 0.181 78.992 1.00 51.73 139 GLN B N 1
ATOM 2357 C CA . GLN B 1 139 ? 53.109 0.710 78.765 1.00 49.68 139 GLN B CA 1
ATOM 2358 C C . GLN B 1 139 ? 52.494 1.402 79.985 1.00 67.52 139 GLN B C 1
ATOM 2359 O O . GLN B 1 139 ? 52.129 2.576 79.912 1.00 82.38 139 GLN B O 1
ATOM 2365 N N . ASN B 1 140 ? 52.365 0.684 81.096 1.00 69.59 140 ASN B N 1
ATOM 2366 C CA . ASN B 1 140 ? 51.749 1.255 82.292 1.00 68.38 140 ASN B CA 1
ATOM 2367 C C . ASN B 1 140 ? 52.544 0.911 83.553 1.00 54.58 140 ASN B C 1
ATOM 2368 O O . ASN B 1 140 ? 52.297 -0.118 84.183 1.00 50.55 140 ASN B O 1
ATOM 2373 N N . ARG B 1 141 ? 53.492 1.770 83.921 1.00 45.86 141 ARG B N 1
ATOM 2374 C CA . ARG B 1 141 ? 54.411 1.467 85.020 1.00 59.04 141 ARG B CA 1
ATOM 2375 C C . ARG B 1 141 ? 53.761 1.429 86.395 1.00 58.55 141 ARG B C 1
ATOM 2376 O O . ARG B 1 141 ? 54.283 0.798 87.311 1.00 47.82 141 ARG B O 1
ATOM 2384 N N . VAL B 1 142 ? 52.643 2.122 86.552 1.00 58.79 142 VAL B N 1
ATOM 2385 C CA . VAL B 1 142 ? 51.918 2.081 87.811 1.00 49.80 142 VAL B CA 1
ATOM 2386 C C . VAL B 1 142 ? 51.455 0.648 88.075 1.00 44.17 142 VAL B C 1
ATOM 2387 O O . VAL B 1 142 ? 51.661 0.090 89.163 1.00 68.21 142 VAL B O 1
ATOM 2391 N N . GLU B 1 143 ? 50.877 0.046 87.041 1.00 43.42 143 GLU B N 1
ATOM 2392 C CA . GLU B 1 143 ? 50.389 -1.322 87.101 1.00 58.39 143 GLU B CA 1
ATOM 2393 C C . GLU B 1 143 ? 51.559 -2.302 87.239 1.00 65.59 143 GLU B C 1
ATOM 2394 O O . GLU B 1 143 ? 51.455 -3.351 87.891 1.00 60.21 143 GLU B O 1
ATOM 2400 N N . TYR B 1 144 ? 52.680 -1.935 86.629 1.00 70.16 144 TYR B N 1
ATOM 2401 C CA . TYR B 1 144 ? 53.895 -2.731 86.696 1.00 66.64 144 TYR B CA 1
ATOM 2402 C C . TYR B 1 144 ? 54.395 -2.816 88.128 1.00 56.61 144 TYR B C 1
ATOM 2403 O O . TYR B 1 144 ? 54.732 -3.896 88.619 1.00 34.67 144 TYR B O 1
ATOM 2412 N N . GLU B 1 145 ? 54.431 -1.668 88.797 1.00 50.56 145 GLU B N 1
ATOM 2413 C CA . GLU B 1 145 ? 54.881 -1.611 90.175 1.00 49.54 145 GLU B CA 1
ATOM 2414 C C . GLU B 1 145 ? 53.858 -2.304 91.054 1.00 58.00 145 GLU B C 1
ATOM 2415 O O . GLU B 1 145 ? 54.198 -2.820 92.118 1.00 53.60 145 GLU B O 1
ATOM 2421 N N . LYS B 1 146 ? 52.611 -2.337 90.592 1.00 63.71 146 LYS B N 1
ATOM 2422 C CA . LYS B 1 146 ? 51.572 -3.081 91.293 1.00 58.10 146 LYS B CA 1
ATOM 2423 C C . LYS B 1 146 ? 51.956 -4.561 91.316 1.00 59.82 146 LYS B C 1
ATOM 2424 O O . LYS B 1 146 ? 51.973 -5.205 92.389 1.00 68.31 146 LYS B O 1
ATOM 2430 N N . ARG B 1 147 ? 52.350 -5.075 90.149 1.00 67.15 147 ARG B N 1
ATOM 2431 C CA . ARG B 1 147 ? 52.780 -6.470 90.071 1.00 56.75 147 ARG B CA 1
ATOM 2432 C C . ARG B 1 147 ? 54.032 -6.714 90.904 1.00 45.52 147 ARG B C 1
ATOM 2433 O O . ARG B 1 147 ? 54.132 -7.733 91.601 1.00 42.93 147 ARG B O 1
ATOM 2441 N N . VAL B 1 148 ? 54.969 -5.771 90.865 1.00 44.56 148 VAL B N 1
ATOM 2442 C CA . VAL B 1 148 ? 56.213 -5.939 91.611 1.00 54.85 148 VAL B CA 1
ATOM 2443 C C . VAL B 1 148 ? 55.938 -6.020 93.112 1.00 55.04 148 VAL B C 1
ATOM 2444 O O . VAL B 1 148 ? 56.495 -6.872 93.798 1.00 62.73 148 VAL B O 1
ATOM 2448 N N . ARG B 1 149 ? 55.079 -5.140 93.620 1.00 48.89 149 ARG B N 1
ATOM 2449 C CA . ARG B 1 149 ? 54.753 -5.151 95.042 1.00 44.05 149 ARG B CA 1
ATOM 2450 C C . ARG B 1 149 ? 54.034 -6.436 95.449 1.00 44.94 149 ARG B C 1
ATOM 2451 O O . ARG B 1 149 ? 54.330 -6.999 96.510 1.00 39.59 149 ARG B O 1
ATOM 2459 N N . ALA B 1 150 ? 53.123 -6.924 94.607 1.00 58.15 150 ALA B N 1
ATOM 2460 C CA . ALA B 1 150 ? 52.455 -8.186 94.934 1.00 49.81 150 ALA B CA 1
ATOM 2461 C C . ALA B 1 150 ? 53.450 -9.351 94.996 1.00 49.02 150 ALA B C 1
ATOM 2462 O O . ALA B 1 150 ? 53.417 -10.178 95.923 1.00 51.02 150 ALA B O 1
ATOM 2464 N N . GLN B 1 151 ? 54.383 -9.360 94.048 1.00 55.42 151 GLN B N 1
ATOM 2465 C CA . GLN B 1 151 ? 55.397 -10.408 93.978 1.00 58.39 151 GLN B CA 1
ATOM 2466 C C . GLN B 1 151 ? 56.361 -10.330 95.155 1.00 57.02 151 GLN B C 1
ATOM 2467 O O . GLN B 1 151 ? 56.803 -11.354 95.681 1.00 51.22 151 GLN B O 1
ATOM 2473 N N . ALA B 1 152 ? 56.689 -9.108 95.554 1.00 47.73 152 ALA B N 1
ATOM 2474 C CA . ALA B 1 152 ? 57.586 -8.869 96.675 1.00 50.70 152 ALA B CA 1
ATOM 2475 C C . ALA B 1 152 ? 56.939 -9.337 97.965 1.00 54.51 152 ALA B C 1
ATOM 2476 O O . ALA B 1 152 ? 57.605 -9.882 98.848 1.00 38.96 152 ALA B O 1
ATOM 2478 N N . LYS B 1 153 ? 55.631 -9.129 98.064 1.00 50.64 153 LYS B N 1
ATOM 2479 C CA . LYS B 1 153 ? 54.896 -9.551 99.246 1.00 43.56 153 LYS B CA 1
ATOM 2480 C C . LYS B 1 153 ? 54.833 -11.069 99.279 1.00 65.30 153 LYS B C 1
ATOM 2481 O O . LYS B 1 153 ? 54.826 -11.674 100.354 1.00 76.88 153 LYS B O 1
ATOM 2487 N N . LYS B 1 154 ? 54.793 -11.685 98.101 1.00 72.91 154 LYS B N 1
ATOM 2488 C CA . LYS B 1 154 ? 54.731 -13.139 98.033 1.00 62.39 154 LYS B CA 1
ATOM 2489 C C . LYS B 1 154 ? 56.004 -13.792 98.583 1.00 54.32 154 LYS B C 1
ATOM 2490 O O . LYS B 1 154 ? 55.944 -14.871 99.171 1.00 56.40 154 LYS B O 1
ATOM 2496 N N . PHE B 1 155 ? 57.146 -13.126 98.426 1.00 61.75 155 PHE B N 1
ATOM 2497 C CA . PHE B 1 155 ? 58.419 -13.722 98.829 1.00 63.63 155 PHE B CA 1
ATOM 2498 C C . PHE B 1 155 ? 58.997 -13.107 100.101 1.00 55.29 155 PHE B C 1
ATOM 2499 O O . PHE B 1 155 ? 60.186 -13.255 100.383 1.00 51.95 155 PHE B O 1
ATOM 2507 N N . ALA B 1 156 ? 58.157 -12.408 100.857 1.00 63.94 156 ALA B N 1
ATOM 2508 C CA . ALA B 1 156 ? 58.540 -11.899 102.171 1.00 58.25 156 ALA B CA 1
ATOM 2509 C C . ALA B 1 156 ? 58.238 -12.922 103.263 1.00 68.88 156 ALA B C 1
ATOM 2510 O O . ALA B 1 156 ? 57.109 -13.401 103.364 1.00 83.16 156 ALA B O 1
ATOM 2512 N N . PRO B 1 157 ? 59.244 -13.265 104.083 1.00 73.23 157 PRO B N 1
ATOM 2513 C CA . PRO B 1 157 ? 59.021 -14.224 105.172 1.00 76.25 157 PRO B CA 1
ATOM 2514 C C . PRO B 1 157 ? 58.001 -13.719 106.191 1.00 63.43 157 PRO B C 1
ATOM 2515 O O . PRO B 1 157 ? 58.352 -13.530 107.356 1.00 65.25 157 PRO B O 1
ATOM 2519 N N . ALA C 2 1 ? 81.377 -28.581 114.974 1.00 37.75 9 ALA C N 1
ATOM 2520 C CA . ALA C 2 1 ? 81.173 -27.144 114.834 1.00 44.88 9 ALA C CA 1
ATOM 2521 C C . ALA C 2 1 ? 80.996 -26.761 113.369 1.00 58.17 9 ALA C C 1
ATOM 2522 O O . ALA C 2 1 ? 81.728 -27.239 112.501 1.00 76.60 9 ALA C O 1
ATOM 2524 N N . GLU C 2 2 ? 80.022 -25.893 113.112 1.00 59.18 10 GLU C N 1
ATOM 2525 C CA . GLU C 2 2 ? 79.642 -25.497 111.757 1.00 60.67 10 GLU C CA 1
ATOM 2526 C C . GLU C 2 2 ? 80.801 -25.000 110.874 1.00 57.05 10 GLU C C 1
ATOM 2527 O O . GLU C 2 2 ? 80.959 -25.498 109.755 1.00 54.13 10 GLU C O 1
ATOM 2533 N N . PRO C 2 3 ? 81.613 -24.033 111.358 1.00 51.59 11 PRO C N 1
ATOM 2534 C CA . PRO C 2 3 ? 82.722 -23.580 110.509 1.00 51.95 11 PRO C CA 1
ATOM 2535 C C . PRO C 2 3 ? 83.649 -24.724 110.117 1.00 64.03 11 PRO C C 1
ATOM 2536 O O . PRO C 2 3 ? 84.056 -24.828 108.951 1.00 75.54 11 PRO C O 1
ATOM 2540 N N . VAL C 2 4 ? 83.958 -25.578 111.088 1.00 44.52 12 VAL C N 1
ATOM 2541 C CA . VAL C 2 4 ? 84.848 -26.714 110.876 1.00 46.06 12 VAL C CA 1
ATOM 2542 C C . VAL C 2 4 ? 84.289 -27.719 109.875 1.00 42.70 12 VAL C C 1
ATOM 2543 O O . VAL C 2 4 ? 84.989 -28.130 108.952 1.00 48.06 12 VAL C O 1
ATOM 2547 N N . GLN C 2 5 ? 83.033 -28.119 110.052 1.00 39.36 13 GLN C N 1
ATOM 2548 C CA . GLN C 2 5 ? 82.448 -29.114 109.161 1.00 60.56 13 GLN C CA 1
ATOM 2549 C C . GLN C 2 5 ? 82.279 -28.540 107.757 1.00 68.43 13 GLN C C 1
ATOM 2550 O O . GLN C 2 5 ? 82.406 -29.271 106.764 1.00 76.93 13 GLN C O 1
ATOM 2556 N N . GLU C 2 6 ? 82.029 -27.236 107.662 1.00 52.28 14 GLU C N 1
ATOM 2557 C CA . GLU C 2 6 ? 81.990 -26.620 106.346 1.00 51.74 14 GLU C CA 1
ATOM 2558 C C . GLU C 2 6 ? 83.371 -26.690 105.710 1.00 59.94 14 GLU C C 1
ATOM 2559 O O . GLU C 2 6 ? 83.489 -27.003 104.524 1.00 83.84 14 GLU C O 1
ATOM 2565 N N . GLU C 2 7 ? 84.413 -26.408 106.492 1.00 53.13 15 GLU C N 1
ATOM 2566 C CA . GLU C 2 7 ? 85.771 -26.506 105.961 1.00 51.11 15 GLU C CA 1
ATOM 2567 C C . GLU C 2 7 ? 86.060 -27.918 105.463 1.00 49.36 15 GLU C C 1
ATOM 2568 O O . GLU C 2 7 ? 86.575 -28.094 104.362 1.00 56.63 15 GLU C O 1
ATOM 2574 N N . LEU C 2 8 ? 85.719 -28.915 106.276 1.00 50.25 16 LEU C N 1
ATOM 2575 C CA . LEU C 2 8 ? 85.930 -30.311 105.915 1.00 61.32 16 LEU C CA 1
ATOM 2576 C C . LEU C 2 8 ? 85.230 -30.644 104.604 1.00 55.47 16 LEU C C 1
ATOM 2577 O O . LEU C 2 8 ? 85.828 -31.280 103.726 1.00 69.63 16 LEU C O 1
ATOM 2582 N N . SER C 2 9 ? 83.978 -30.203 104.471 1.00 70.75 17 SER C N 1
ATOM 2583 C CA . SER C 2 9 ? 83.212 -30.435 103.250 1.00 78.93 17 SER C CA 1
ATOM 2584 C C . SER C 2 9 ? 83.897 -29.788 102.043 1.00 67.57 17 SER C C 1
ATOM 2585 O O . SER C 2 9 ? 84.075 -30.430 100.998 1.00 55.33 17 SER C O 1
ATOM 2588 N N . VAL C 2 10 ? 84.298 -28.525 102.193 1.00 53.27 18 VAL C N 1
ATOM 2589 C CA . VAL C 2 10 ? 84.955 -27.802 101.103 1.00 53.23 18 VAL C CA 1
ATOM 2590 C C . VAL C 2 10 ? 86.245 -28.487 100.673 1.00 69.56 18 VAL C C 1
ATOM 2591 O O . VAL C 2 10 ? 86.479 -28.665 99.487 1.00 69.87 18 VAL C O 1
ATOM 2595 N N . LEU C 2 11 ? 87.076 -28.874 101.635 1.00 61.53 19 LEU C N 1
ATOM 2596 C CA . LEU C 2 11 ? 88.305 -29.595 101.318 1.00 51.29 19 LEU C CA 1
ATOM 2597 C C . LEU C 2 11 ? 87.992 -30.891 100.583 1.00 64.52 19 LEU C C 1
ATOM 2598 O O . LEU C 2 11 ? 88.628 -31.210 99.579 1.00 62.44 19 LEU C O 1
ATOM 2603 N N . ALA C 2 12 ? 86.998 -31.623 101.073 1.00 70.99 20 ALA C N 1
ATOM 2604 C CA . ALA C 2 12 ? 86.588 -32.862 100.426 1.00 62.06 20 ALA C CA 1
ATOM 2605 C C . ALA C 2 12 ? 86.116 -32.604 98.991 1.00 62.87 20 ALA C C 1
ATOM 2606 O O . ALA C 2 12 ? 86.159 -33.504 98.154 1.00 60.86 20 ALA C O 1
ATOM 2608 N N . ALA C 2 13 ? 85.690 -31.375 98.704 1.00 71.56 21 ALA C N 1
ATOM 2609 C CA . ALA C 2 13 ? 85.241 -31.015 97.356 1.00 77.37 21 ALA C CA 1
ATOM 2610 C C . ALA C 2 13 ? 86.376 -30.547 96.434 1.00 86.73 21 ALA C C 1
ATOM 2611 O O . ALA C 2 13 ? 86.464 -30.969 95.281 1.00 92.66 21 ALA C O 1
ATOM 2613 N N . ILE C 2 14 ? 87.211 -29.648 96.953 1.00 80.14 22 ILE C N 1
ATOM 2614 C CA . ILE C 2 14 ? 88.362 -29.073 96.256 1.00 69.72 22 ILE C CA 1
ATOM 2615 C C . ILE C 2 14 ? 89.199 -30.160 95.618 1.00 90.36 22 ILE C C 1
ATOM 2616 O O . ILE C 2 14 ? 89.676 -30.033 94.486 1.00 109.57 22 ILE C O 1
ATOM 2621 N N . PHE C 2 15 ? 89.364 -31.240 96.364 1.00 87.40 23 PHE C N 1
ATOM 2622 C CA . PHE C 2 15 ? 90.032 -32.414 95.854 1.00 97.02 23 PHE C CA 1
ATOM 2623 C C . PHE C 2 15 ? 88.994 -33.382 95.312 1.00 103.39 23 PHE C C 1
ATOM 2624 O O . PHE C 2 15 ? 88.113 -33.840 96.044 1.00 111.88 23 PHE C O 1
ATOM 2632 N N . CYS C 2 16 ? 89.105 -33.689 94.023 1.00 115.02 24 CYS C N 1
ATOM 2633 C CA . CYS C 2 16 ? 88.294 -34.727 93.401 1.00 113.37 24 CYS C CA 1
ATOM 2634 C C . CYS C 2 16 ? 89.212 -35.767 92.746 1.00 114.57 24 CYS C C 1
ATOM 2635 O O . CYS C 2 16 ? 88.869 -36.347 91.720 1.00 124.86 24 CYS C O 1
ATOM 2638 N N . ARG C 2 17 ? 90.379 -35.994 93.356 1.00 98.29 25 ARG C N 1
ATOM 2639 C CA . ARG C 2 17 ? 91.347 -37.009 92.919 1.00 109.77 25 ARG C CA 1
ATOM 2640 C C . ARG C 2 17 ? 90.755 -38.418 93.009 1.00 119.10 25 ARG C C 1
ATOM 2641 O O . ARG C 2 17 ? 89.540 -38.592 93.145 1.00 119.34 25 ARG C O 1
ATOM 2649 N N . PRO C 2 18 ? 91.624 -39.441 92.930 1.00 115.86 26 PRO C N 1
ATOM 2650 C CA . PRO C 2 18 ? 91.246 -40.712 93.555 1.00 107.54 26 PRO C CA 1
ATOM 2651 C C . PRO C 2 18 ? 91.701 -40.856 95.023 1.00 108.92 26 PRO C C 1
ATOM 2652 O O . PRO C 2 18 ? 90.892 -41.302 95.836 1.00 103.26 26 PRO C O 1
ATOM 2656 N N . HIS C 2 19 ? 92.940 -40.489 95.360 1.00 107.31 27 HIS C N 1
ATOM 2657 C CA . HIS C 2 19 ? 93.493 -40.808 96.686 1.00 97.97 27 HIS C CA 1
ATOM 2658 C C . HIS C 2 19 ? 93.904 -39.581 97.488 1.00 97.21 27 HIS C C 1
ATOM 2659 O O . HIS C 2 19 ? 94.512 -39.684 98.558 1.00 95.06 27 HIS C O 1
ATOM 2666 N N . GLU C 2 20 ? 93.588 -38.428 96.919 1.00 89.64 28 GLU C N 1
ATOM 2667 C CA . GLU C 2 20 ? 93.504 -37.151 97.619 1.00 87.59 28 GLU C CA 1
ATOM 2668 C C . GLU C 2 20 ? 93.433 -37.128 99.132 1.00 82.90 28 GLU C C 1
ATOM 2669 O O . GLU C 2 20 ? 94.372 -36.759 99.819 1.00 106.42 28 GLU C O 1
ATOM 2675 N N . TRP C 2 21 ? 92.264 -37.535 99.601 1.00 65.56 29 TRP C N 1
ATOM 2676 C CA . TRP C 2 21 ? 91.646 -37.044 100.804 1.00 64.89 29 TRP C CA 1
ATOM 2677 C C . TRP C 2 21 ? 90.970 -38.179 101.515 1.00 75.69 29 TRP C C 1
ATOM 2678 O O . TRP C 2 21 ? 90.356 -39.029 100.910 1.00 83.79 29 TRP C O 1
ATOM 2689 N N . GLU C 2 22 ? 91.060 -38.153 102.828 1.00 74.10 30 GLU C N 1
ATOM 2690 C CA . GLU C 2 22 ? 90.568 -39.256 103.624 1.00 62.76 30 GLU C CA 1
ATOM 2691 C C . GLU C 2 22 ? 90.332 -38.687 104.978 1.00 73.28 30 GLU C C 1
ATOM 2692 O O . GLU C 2 22 ? 91.030 -37.774 105.360 1.00 86.82 30 GLU C O 1
ATOM 2698 N N . VAL C 2 23 ? 89.319 -39.201 105.661 1.00 69.45 31 VAL C N 1
ATOM 2699 C CA . VAL C 2 23 ? 89.147 -38.883 107.051 1.00 60.46 31 VAL C CA 1
ATOM 2700 C C . VAL C 2 23 ? 89.629 -40.100 107.798 1.00 64.39 31 VAL C C 1
ATOM 2701 O O . VAL C 2 23 ? 89.018 -41.166 107.713 1.00 71.37 31 VAL C O 1
ATOM 2705 N N . LEU C 2 24 ? 90.769 -39.954 108.466 1.00 64.34 32 LEU C N 1
ATOM 2706 C CA . LEU C 2 24 ? 91.376 -41.060 109.189 1.00 67.07 32 LEU C CA 1
ATOM 2707 C C . LEU C 2 24 ? 90.545 -41.432 110.410 1.00 63.39 32 LEU C C 1
ATOM 2708 O O . LEU C 2 24 ? 90.365 -42.615 110.704 1.00 64.41 32 LEU C O 1
ATOM 2713 N N . SER C 2 25 ? 90.035 -40.428 111.120 1.00 61.35 33 SER C N 1
ATOM 2714 C CA . SER C 2 25 ? 89.216 -40.711 112.299 1.00 60.09 33 SER C CA 1
ATOM 2715 C C . SER C 2 25 ? 88.272 -39.577 112.700 1.00 53.21 33 SER C C 1
ATOM 2716 O O . SER C 2 25 ? 88.566 -38.401 112.496 1.00 53.06 33 SER C O 1
ATOM 2719 N N . ARG C 2 26 ? 87.133 -39.956 113.271 1.00 56.06 34 ARG C N 1
ATOM 2720 C CA . ARG C 2 26 ? 86.152 -39.001 113.772 1.00 59.58 34 ARG C CA 1
ATOM 2721 C C . ARG C 2 26 ? 85.785 -39.357 115.204 1.00 64.52 34 ARG C C 1
ATOM 2722 O O . ARG C 2 26 ? 85.626 -40.535 115.523 1.00 75.58 34 ARG C O 1
ATOM 2730 N N . SER C 2 27 ? 85.639 -38.348 116.059 1.00 55.24 35 SER C N 1
ATOM 2731 C CA . SER C 2 27 ? 85.245 -38.584 117.446 1.00 46.67 35 SER C CA 1
ATOM 2732 C C . SER C 2 27 ? 84.837 -37.302 118.173 1.00 44.56 35 SER C C 1
ATOM 2733 O O . SER C 2 27 ? 85.389 -36.231 117.924 1.00 42.62 35 SER C O 1
ATOM 2736 N N . GLU C 2 28 ? 83.863 -37.431 119.073 1.00 43.64 36 GLU C N 1
ATOM 2737 C CA . GLU C 2 28 ? 83.402 -36.322 119.904 1.00 37.72 36 GLU C CA 1
ATOM 2738 C C . GLU C 2 28 ? 84.544 -35.756 120.740 1.00 52.36 36 GLU C C 1
ATOM 2739 O O . GLU C 2 28 ? 84.655 -34.544 120.928 1.00 55.95 36 GLU C O 1
ATOM 2745 N N . THR C 2 29 ? 85.383 -36.651 121.248 1.00 46.57 37 THR C N 1
ATOM 2746 C CA . THR C 2 29 ? 86.601 -36.264 121.943 1.00 52.42 37 THR C CA 1
ATOM 2747 C C . THR C 2 29 ? 87.783 -36.428 120.989 1.00 58.27 37 THR C C 1
ATOM 2748 O O . THR C 2 29 ? 87.721 -37.238 120.068 1.00 63.13 37 THR C O 1
ATOM 2752 N N . ASP C 2 30 ? 88.832 -35.633 121.199 1.00 41.05 38 ASP C N 1
ATOM 2753 C CA . ASP C 2 30 ? 90.043 -35.630 120.363 1.00 52.61 38 ASP C CA 1
ATOM 2754 C C . ASP C 2 30 ? 89.822 -35.053 118.958 1.00 41.48 38 ASP C C 1
ATOM 2755 O O . ASP C 2 30 ? 90.759 -34.550 118.338 1.00 42.23 38 ASP C O 1
ATOM 2760 N N . GLY C 2 31 ? 88.595 -35.127 118.452 1.00 46.10 39 GLY C N 1
ATOM 2761 C CA . GLY C 2 31 ? 88.264 -34.503 117.184 1.00 43.70 39 GLY C CA 1
ATOM 2762 C C . GLY C 2 31 ? 88.487 -35.357 115.948 1.00 41.39 39 GLY C C 1
ATOM 2763 O O . GLY C 2 31 ? 88.334 -36.579 115.983 1.00 41.86 39 GLY C O 1
ATOM 2764 N N . THR C 2 32 ? 88.860 -34.696 114.853 1.00 42.21 40 THR C N 1
ATOM 2765 C CA . THR C 2 32 ? 88.946 -35.333 113.538 1.00 49.72 40 THR C CA 1
ATOM 2766 C C . THR C 2 32 ? 90.377 -35.401 113.017 1.00 48.61 40 THR C C 1
ATOM 2767 O O . THR C 2 32 ? 91.095 -34.416 113.057 1.00 49.52 40 THR C O 1
ATOM 2771 N N . VAL C 2 33 ? 90.797 -36.556 112.517 1.00 45.23 41 VAL C N 1
ATOM 2772 C CA . VAL C 2 33 ? 92.084 -36.623 111.833 1.00 46.83 41 VAL C CA 1
ATOM 2773 C C . VAL C 2 33 ? 91.906 -36.999 110.367 1.00 54.65 41 VAL C C 1
ATOM 2774 O O . VAL C 2 33 ? 91.218 -37.972 110.041 1.00 72.27 41 VAL C O 1
ATOM 2778 N N . PHE C 2 34 ? 92.520 -36.218 109.482 1.00 48.12 42 PHE C N 1
ATOM 2779 C CA . PHE C 2 34 ? 92.408 -36.495 108.054 1.00 52.60 42 PHE C CA 1
ATOM 2780 C C . PHE C 2 34 ? 93.749 -36.356 107.329 1.00 51.81 42 PHE C C 1
A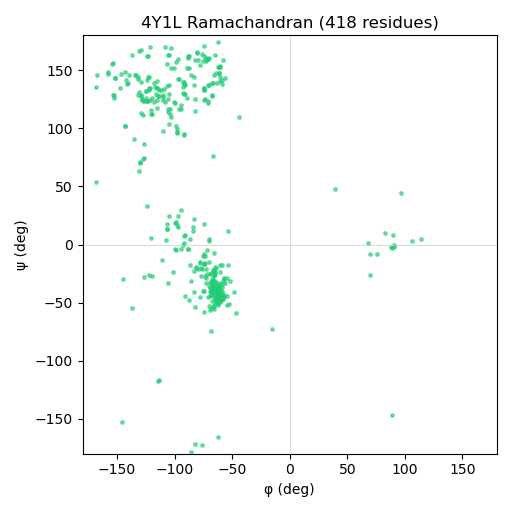TOM 2781 O O . PHE C 2 34 ? 94.684 -35.766 107.868 1.00 60.02 42 PHE C O 1
ATOM 2789 N N . ARG C 2 35 ? 93.828 -36.911 106.117 1.00 53.23 43 ARG C N 1
ATOM 2790 C CA . ARG C 2 35 ? 95.034 -36.877 105.291 1.00 59.80 43 ARG C CA 1
ATOM 2791 C C . ARG C 2 35 ? 94.740 -36.264 103.928 1.00 63.37 43 ARG C C 1
ATOM 2792 O O . ARG C 2 35 ? 93.670 -36.486 103.352 1.00 56.11 43 ARG C O 1
ATOM 2800 N N . ILE C 2 36 ? 95.682 -35.470 103.430 1.00 75.31 44 ILE C N 1
ATOM 2801 C CA . ILE C 2 36 ? 95.599 -34.918 102.080 1.00 80.27 44 ILE C CA 1
ATOM 2802 C C . ILE C 2 36 ? 96.936 -35.135 101.349 1.00 80.41 44 ILE C C 1
ATOM 2803 O O . ILE C 2 36 ? 97.966 -34.782 101.915 1.00 67.33 44 ILE C O 1
ATOM 2808 N N . HIS C 2 37 ? 96.987 -35.689 100.133 1.00 91.66 45 HIS C N 1
ATOM 2809 C CA . HIS C 2 37 ? 98.228 -35.421 99.438 1.00 92.68 45 HIS C CA 1
ATOM 2810 C C . HIS C 2 37 ? 97.948 -34.388 98.348 1.00 91.65 45 HIS C C 1
ATOM 2811 O O . HIS C 2 37 ? 97.048 -34.559 97.526 1.00 91.78 45 HIS C O 1
ATOM 2818 N N . THR C 2 38 ? 98.715 -33.300 98.407 1.00 100.28 46 THR C N 1
ATOM 2819 C CA . THR C 2 38 ? 98.704 -32.184 97.462 1.00 108.52 46 THR C CA 1
ATOM 2820 C C . THR C 2 38 ? 100.082 -32.093 96.791 1.00 118.37 46 THR C C 1
ATOM 2821 O O . THR C 2 38 ? 101.099 -32.311 97.437 1.00 123.25 46 THR C O 1
ATOM 2825 N N . LYS C 2 39 ? 100.114 -31.827 95.487 1.00 120.87 47 LYS C N 1
ATOM 2826 C CA . LYS C 2 39 ? 101.349 -31.972 94.705 1.00 126.67 47 LYS C CA 1
ATOM 2827 C C . LYS C 2 39 ? 101.856 -30.623 94.159 1.00 123.87 47 LYS C C 1
ATOM 2828 O O . LYS C 2 39 ? 101.066 -29.804 93.691 1.00 119.70 47 LYS C O 1
ATOM 2834 N N . ALA C 2 40 ? 103.177 -30.418 94.181 1.00 124.63 48 ALA C N 1
ATOM 2835 C CA . ALA C 2 40 ? 103.743 -29.067 94.108 1.00 115.22 48 ALA C CA 1
ATOM 2836 C C . ALA C 2 40 ? 104.954 -28.853 93.191 1.00 114.63 48 ALA C C 1
ATOM 2837 O O . ALA C 2 40 ? 104.939 -27.962 92.338 1.00 108.94 48 ALA C O 1
ATOM 2839 N N . GLU C 2 41 ? 106.005 -29.643 93.400 1.00 114.33 49 GLU C N 1
ATOM 2840 C CA . GLU C 2 41 ? 107.332 -29.344 92.855 1.00 117.78 49 GLU C CA 1
ATOM 2841 C C . GLU C 2 41 ? 107.425 -29.265 91.332 1.00 110.27 49 GLU C C 1
ATOM 2842 O O . GLU C 2 41 ? 106.767 -30.012 90.606 1.00 97.08 49 GLU C O 1
ATOM 2848 N N . GLY C 2 42 ? 108.271 -28.348 90.870 1.00 112.72 50 GLY C N 1
ATOM 2849 C CA . GLY C 2 42 ? 108.571 -28.186 89.460 1.00 118.40 50 GLY C CA 1
ATOM 2850 C C . GLY C 2 42 ? 110.070 -28.234 89.214 1.00 124.71 50 GLY C C 1
ATOM 2851 O O . GLY C 2 42 ? 110.518 -28.617 88.134 1.00 125.08 50 GLY C O 1
ATOM 2852 N N . PHE C 2 43 ? 110.845 -27.835 90.219 1.00 129.84 51 PHE C N 1
ATOM 2853 C CA . PHE C 2 43 ? 112.302 -27.943 90.163 1.00 139.40 51 PHE C CA 1
ATOM 2854 C C . PHE C 2 43 ? 112.862 -28.239 91.553 1.00 142.66 51 PHE C C 1
ATOM 2855 O O . PHE C 2 43 ? 112.184 -28.841 92.385 1.00 143.59 51 PHE C O 1
ATOM 2863 N N . MET C 2 44 ? 114.102 -27.824 91.797 1.00 141.80 52 MET C N 1
ATOM 2864 C CA . MET C 2 44 ? 114.728 -27.979 93.107 1.00 131.72 52 MET C CA 1
ATOM 2865 C C . MET C 2 44 ? 114.057 -27.117 94.177 1.00 134.23 52 MET C C 1
ATOM 2866 O O . MET C 2 44 ? 112.963 -26.587 93.979 1.00 123.33 52 MET C O 1
ATOM 2868 N N . PRO C 2 49 ? 103.924 -34.698 95.511 1.00 115.24 57 PRO C N 1
ATOM 2869 C CA . PRO C 2 49 ? 104.969 -35.182 96.413 1.00 102.30 57 PRO C CA 1
ATOM 2870 C C . PRO C 2 49 ? 104.804 -34.674 97.841 1.00 98.59 57 PRO C C 1
ATOM 2871 O O . PRO C 2 49 ? 105.782 -34.237 98.439 1.00 96.58 57 PRO C O 1
ATOM 2875 N N . LEU C 2 50 ? 103.589 -34.707 98.377 1.00 103.55 58 LEU C N 1
ATOM 2876 C CA . LEU C 2 50 ? 103.368 -34.249 99.744 1.00 108.24 58 LEU C CA 1
ATOM 2877 C C . LEU C 2 50 ? 102.261 -35.032 100.405 1.00 110.31 58 LEU C C 1
ATOM 2878 O O . LEU C 2 50 ? 101.229 -35.235 99.805 1.00 101.94 58 LEU C O 1
ATOM 2883 N N . GLU C 2 51 ? 102.477 -35.467 101.640 1.00 106.49 59 GLU C N 1
ATOM 2884 C CA . GLU C 2 51 ? 101.405 -36.039 102.445 1.00 95.66 59 GLU C CA 1
ATOM 2885 C C . GLU C 2 51 ? 101.246 -35.202 103.703 1.00 91.84 59 GLU C C 1
ATOM 2886 O O . GLU C 2 51 ? 102.167 -35.119 104.515 1.00 86.52 59 GLU C O 1
ATOM 2892 N N . LEU C 2 52 ? 100.094 -34.564 103.862 1.00 86.23 60 LEU C N 1
ATOM 2893 C CA . LEU C 2 52 ? 99.863 -33.762 105.056 1.00 73.84 60 LEU C CA 1
ATOM 2894 C C . LEU C 2 52 ? 98.730 -34.339 105.892 1.00 59.59 60 LEU C C 1
ATOM 2895 O O . LEU C 2 52 ? 97.584 -34.429 105.439 1.00 58.29 60 LEU C O 1
ATOM 2900 N N . VAL C 2 53 ? 99.066 -34.743 107.112 1.00 61.48 61 VAL C N 1
ATOM 2901 C CA . VAL C 2 53 ? 98.092 -35.339 108.015 1.00 69.87 61 VAL C CA 1
ATOM 2902 C C . VAL C 2 53 ? 97.687 -34.349 109.098 1.00 78.77 61 VAL C C 1
ATOM 2903 O O . VAL C 2 53 ? 98.436 -34.109 110.045 1.00 79.73 61 VAL C O 1
ATOM 2907 N N . PHE C 2 54 ? 96.499 -33.773 108.953 1.00 65.18 62 PHE C N 1
ATOM 2908 C CA . PHE C 2 54 ? 96.012 -32.793 109.915 1.00 52.40 62 PHE C CA 1
ATOM 2909 C C . PHE C 2 54 ? 95.167 -33.421 111.017 1.00 53.77 62 PHE C C 1
ATOM 2910 O O . PHE C 2 54 ? 94.356 -34.320 110.767 1.00 56.67 62 PHE C O 1
ATOM 2918 N N . HIS C 2 55 ? 9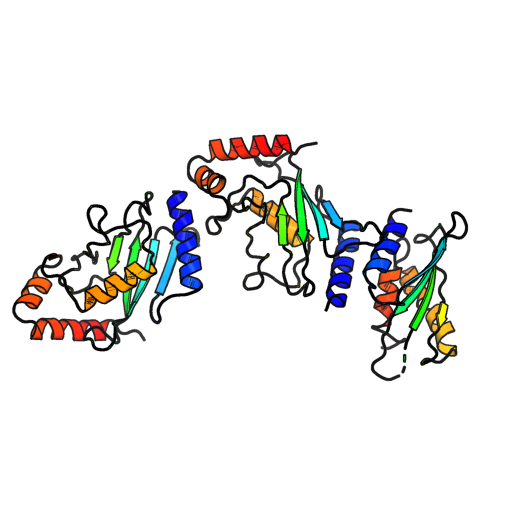5.370 -32.937 112.238 1.00 52.04 63 HIS C N 1
ATOM 2919 C CA . HIS C 2 55 ? 94.489 -33.263 113.349 1.00 58.36 63 HIS C CA 1
ATOM 2920 C C . HIS C 2 55 ? 93.778 -32.003 113.830 1.00 56.85 63 HIS C C 1
ATOM 2921 O O . HIS C 2 55 ? 94.408 -31.005 114.173 1.00 54.99 63 HIS C O 1
ATOM 2928 N N . LEU C 2 56 ? 92.455 -32.070 113.840 1.00 47.47 64 LEU C N 1
ATOM 2929 C CA . LEU C 2 56 ? 91.607 -30.980 114.286 1.00 42.89 64 LEU C CA 1
ATOM 2930 C C . LEU C 2 56 ? 90.932 -31.350 115.598 1.00 42.02 64 LEU C C 1
ATOM 2931 O O . LEU C 2 56 ? 89.912 -32.050 115.597 1.00 41.33 64 LEU C O 1
ATOM 2936 N N . PRO C 2 57 ? 91.506 -30.899 116.724 1.00 46.43 65 PRO C N 1
ATOM 2937 C CA . PRO C 2 57 ? 90.838 -31.052 118.018 1.00 44.35 65 PRO C CA 1
ATOM 2938 C C . PRO C 2 57 ? 89.556 -30.230 118.040 1.00 40.04 65 PRO C C 1
ATOM 2939 O O . PRO C 2 57 ? 89.396 -29.338 117.208 1.00 45.77 65 PRO C O 1
ATOM 2943 N N . VAL C 2 58 ? 88.662 -30.515 118.979 1.00 44.80 66 VAL C N 1
ATOM 2944 C CA . VAL C 2 58 ? 87.364 -29.849 119.019 1.00 46.43 66 VAL C CA 1
ATOM 2945 C C . VAL C 2 58 ? 87.465 -28.375 119.411 1.00 47.18 66 VAL C C 1
ATOM 2946 O O . VAL C 2 58 ? 86.449 -27.698 119.566 1.00 37.44 66 VAL C O 1
ATOM 2950 N N . ASN C 2 59 ? 88.691 -27.883 119.566 1.00 53.27 67 ASN C N 1
ATOM 2951 C CA . ASN C 2 59 ? 88.924 -26.484 119.899 1.00 39.31 67 ASN C CA 1
ATOM 2952 C C . ASN C 2 59 ? 89.342 -25.678 118.671 1.00 39.80 67 ASN C C 1
ATOM 2953 O O . ASN C 2 59 ? 89.180 -24.460 118.636 1.00 56.53 67 ASN C O 1
ATOM 2958 N N . TYR C 2 60 ? 89.887 -26.370 117.674 1.00 49.97 68 TYR C N 1
ATOM 2959 C CA . TYR C 2 60 ? 90.191 -25.773 116.375 1.00 60.13 68 TYR C CA 1
ATOM 2960 C C . TYR C 2 60 ? 88.922 -25.150 115.792 1.00 59.96 68 TYR C C 1
ATOM 2961 O O . TYR C 2 60 ? 87.835 -25.704 115.952 1.00 62.51 68 TYR C O 1
ATOM 2970 N N . PRO C 2 61 ? 89.048 -23.999 115.107 1.00 55.36 69 PRO C N 1
ATOM 2971 C CA . PRO C 2 61 ? 90.275 -23.262 114.782 1.00 60.98 69 PRO C CA 1
ATOM 2972 C C . PRO C 2 61 ? 90.741 -22.281 115.855 1.00 59.35 69 PRO C C 1
ATOM 2973 O O . PRO C 2 61 ? 91.714 -21.563 115.625 1.00 81.27 69 PRO C O 1
ATOM 2977 N N . SER C 2 62 ? 90.066 -22.244 116.999 1.00 51.89 70 SER C N 1
ATOM 2978 C CA . SER C 2 62 ? 90.527 -21.422 118.113 1.00 55.94 70 SER C CA 1
ATOM 2979 C C . SER C 2 62 ? 91.857 -21.960 118.630 1.00 58.61 70 SER C C 1
ATOM 2980 O O . SER C 2 62 ? 92.672 -21.220 119.181 1.00 61.97 70 SER C O 1
ATOM 2983 N N . CYS C 2 63 ? 92.066 -23.258 118.436 1.00 62.57 71 CYS C N 1
ATOM 2984 C CA . CYS C 2 63 ? 93.304 -23.919 118.829 1.00 59.70 71 CYS C CA 1
ATOM 2985 C C . CYS C 2 63 ? 94.133 -24.293 117.604 1.00 62.43 71 CYS C C 1
ATOM 2986 O O . CYS C 2 63 ? 93.661 -24.195 116.471 1.00 44.99 71 CYS C O 1
ATOM 2989 N N . LEU C 2 64 ? 95.371 -24.717 117.837 1.00 77.66 72 LEU C N 1
ATOM 2990 C CA . LEU C 2 64 ? 96.259 -25.125 116.754 1.00 70.42 72 LEU C CA 1
ATOM 2991 C C . LEU C 2 64 ? 96.010 -26.567 116.330 1.00 67.44 72 LEU C C 1
ATOM 2992 O O . LEU C 2 64 ? 95.841 -27.448 117.172 1.00 68.72 72 LEU C O 1
ATOM 2997 N N . PRO C 2 65 ? 95.990 -26.813 115.013 1.00 55.67 73 PRO C N 1
ATOM 2998 C CA . PRO C 2 65 ? 95.855 -28.179 114.506 1.00 57.52 73 PRO C CA 1
ATOM 2999 C C . PRO C 2 65 ? 97.168 -28.949 114.600 1.00 70.10 73 PRO C C 1
ATOM 3000 O O . PRO C 2 65 ? 98.237 -28.340 114.610 1.00 80.98 73 PRO C O 1
ATOM 3004 N N . GLY C 2 66 ? 97.083 -30.273 114.679 1.00 64.23 74 GLY C N 1
ATOM 3005 C CA . GLY C 2 66 ? 98.266 -31.111 114.658 1.00 60.55 74 GLY C CA 1
ATOM 3006 C C . GLY C 2 66 ? 98.589 -31.510 113.232 1.00 70.52 74 GLY C C 1
ATOM 3007 O O . GLY C 2 66 ? 97.716 -31.978 112.504 1.00 87.24 74 GLY C O 1
ATOM 3008 N N . ILE C 2 67 ? 99.841 -31.319 112.827 1.00 68.46 75 ILE C N 1
ATOM 3009 C CA . ILE C 2 67 ? 100.245 -31.595 111.452 1.00 77.44 75 ILE C CA 1
ATOM 3010 C C . ILE C 2 67 ? 101.368 -32.631 111.400 1.00 80.38 75 ILE C C 1
ATOM 3011 O O . ILE C 2 67 ? 101.938 -32.994 112.429 1.00 86.89 75 ILE C O 1
ATOM 3016 N N . SER C 2 68 ? 101.667 -33.107 110.193 1.00 74.11 76 SER C N 1
ATOM 3017 C CA . SER C 2 68 ? 102.762 -34.041 109.945 1.00 71.36 76 SER C CA 1
ATOM 3018 C C . SER C 2 68 ? 103.013 -34.142 108.443 1.00 89.96 76 SER C C 1
ATOM 3019 O O . SER C 2 68 ? 102.070 -34.245 107.659 1.00 90.88 76 SER C O 1
ATOM 3022 N N . ILE C 2 69 ? 104.280 -34.112 108.041 1.00 98.22 77 ILE C N 1
ATOM 3023 C CA . ILE C 2 69 ? 104.616 -34.127 106.619 1.00 100.00 77 ILE C CA 1
ATOM 3024 C C . ILE C 2 69 ? 105.432 -35.346 106.209 1.00 97.55 77 ILE C C 1
ATOM 3025 O O . ILE C 2 69 ? 106.504 -35.602 106.755 1.00 102.54 77 ILE C O 1
ATOM 3030 N N . ASN C 2 70 ? 104.910 -36.101 105.248 1.00 101.26 78 ASN C N 1
ATOM 3031 C CA . ASN C 2 70 ? 105.668 -37.171 104.612 1.00 98.00 78 ASN C CA 1
ATOM 3032 C C . ASN C 2 70 ? 105.751 -36.903 103.113 1.00 104.14 78 ASN C C 1
ATOM 3033 O O . ASN C 2 70 ? 104.751 -36.557 102.489 1.00 100.56 78 ASN C O 1
ATOM 3038 N N . SER C 2 71 ? 106.939 -37.055 102.536 1.00 115.36 79 SER C N 1
ATOM 3039 C CA . SER C 2 71 ? 107.155 -36.629 101.157 1.00 118.82 79 SER C CA 1
ATOM 3040 C C . SER C 2 71 ? 108.483 -37.140 100.603 1.00 122.21 79 SER C C 1
ATOM 3041 O O . SER C 2 71 ? 109.283 -36.371 100.075 1.00 131.92 79 SER C O 1
ATOM 3044 N N . GLU C 2 72 ? 108.686 -38.449 100.696 1.00 123.56 80 GLU C N 1
ATOM 3045 C CA . GLU C 2 72 ? 109.967 -39.109 100.432 1.00 130.51 80 GLU C CA 1
ATOM 3046 C C . GLU C 2 72 ? 110.650 -38.817 99.070 1.00 115.33 80 GLU C C 1
ATOM 3047 O O . GLU C 2 72 ? 111.590 -39.519 98.690 1.00 115.41 80 GLU C O 1
ATOM 3053 N N . GLN C 2 73 ? 110.164 -37.821 98.330 1.00 111.35 81 GLN C N 1
ATOM 3054 C CA . GLN C 2 73 ? 110.954 -37.189 97.280 1.00 116.03 81 GLN C CA 1
ATOM 3055 C C . GLN C 2 73 ? 111.779 -36.096 97.942 1.00 121.40 81 GLN C C 1
ATOM 3056 O O . GLN C 2 73 ? 112.883 -35.765 97.511 1.00 120.55 81 GLN C O 1
ATOM 3058 N N . LEU C 2 74 ? 111.203 -35.535 98.998 1.00 132.50 82 LEU C N 1
ATOM 3059 C CA . LEU C 2 74 ? 111.903 -34.629 99.894 1.00 127.03 82 LEU C CA 1
ATOM 3060 C C . LEU C 2 74 ? 112.602 -35.434 100.974 1.00 114.66 82 LEU C C 1
ATOM 3061 O O . LEU C 2 74 ? 112.262 -36.593 101.221 1.00 102.23 82 LEU C O 1
ATOM 3066 N N . THR C 2 75 ? 113.565 -34.805 101.635 1.00 117.47 83 THR C N 1
ATOM 3067 C CA . THR C 2 75 ? 114.232 -35.426 102.766 1.00 120.51 83 THR C CA 1
ATOM 3068 C C . THR C 2 75 ? 113.264 -35.345 103.965 1.00 111.69 83 THR C C 1
ATOM 3069 O O . THR C 2 75 ? 112.110 -34.951 103.808 1.00 113.27 83 THR C O 1
ATOM 3073 N N . ARG C 2 76 ? 113.733 -35.722 105.148 1.00 117.19 84 ARG C N 1
ATOM 3074 C CA . ARG C 2 76 ? 112.926 -35.804 106.356 1.00 118.54 84 ARG C CA 1
ATOM 3075 C C . ARG C 2 76 ? 113.269 -34.624 107.280 1.00 122.07 84 ARG C C 1
ATOM 3076 O O . ARG C 2 76 ? 112.405 -34.087 107.964 1.00 115.99 84 ARG C O 1
ATOM 3084 N N . ALA C 2 77 ? 114.533 -34.203 107.250 1.00 130.30 85 ALA C N 1
ATOM 3085 C CA . ALA C 2 77 ? 115.034 -33.081 108.055 1.00 125.57 85 ALA C CA 1
ATOM 3086 C C . ALA C 2 77 ? 114.241 -31.797 107.852 1.00 110.53 85 ALA C C 1
ATOM 3087 O O . ALA C 2 77 ? 114.164 -30.946 108.744 1.00 111.94 85 ALA C O 1
ATOM 3089 N N . GLN C 2 78 ? 113.667 -31.644 106.667 1.00 97.78 86 GLN C N 1
ATOM 3090 C CA . GLN C 2 78 ? 112.885 -30.458 106.383 1.00 111.06 86 GLN C CA 1
ATOM 3091 C C . GLN C 2 78 ? 111.558 -30.590 107.109 1.00 120.95 86 GLN C C 1
ATOM 3092 O O . GLN C 2 78 ? 111.086 -29.634 107.678 1.00 117.95 86 GLN C O 1
ATOM 3098 N N . CYS C 2 79 ? 110.984 -31.791 107.1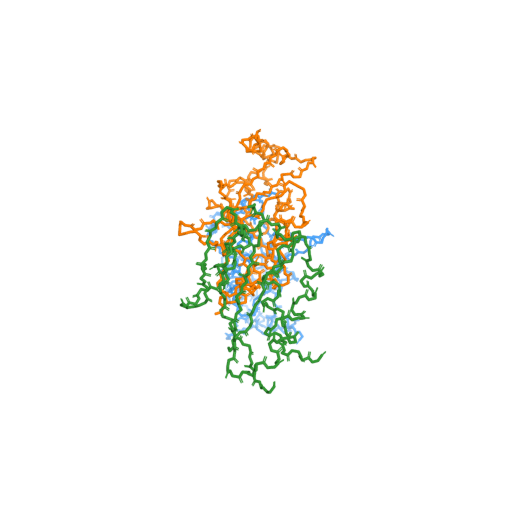24 1.00 125.21 87 CYS C N 1
ATOM 3099 C CA . CYS C 2 79 ? 109.654 -32.015 107.703 1.00 122.58 87 CYS C CA 1
ATOM 3100 C C . CYS C 2 79 ? 109.510 -31.483 109.129 1.00 111.64 87 CYS C C 1
ATOM 3101 O O . CYS C 2 79 ? 108.427 -31.070 109.531 1.00 110.00 87 CYS C O 1
ATOM 3104 N N . VAL C 2 80 ? 110.596 -31.496 109.895 1.00 102.96 88 VAL C N 1
ATOM 3105 C CA . VAL C 2 80 ? 110.545 -30.922 111.232 1.00 111.28 88 VAL C CA 1
ATOM 3106 C C . VAL C 2 80 ? 110.540 -29.396 111.149 1.00 126.76 88 VAL C C 1
ATOM 3107 O O . VAL C 2 80 ? 109.815 -28.744 111.890 1.00 136.29 88 VAL C O 1
ATOM 3111 N N . THR C 2 81 ? 111.326 -28.827 110.239 1.00 131.56 89 THR C N 1
ATOM 3112 C CA . THR C 2 81 ? 111.309 -27.379 110.005 1.00 137.03 89 THR C CA 1
ATOM 3113 C C . THR C 2 81 ? 109.915 -26.915 109.511 1.00 116.40 89 THR C C 1
ATOM 3114 O O . THR C 2 81 ? 109.306 -25.985 110.041 1.00 121.54 89 THR C O 1
ATOM 3118 N N . VAL C 2 82 ? 109.429 -27.620 108.496 1.00 115.61 90 VAL C N 1
ATOM 3119 C CA . VAL C 2 82 ? 108.164 -27.405 107.794 1.00 117.01 90 VAL C CA 1
ATOM 3120 C C . VAL C 2 82 ? 106.942 -27.634 108.683 1.00 102.13 90 VAL C C 1
ATOM 3121 O O . VAL C 2 82 ? 105.902 -27.017 108.495 1.00 92.11 90 VAL C O 1
ATOM 3125 N N . LYS C 2 83 ? 107.049 -28.542 109.645 1.00 103.97 91 LYS C N 1
ATOM 3126 C CA . LYS C 2 83 ? 105.918 -28.744 110.544 1.00 103.57 91 LYS C CA 1
ATOM 3127 C C . LYS C 2 83 ? 106.007 -27.677 111.621 1.00 113.04 91 LYS C C 1
ATOM 3128 O O . LYS C 2 83 ? 105.008 -27.062 111.987 1.00 117.62 91 LYS C O 1
ATOM 3134 N N . GLU C 2 84 ? 107.219 -27.420 112.092 1.00 121.93 92 GLU C N 1
ATOM 3135 C CA . GLU C 2 84 ? 107.429 -26.330 113.019 1.00 116.15 92 GLU C CA 1
ATOM 3136 C C . GLU C 2 84 ? 107.366 -24.962 112.286 1.00 101.39 92 GLU C C 1
ATOM 3137 O O . GLU C 2 84 ? 107.811 -23.949 112.823 1.00 96.00 92 GLU C O 1
ATOM 3143 N N . LYS C 2 85 ? 106.806 -24.903 111.074 1.00 95.59 93 LYS C N 1
ATOM 3144 C CA . LYS C 2 85 ? 106.614 -23.585 110.463 1.00 104.48 93 LYS C CA 1
ATOM 3145 C C . LYS C 2 85 ? 105.347 -23.419 109.605 1.00 119.48 93 LYS C C 1
ATOM 3146 O O . LYS C 2 85 ? 104.783 -22.297 109.555 1.00 119.36 93 LYS C O 1
ATOM 3152 N N . LEU C 2 86 ? 104.849 -24.488 108.977 1.00 124.89 94 LEU C N 1
ATOM 3153 C CA . LEU C 2 86 ? 103.463 -24.479 108.507 1.00 113.29 94 LEU C CA 1
ATOM 3154 C C . LEU C 2 86 ? 102.566 -24.120 109.692 1.00 112.20 94 LEU C C 1
ATOM 3155 O O . LEU C 2 86 ? 101.400 -23.743 109.540 1.00 124.28 94 LEU C O 1
ATOM 3160 N N . LEU C 2 87 ? 103.151 -24.278 110.874 1.00 100.09 95 LEU C N 1
ATOM 3161 C CA . LEU C 2 87 ? 102.600 -23.858 112.142 1.00 100.33 95 LEU C CA 1
ATOM 3162 C C . LEU C 2 87 ? 102.442 -22.327 112.285 1.00 113.95 95 LEU C C 1
ATOM 3163 O O . LEU C 2 87 ? 101.623 -21.863 113.073 1.00 125.07 95 LEU C O 1
ATOM 3168 N N . GLU C 2 88 ? 103.235 -21.537 111.554 1.00 112.99 96 GLU C N 1
ATOM 3169 C CA . GLU C 2 88 ? 103.209 -20.057 111.733 1.00 101.18 96 GLU C CA 1
ATOM 3170 C C . GLU C 2 88 ? 101.954 -19.316 111.284 1.00 92.19 96 GLU C C 1
ATOM 3171 O O . GLU C 2 88 ? 101.191 -18.831 112.128 1.00 96.27 96 GLU C O 1
ATOM 3177 N N . GLN C 2 89 ? 101.758 -19.162 109.977 1.00 86.63 97 GLN C N 1
ATOM 3178 C CA . GLN C 2 89 ? 100.546 -18.500 109.520 1.00 106.66 97 GLN C CA 1
ATOM 3179 C C . GLN C 2 89 ? 99.310 -19.328 109.869 1.00 110.76 97 GLN C C 1
ATOM 3180 O O . GLN C 2 89 ? 98.177 -18.879 109.696 1.00 94.27 97 GLN C O 1
ATOM 3186 N N . ALA C 2 90 ? 99.538 -20.539 110.367 1.00 105.21 98 ALA C N 1
ATOM 3187 C CA . ALA C 2 90 ? 98.506 -21.266 111.084 1.00 101.16 98 ALA C CA 1
ATOM 3188 C C . ALA C 2 90 ? 98.131 -20.486 112.345 1.00 98.15 98 ALA C C 1
ATOM 3189 O O . ALA C 2 90 ? 96.972 -20.479 112.759 1.00 118.75 98 ALA C O 1
ATOM 3191 N N . GLU C 2 91 ? 99.116 -19.825 112.950 1.00 77.27 99 GLU C N 1
ATOM 3192 C CA . GLU C 2 91 ? 98.845 -18.922 114.066 1.00 74.41 99 GLU C CA 1
ATOM 3193 C C . GLU C 2 91 ? 98.374 -17.562 113.561 1.00 82.58 99 GLU C C 1
ATOM 3194 O O . GLU C 2 91 ? 97.759 -16.801 114.308 1.00 81.94 99 GLU C O 1
ATOM 3200 N N . SER C 2 92 ? 98.671 -17.244 112.303 1.00 95.74 100 SER C N 1
ATOM 3201 C CA . SER C 2 92 ? 98.149 -16.003 111.728 1.00 101.27 100 SER C CA 1
ATOM 3202 C C . SER C 2 92 ? 96.689 -16.191 111.332 1.00 88.38 100 SER C C 1
ATOM 3203 O O . SER C 2 92 ? 95.846 -15.344 111.617 1.00 91.75 100 SER C O 1
ATOM 3206 N N . LEU C 2 93 ? 96.391 -17.313 110.683 1.00 73.23 101 LEU C N 1
ATOM 3207 C CA . LEU C 2 93 ? 95.022 -17.628 110.280 1.00 83.37 101 LEU C CA 1
ATOM 3208 C C . LEU C 2 93 ? 94.245 -18.259 111.430 1.00 84.48 101 LEU C C 1
ATOM 3209 O O . LEU C 2 93 ? 93.253 -18.956 111.215 1.00 79.41 101 LEU C O 1
ATOM 3214 N N . LEU C 2 94 ? 94.711 -18.005 112.649 1.00 73.94 102 LEU C N 1
ATOM 3215 C CA . LEU C 2 94 ? 94.097 -18.531 113.861 1.00 71.61 102 LEU C CA 1
ATOM 3216 C C . LEU C 2 94 ? 92.633 -18.112 113.975 1.00 87.59 102 LEU C C 1
ATOM 3217 O O . LEU C 2 94 ? 92.209 -17.141 113.346 1.00 103.60 102 LEU C O 1
ATOM 3222 N N . SER C 2 95 ? 91.872 -18.871 114.764 1.00 79.50 103 SER C N 1
ATOM 3223 C CA . SER C 2 95 ? 90.460 -18.599 115.048 1.00 71.15 103 SER C CA 1
ATOM 3224 C C . SER C 2 95 ? 89.547 -18.781 113.832 1.00 79.17 103 SER C C 1
ATOM 3225 O O . SER C 2 95 ? 88.338 -18.571 113.925 1.00 82.56 103 SER C O 1
ATOM 3228 N N . GLU C 2 96 ? 90.119 -19.177 112.698 1.00 78.89 104 GLU C N 1
ATOM 3229 C CA . GLU C 2 96 ? 89.329 -19.449 111.501 1.00 74.89 104 GLU C CA 1
ATOM 3230 C C . GLU C 2 96 ? 89.950 -20.584 110.686 1.00 84.68 104 GLU C C 1
ATOM 3231 O O . GLU C 2 96 ? 91.171 -20.743 110.677 1.00 89.50 104 GLU C O 1
ATOM 3237 N N . PRO C 2 97 ? 89.102 -21.392 110.022 1.00 76.87 105 PRO C N 1
ATOM 3238 C CA . PRO C 2 97 ? 89.512 -22.516 109.170 1.00 81.77 105 PRO C CA 1
ATOM 3239 C C . PRO C 2 97 ? 90.683 -22.173 108.253 1.00 87.56 105 PRO C C 1
ATOM 3240 O O . PRO C 2 97 ? 90.532 -21.407 107.301 1.00 93.73 105 PRO C O 1
ATOM 3244 N N . MET C 2 98 ? 91.842 -22.754 108.548 1.00 80.77 106 MET C N 1
ATOM 3245 C CA . MET C 2 98 ? 93.092 -22.359 107.912 1.00 81.79 106 MET C CA 1
ATOM 3246 C C . MET C 2 98 ? 93.659 -23.418 106.972 1.00 90.73 106 MET C C 1
ATOM 3247 O O . MET C 2 98 ? 94.572 -23.134 106.195 1.00 94.75 106 MET C O 1
ATOM 3252 N N . VAL C 2 99 ? 93.118 -24.631 107.050 1.00 88.88 107 VAL C N 1
ATOM 3253 C CA . VAL C 2 99 ? 93.672 -25.781 106.335 1.00 72.61 107 VAL C CA 1
ATOM 3254 C C . VAL C 2 99 ? 93.828 -25.545 104.834 1.00 62.65 107 VAL C C 1
ATOM 3255 O O . VAL C 2 99 ? 94.909 -25.751 104.286 1.00 70.63 107 VAL C O 1
ATOM 3259 N N . HIS C 2 100 ? 92.754 -25.111 104.180 1.00 69.87 108 HIS C N 1
ATOM 3260 C CA . HIS C 2 100 ? 92.785 -24.826 102.746 1.00 66.77 108 HIS C CA 1
ATOM 3261 C C . HIS C 2 100 ? 93.900 -23.833 102.419 1.00 75.32 108 HIS C C 1
ATOM 3262 O O . HIS C 2 100 ? 94.672 -24.019 101.462 1.00 70.88 108 HIS C O 1
ATOM 3269 N N . GLU C 2 101 ? 93.989 -22.792 103.244 1.00 84.84 109 GLU C N 1
ATOM 3270 C CA . GLU C 2 101 ? 95.007 -21.762 103.085 1.00 86.42 109 GLU C CA 1
ATOM 3271 C C . GLU C 2 101 ? 96.417 -22.330 103.166 1.00 79.07 109 GLU C C 1
ATOM 3272 O O . GLU C 2 101 ? 97.245 -22.012 102.328 1.00 94.10 109 GLU C O 1
ATOM 3278 N N . LEU C 2 102 ? 96.690 -23.156 104.173 1.00 66.53 110 LEU C N 1
ATOM 3279 C CA . LEU 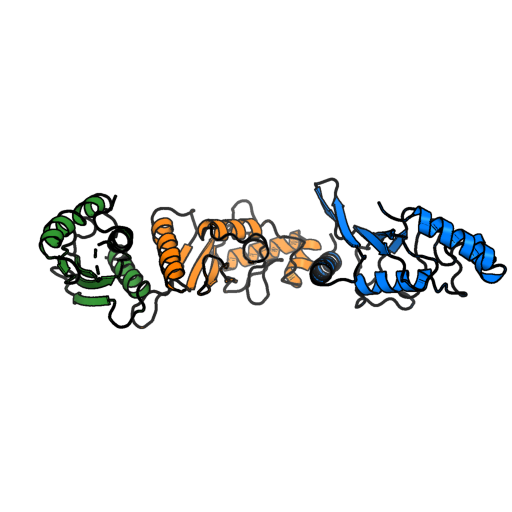C 2 102 ? 98.020 -23.740 104.337 1.00 73.12 110 LEU C CA 1
ATOM 3280 C C . LEU C 2 102 ? 98.356 -24.635 103.144 1.00 77.10 110 LEU C C 1
ATOM 3281 O O . LEU C 2 102 ? 99.431 -24.501 102.515 1.00 84.38 110 LEU C O 1
ATOM 3286 N N . VAL C 2 103 ? 97.420 -25.537 102.838 1.00 72.56 111 VAL C N 1
ATOM 3287 C CA . VAL C 2 103 ? 97.542 -26.446 101.703 1.00 70.71 111 VAL C CA 1
ATOM 3288 C C . VAL C 2 103 ? 97.983 -25.696 100.455 1.00 82.84 111 VAL C C 1
ATOM 3289 O O . VAL C 2 103 ? 99.044 -25.988 99.902 1.00 102.94 111 VAL C O 1
ATOM 3293 N N . LEU C 2 104 ? 97.193 -24.706 100.035 1.00 87.30 112 LEU C N 1
ATOM 3294 C CA . LEU C 2 104 ? 97.561 -23.953 98.838 1.00 87.50 112 LEU C CA 1
ATOM 3295 C C . LEU C 2 104 ? 98.715 -22.971 99.095 1.00 101.29 112 LEU C C 1
ATOM 3296 O O . LEU C 2 104 ? 99.232 -22.372 98.150 1.00 124.33 112 LEU C O 1
ATOM 3301 N N . TRP C 2 105 ? 99.119 -22.805 100.354 1.00 87.89 113 TRP C N 1
ATOM 3302 C CA . TRP C 2 105 ? 100.238 -21.921 100.683 1.00 78.90 113 TRP C CA 1
ATOM 3303 C C . TRP C 2 105 ? 101.524 -22.622 100.337 1.00 103.31 113 TRP C C 1
ATOM 3304 O O . TRP C 2 105 ? 102.521 -21.964 100.051 1.00 116.92 113 TRP C O 1
ATOM 3315 N N . ILE C 2 106 ? 101.518 -23.954 100.366 1.00 106.04 114 ILE C N 1
ATOM 3316 C CA . ILE C 2 106 ? 102.795 -24.653 100.198 1.00 94.58 114 ILE C CA 1
ATOM 3317 C C . ILE C 2 106 ? 103.039 -25.374 98.852 1.00 93.10 114 ILE C C 1
ATOM 3318 O O . ILE C 2 106 ? 104.066 -26.020 98.672 1.00 109.35 114 ILE C O 1
ATOM 3323 N N . GLN C 2 107 ? 102.141 -25.277 97.883 1.00 90.87 115 GLN C N 1
ATOM 3324 C CA . GLN C 2 107 ? 102.556 -25.728 96.549 1.00 113.62 115 GLN C CA 1
ATOM 3325 C C . GLN C 2 107 ? 103.048 -24.495 95.813 1.00 116.54 115 GLN C C 1
ATOM 3326 O O . GLN C 2 107 ? 103.524 -24.570 94.677 1.00 117.77 115 GLN C O 1
ATOM 3332 N N . GLU C 2 108 ? 102.909 -23.353 96.476 1.00 114.71 116 GLU C N 1
ATOM 3333 C CA . GLU C 2 108 ? 103.501 -22.103 96.032 1.00 118.19 116 GLU C CA 1
ATOM 3334 C C . GLU C 2 108 ? 104.988 -22.138 96.348 1.00 128.18 116 GLU C C 1
ATOM 3335 O O . GLU C 2 108 ? 105.802 -21.477 95.709 1.00 133.92 116 GLU C O 1
ATOM 3341 N N . ASN C 2 109 ? 105.309 -23.008 97.299 1.00 126.26 117 ASN C N 1
ATOM 3342 C CA . ASN C 2 109 ? 106.311 -22.801 98.337 1.00 108.17 117 ASN C CA 1
ATOM 3343 C C . ASN C 2 109 ? 106.953 -24.106 98.872 1.00 110.21 117 ASN C C 1
ATOM 3344 O O . ASN C 2 109 ? 106.271 -25.046 99.237 1.00 128.17 117 ASN C O 1
ATOM 3349 N N . LEU C 2 110 ? 108.273 -24.176 98.854 1.00 120.77 118 LEU C N 1
ATOM 3350 C CA . LEU C 2 110 ? 108.966 -25.287 99.477 1.00 133.41 118 LEU C CA 1
ATOM 3351 C C . LEU C 2 110 ? 110.046 -24.691 100.342 1.00 137.64 118 LEU C C 1
ATOM 3352 O O . LEU C 2 110 ? 111.231 -24.923 100.109 1.00 141.14 118 LEU C O 1
ATOM 3357 N N . ARG C 2 111 ? 109.603 -23.925 101.340 1.00 117.08 119 ARG C N 1
ATOM 3358 C CA . ARG C 2 111 ? 110.421 -22.915 102.010 1.00 124.58 119 ARG C CA 1
ATOM 3359 C C . ARG C 2 111 ? 111.293 -22.192 100.973 1.00 131.35 119 ARG C C 1
ATOM 3360 O O . ARG C 2 111 ? 112.502 -22.022 101.160 1.00 123.10 119 ARG C O 1
ATOM 3368 N N . HIS C 2 112 ? 110.644 -21.775 99.878 1.00 142.73 120 HIS C N 1
ATOM 3369 C CA . HIS C 2 112 ? 111.254 -20.956 98.827 1.00 152.94 120 HIS C CA 1
ATOM 3370 C C . HIS C 2 112 ? 111.092 -19.472 99.122 1.00 155.63 120 HIS C C 1
ATOM 3371 O O . HIS C 2 112 ? 110.126 -19.070 99.777 1.00 155.44 120 HIS C O 1
ATOM 3378 N N . ALA C 2 113 ? 112.040 -18.681 98.620 1.00 165.35 121 ALA C N 1
ATOM 3379 C CA . ALA C 2 113 ? 111.943 -17.222 98.550 1.00 157.48 121 ALA C CA 1
ATOM 3380 C C . ALA C 2 113 ? 111.393 -16.558 99.813 1.00 152.67 121 ALA C C 1
ATOM 3381 O O . ALA C 2 113 ? 110.852 -15.455 99.748 1.00 150.02 121 ALA C O 1
#

CATH classification: 3.10.110.10